Protein AF-A0A9C6WIA8-F1 (afdb_monomer)

Secondary structure (DSSP, 8-state):
-----------S---S-------------GGGHHHHHHHHHHHHHHHHHTT--TT-------GGG-TTPEEEEE-TT--S-HHHHTTS----S-EEEEEES---GGGEE-HHHH-SSS-EEEEEEES----EE-TTTT-SGGGTT--EEEEEEE---EEETTTTTT-TT--EEEEEE-SS--EEESTTGGGTTT--EEEEEE---TT----HHHHHTT---SS--EEE-TT----SEEETTTTTT-TT--EEE-TTS--SEEE--TTSGGGTT--EEEETTS--SEE-GGGTS--TT---EEEE----S------HHHHHHHHHTT--S--------------------------------PPP-S--EEEEEE-TTS-EEEEEEE--SSEEEEEEEETTEEEEEEES---S--EEEEESSSS-EEEEE---------SEEEEEE-SPPTT-EEEEEEEBTTB--GGGEEEEEPPP--S------HHHHHHHHHHHHHHHHHHHHHHHHHHHHHHHHHH-GGGTS--TTEEESSTT-S-EEE--GGGHHHHHHHHHHHHHHHTS--

Organism: Drosophila albomicans (NCBI:txid7291)

pLDDT: mean 71.75, std 22.64, range [22.67, 98.69]

Nearest PDB structures (foldseek):
  1tdq-assembly1_A  TM=6.817E-01  e=3.469E-02  Rattus norvegicus
  6hnf-assembly1_A  TM=6.573E-01  e=3.469E-02  Homo sapiens
  2ekj-assembly1_A  TM=6.062E-01  e=1.943E-02  Homo sapiens
  6o03-assembly2_D  TM=7.123E-01  e=9.566E-02  synthetic construct
  7uwj-assembly1_D  TM=4.661E-01  e=2.282E-01  Homo sapiens

Radius of gyration: 39.4 Å; Cα contacts (8 Å, |Δi|>4): 865; chains: 1; bounding box: 75×70×141 Å

Solvent-accessible surface area (backbone atoms only — not comparable to full-atom values): 33429 Å² total; per-residue (Å²): 139,83,83,80,84,79,82,84,77,79,96,71,89,83,84,91,87,76,81,87,71,81,73,82,74,78,89,76,60,74,65,51,57,77,51,50,52,59,52,54,51,54,50,54,52,47,50,59,74,66,63,66,74,80,79,71,79,68,77,83,69,75,67,90,67,50,93,79,59,54,78,45,80,47,50,76,91,51,98,57,60,65,63,63,64,65,66,79,52,97,57,87,62,64,33,37,42,38,37,38,55,38,81,43,71,96,16,39,49,49,43,82,74,70,70,60,95,44,42,33,31,36,41,39,40,31,56,19,65,33,37,38,60,39,66,46,41,38,56,40,85,30,34,33,59,20,32,34,41,37,38,33,54,22,40,43,44,54,44,37,42,45,32,49,24,46,33,62,52,24,27,38,40,38,38,32,28,68,30,50,61,61,48,55,48,17,28,46,38,56,33,22,72,42,26,30,35,40,35,46,32,44,36,55,41,100,81,49,66,49,55,64,50,32,44,38,43,89,49,58,21,65,44,24,29,37,39,39,38,35,52,22,41,50,41,48,58,46,61,66,62,75,53,54,42,26,58,42,24,27,37,40,34,44,24,44,17,52,27,31,35,48,54,58,68,62,86,39,71,28,44,67,52,42,35,37,39,34,39,25,72,25,60,60,74,44,73,51,67,66,72,78,66,60,71,91,89,61,80,59,51,75,44,68,37,88,69,76,93,84,72,93,86,75,63,72,77,56,56,61,55,54,49,68,78,73,59,95,75,91,81,90,85,90,88,90,89,86,88,85,90,87,88,85,89,86,89,80,90,88,81,91,85,92,72,83,83,69,68,72,68,72,78,74,82,82,69,54,48,68,46,68,44,57,48,99,86,67,49,77,75,46,76,47,73,44,69,64,70,42,52,80,38,71,43,81,77,48,44,31,28,38,37,37,37,41,29,64,70,88,63,94,65,49,34,42,38,39,29,68,54,100,80,51,73,45,75,51,65,69,72,95,65,95,68,87,77,75,74,62,48,79,46,79,46,66,88,43,65,43,61,33,58,32,44,38,33,48,28,45,90,93,40,63,58,83,74,32,49,48,79,47,68,40,44,64,67,81,68,84,70,75,70,72,46,74,58,64,84,39,37,70,58,54,53,49,52,50,52,52,49,52,54,52,53,52,51,51,51,50,52,52,53,50,53,50,43,69,79,38,54,72,75,74,54,66,75,82,44,67,42,55,86,44,99,86,47,89,54,72,46,75,59,66,82,80,58,59,65,62,54,56,53,51,54,53,51,54,58,56,59,61,70,74,78,114

InterPro domains:
  IPR003591 Leucine-rich repeat, typical subtype [SM00369] (143-166)
  IPR003591 Leucine-rich repeat, typical subtype [SM00369] (221-245)
  IPR003591 Leucine-rich repeat, typical subtype [SM00369] (246-269)
  IPR003591 Leucine-rich repeat, typical subtype [SM00369] (271-294)
  IPR032675 Leucine-rich repeat domain superfamily [G3DSA:3.80.10.10] (50-314)
  IPR051432 Voltage and calcium-activated potassium channel auxiliary protein [PTHR46473] (119-455)

Sequence (566 aa):
MNMFKSKSFDLNNEENTKRTEHLYQPRRIRWMKYIVIPLTIAFVLLLIVCNIDFSSEQSQTNTSLVESAKWCTADNSCDKNVSNLLMNTNWKDSLLLRLENYNFPEGIISSEVLTKEYSLQSLEVINCSVNYIMDDVFNQPNLRSLLELELVNTELKNLTKSTFQGLEELRNFTLINVRTSMHCESFMTPLANNLTAATIHQLYSGHSIYKPSDFFGIAIYTSLKSLDLKGNNFGEILETGWFNNMPALKSLSLADCRFNSIDFDINTNSFGRLKFLDLSGNQLLRLNAQIVTNPMDKILHLKLAKYSKTATTLPASTIAVAKRAIFEDSVTSAFDEDTPKFQSKSTSGSTVALDTTTVTAAPPSSDNMDIKCLNTAKDTVSNLSMSCNAAITIVDQAETTINIILTQVDFEDWALVYFSDENDINCVEKEDKSVQFTDNISITVNDLSCATSYVICLLQDNKTSPLNCLSHHTLHCTTVVSRSSWFEENSVLIISLGTVGILLFVALGGGATYAILWHRPSWLCGSNRLKRAARDSLTMLLLPQNYEQNIYSAIRRMTAMRLAIT

Structure (mmCIF, N/CA/C/O backbone):
data_AF-A0A9C6WIA8-F1
#
_entry.id   AF-A0A9C6WIA8-F1
#
loop_
_atom_site.group_PDB
_atom_site.id
_atom_site.type_symbol
_atom_site.label_atom_id
_atom_site.label_alt_id
_atom_site.label_comp_id
_atom_site.label_asym_id
_atom_site.label_entity_id
_atom_site.label_seq_id
_atom_site.pdbx_PDB_ins_code
_atom_site.Cartn_x
_atom_site.Cartn_y
_atom_site.Cartn_z
_atom_site.occupancy
_atom_site.B_iso_or_equiv
_atom_site.auth_seq_id
_atom_site.auth_comp_id
_atom_site.auth_asym_id
_atom_site.auth_atom_id
_atom_site.pdbx_PDB_model_num
ATOM 1 N N . MET A 1 1 ? 12.094 -10.769 99.148 1.00 40.12 1 MET A N 1
ATOM 2 C CA . MET A 1 1 ? 10.675 -11.073 98.857 1.00 40.12 1 MET A CA 1
ATOM 3 C C . MET A 1 1 ? 10.209 -10.027 97.858 1.00 40.12 1 MET A C 1
ATOM 5 O O . MET A 1 1 ? 9.844 -8.933 98.260 1.00 40.12 1 MET A O 1
ATOM 9 N N . ASN A 1 2 ? 10.382 -10.294 96.558 1.00 34.03 2 ASN A N 1
ATOM 10 C CA . ASN A 1 2 ? 10.327 -9.245 95.534 1.00 34.03 2 ASN A CA 1
ATOM 11 C C . ASN A 1 2 ? 8.967 -9.249 94.835 1.00 34.03 2 ASN A C 1
ATOM 13 O O . ASN A 1 2 ? 8.561 -10.245 94.243 1.00 34.03 2 ASN A O 1
ATOM 17 N N . MET A 1 3 ? 8.272 -8.120 94.936 1.00 34.53 3 MET A N 1
ATOM 18 C CA . MET A 1 3 ? 6.894 -7.952 94.491 1.00 34.53 3 MET A CA 1
ATOM 19 C C . MET A 1 3 ? 6.843 -7.776 92.965 1.00 34.53 3 MET A C 1
ATOM 21 O O . MET A 1 3 ? 7.246 -6.739 92.437 1.00 34.53 3 MET A O 1
ATOM 25 N N . PHE A 1 4 ? 6.366 -8.792 92.243 1.00 40.09 4 PHE A N 1
ATOM 26 C CA . PHE A 1 4 ? 6.202 -8.721 90.790 1.00 40.09 4 PHE A CA 1
ATOM 27 C C . PHE A 1 4 ? 5.041 -7.784 90.423 1.00 40.09 4 PHE A C 1
ATOM 29 O O . PHE A 1 4 ? 3.879 -8.113 90.641 1.00 40.09 4 PHE A O 1
ATOM 36 N N . LYS A 1 5 ? 5.347 -6.632 89.813 1.00 43.81 5 LYS A N 1
ATOM 37 C CA . LYS A 1 5 ? 4.343 -5.788 89.145 1.00 43.81 5 LYS A CA 1
ATOM 38 C C . LYS A 1 5 ? 3.972 -6.394 87.788 1.00 43.81 5 LYS A C 1
ATOM 40 O O . LYS A 1 5 ? 4.638 -6.123 86.789 1.00 43.81 5 LYS A O 1
ATOM 45 N N . SER A 1 6 ? 2.903 -7.183 87.738 1.00 42.69 6 SER A N 1
ATOM 46 C CA . SER A 1 6 ? 2.206 -7.492 86.486 1.00 42.69 6 SER A CA 1
ATOM 47 C C . SER A 1 6 ? 1.358 -6.288 86.058 1.00 42.69 6 SER A C 1
ATOM 49 O O . SER A 1 6 ? 0.582 -5.754 86.845 1.00 42.69 6 SER A O 1
ATOM 51 N N . LYS A 1 7 ? 1.496 -5.850 84.802 1.00 43.56 7 LYS A N 1
ATOM 52 C CA . LYS A 1 7 ? 0.514 -4.965 84.160 1.00 43.56 7 LYS A CA 1
ATOM 53 C C . LYS A 1 7 ? -0.472 -5.832 83.383 1.00 43.56 7 LYS A C 1
ATOM 55 O O . LYS A 1 7 ? -0.072 -6.462 82.407 1.00 43.56 7 LYS A O 1
ATOM 60 N N . SER A 1 8 ? -1.732 -5.857 83.802 1.00 45.25 8 SER A N 1
ATOM 61 C CA . SER A 1 8 ? -2.845 -6.230 82.926 1.00 45.25 8 SER A CA 1
ATOM 62 C C . SER A 1 8 ? -3.247 -5.017 82.089 1.00 45.25 8 SER A C 1
ATOM 64 O O . SER A 1 8 ? -3.207 -3.888 82.575 1.00 45.25 8 SER A O 1
ATOM 66 N N . PHE A 1 9 ? -3.623 -5.254 80.836 1.00 46.97 9 PHE A N 1
ATOM 67 C CA . PHE A 1 9 ? -4.317 -4.273 80.010 1.00 46.97 9 PHE A CA 1
ATOM 68 C C . PHE A 1 9 ? -5.781 -4.694 79.931 1.00 46.97 9 PHE A C 1
ATOM 70 O O . PHE A 1 9 ? -6.059 -5.824 79.526 1.00 46.97 9 PHE A O 1
ATOM 77 N N . ASP A 1 10 ? -6.681 -3.800 80.330 1.00 43.06 10 ASP A N 1
ATOM 78 C CA . ASP A 1 10 ? -8.106 -3.923 80.033 1.00 43.06 10 ASP A CA 1
ATOM 79 C C . ASP A 1 10 ? -8.376 -3.324 78.650 1.00 43.06 10 ASP A C 1
ATOM 81 O O . ASP A 1 10 ? -7.822 -2.284 78.295 1.00 43.06 10 ASP A O 1
ATOM 85 N N . LEU A 1 11 ? -9.190 -4.011 77.850 1.00 49.06 11 LEU A N 1
ATOM 86 C CA . LEU A 1 11 ? -9.447 -3.677 76.443 1.00 49.06 11 LEU A CA 1
ATOM 87 C C . LEU A 1 11 ? -10.780 -2.936 76.261 1.00 49.06 11 LEU A C 1
ATOM 89 O O . LEU A 1 11 ? -11.513 -3.191 75.309 1.00 49.06 11 LEU A O 1
ATOM 93 N N . ASN A 1 12 ? -11.111 -2.030 77.183 1.00 49.19 12 ASN A N 1
ATOM 94 C CA . ASN A 1 12 ? -12.321 -1.221 77.087 1.00 49.19 12 ASN A CA 1
ATOM 95 C C . ASN A 1 12 ? -12.080 0.203 77.615 1.00 49.19 12 ASN A C 1
ATOM 97 O O . ASN A 1 12 ? -11.534 0.363 78.702 1.00 49.19 12 ASN A O 1
ATOM 101 N N . ASN A 1 13 ? -12.511 1.205 76.840 1.00 48.59 13 ASN A N 1
ATOM 102 C CA . ASN A 1 13 ? -12.293 2.650 77.026 1.00 48.59 13 ASN A CA 1
ATOM 103 C C . ASN A 1 13 ? -10.832 3.139 77.126 1.00 48.59 13 ASN A C 1
ATOM 105 O O . ASN A 1 13 ? -10.254 3.184 78.204 1.00 48.59 13 ASN A O 1
ATOM 109 N N . GLU A 1 14 ? -10.309 3.673 76.016 1.00 44.41 14 GLU A N 1
ATOM 110 C CA . GLU A 1 14 ? -9.726 5.031 75.974 1.00 44.41 14 GLU A CA 1
ATOM 111 C C . GLU A 1 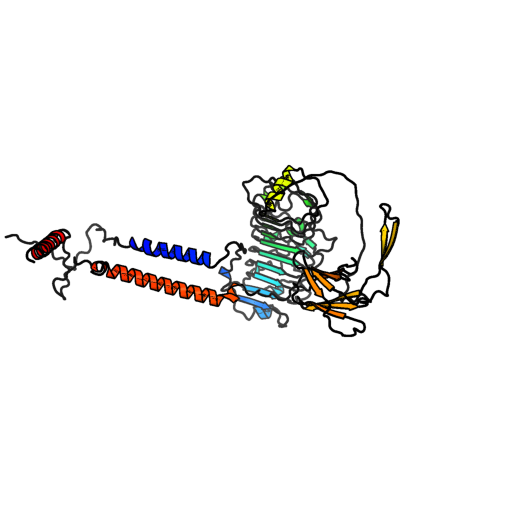14 ? -9.517 5.458 74.507 1.00 44.41 14 GLU A C 1
ATOM 113 O O . GLU A 1 14 ? -8.431 5.365 73.934 1.00 44.41 14 GLU A O 1
ATOM 118 N N . GLU A 1 15 ? -10.596 5.919 73.874 1.00 53.12 15 GLU A N 1
ATOM 119 C CA . GLU A 1 15 ? -10.500 6.707 72.645 1.00 53.12 15 GLU A CA 1
ATOM 120 C C . GLU A 1 15 ? -10.123 8.153 73.024 1.00 53.12 15 GLU A C 1
ATOM 122 O O . GLU A 1 15 ? -10.605 8.676 74.027 1.00 53.12 15 GLU A O 1
ATOM 127 N N . ASN A 1 16 ? -9.270 8.804 72.225 1.00 50.97 16 ASN A N 1
ATOM 128 C CA . ASN A 1 16 ? -8.773 10.178 72.424 1.00 50.97 16 ASN A CA 1
ATOM 129 C C . ASN A 1 16 ? -7.797 10.406 73.605 1.00 50.97 16 ASN A C 1
ATOM 131 O O . ASN A 1 16 ? -8.141 11.050 74.591 1.00 50.97 16 ASN A O 1
ATOM 135 N N . THR A 1 17 ? -6.527 9.994 73.457 1.00 52.47 17 THR A N 1
ATOM 136 C CA . THR A 1 17 ? -5.328 10.887 73.504 1.00 52.47 17 THR A CA 1
ATOM 137 C C . THR A 1 17 ? -4.013 10.107 73.690 1.00 52.47 17 THR A C 1
ATOM 139 O O . THR A 1 17 ? -3.547 9.884 74.807 1.00 52.47 17 THR A O 1
ATOM 142 N N . LYS A 1 18 ? -3.324 9.758 72.593 1.00 42.84 18 LYS A N 1
ATOM 143 C CA . LYS A 1 18 ? -1.874 9.461 72.602 1.00 42.84 18 LYS A CA 1
ATOM 144 C C . LYS A 1 18 ? -1.268 9.563 71.206 1.00 42.84 18 LYS A C 1
ATOM 146 O O . LYS A 1 18 ? -1.958 9.431 70.200 1.00 42.84 18 LYS A O 1
ATOM 151 N N . ARG A 1 19 ? 0.048 9.804 71.176 1.00 46.22 19 ARG A N 1
ATOM 152 C CA . ARG A 1 19 ? 0.880 9.748 69.965 1.00 46.22 19 ARG A CA 1
ATOM 153 C C . ARG A 1 19 ? 0.675 8.419 69.238 1.00 46.22 19 ARG A C 1
ATOM 155 O O . ARG A 1 19 ? 0.562 7.381 69.880 1.00 46.22 19 ARG A O 1
ATOM 162 N N . THR A 1 20 ? 0.747 8.466 67.912 1.00 43.56 20 THR A N 1
ATOM 163 C CA . THR A 1 20 ? 0.840 7.293 67.040 1.00 43.56 20 THR A CA 1
ATOM 164 C C . THR A 1 20 ? 2.087 6.473 67.375 1.00 43.56 20 THR A C 1
ATOM 166 O O . THR A 1 20 ? 3.177 6.737 66.863 1.00 43.56 20 THR A O 1
ATOM 169 N N . GLU A 1 21 ? 1.940 5.473 68.242 1.00 44.00 21 GLU A N 1
ATOM 170 C CA . GLU A 1 21 ? 2.929 4.409 68.364 1.00 44.00 21 GLU A CA 1
ATOM 171 C C . GLU A 1 21 ? 2.975 3.647 67.036 1.00 44.00 21 GLU A C 1
ATOM 173 O O . GLU A 1 21 ? 1.941 3.268 66.483 1.00 44.00 21 GLU A O 1
ATOM 178 N N . HIS A 1 22 ? 4.178 3.453 66.491 1.00 43.25 22 HIS A N 1
ATOM 179 C CA . HIS A 1 22 ? 4.350 2.723 65.240 1.00 43.25 22 HIS A CA 1
ATOM 180 C C . HIS A 1 22 ? 3.899 1.271 65.422 1.00 43.25 22 HIS A C 1
ATOM 182 O O . HIS A 1 22 ? 4.645 0.438 65.946 1.00 43.25 22 HIS A O 1
ATOM 188 N N . LEU A 1 23 ? 2.690 0.972 64.937 1.00 38.34 23 LEU A N 1
ATOM 189 C CA . LEU A 1 23 ? 2.204 -0.388 64.746 1.00 38.34 23 LEU A CA 1
ATOM 190 C C . LEU A 1 23 ? 3.286 -1.214 64.049 1.00 38.34 23 LEU A C 1
ATOM 192 O O . LEU A 1 23 ? 3.869 -0.802 63.043 1.00 38.34 23 LEU A O 1
ATOM 196 N N . TYR A 1 24 ? 3.569 -2.373 64.638 1.00 45.06 24 TYR A N 1
ATOM 197 C CA . TYR A 1 24 ? 4.671 -3.254 64.282 1.00 45.06 24 TYR A CA 1
ATOM 198 C C . TYR A 1 24 ? 4.610 -3.639 62.797 1.00 45.06 24 TYR A C 1
ATOM 200 O O . TYR A 1 24 ? 3.902 -4.574 62.423 1.00 45.06 24 TYR A O 1
ATOM 208 N N . GLN A 1 25 ? 5.370 -2.946 61.940 1.00 40.44 25 GLN A N 1
ATOM 209 C CA . GLN A 1 25 ? 5.525 -3.357 60.546 1.00 40.44 25 GLN A CA 1
ATOM 210 C C . GLN A 1 25 ? 6.153 -4.759 60.525 1.00 40.44 25 GLN A C 1
ATOM 212 O O . GLN A 1 25 ? 7.282 -4.933 61.006 1.00 40.44 25 GLN A O 1
ATOM 217 N N . PRO A 1 26 ? 5.469 -5.779 59.973 1.00 42.16 26 PRO A N 1
ATOM 218 C CA . PRO A 1 26 ? 6.005 -7.126 59.945 1.00 42.16 26 PRO A CA 1
ATOM 219 C C . PRO A 1 26 ? 7.242 -7.145 59.047 1.00 42.16 26 PRO A C 1
ATOM 221 O O . PRO A 1 26 ? 7.162 -7.045 57.825 1.00 42.16 26 PRO A O 1
ATOM 224 N N . ARG A 1 27 ? 8.417 -7.328 59.659 1.00 48.66 27 ARG A N 1
ATOM 225 C CA . ARG A 1 27 ? 9.747 -7.334 59.012 1.00 48.66 27 ARG A CA 1
ATOM 226 C C . ARG A 1 27 ? 9.984 -8.549 58.082 1.00 48.66 27 ARG A C 1
ATOM 228 O O . ARG A 1 27 ? 11.120 -8.984 57.898 1.00 48.66 27 ARG A O 1
ATOM 235 N N . ARG A 1 28 ? 8.913 -9.146 57.545 1.00 52.41 28 ARG A N 1
ATOM 236 C CA . ARG A 1 28 ? 8.796 -10.547 57.107 1.00 52.41 28 ARG A CA 1
ATOM 237 C C . ARG A 1 28 ? 8.408 -10.742 55.628 1.00 52.41 28 ARG A C 1
ATOM 239 O O . ARG A 1 28 ? 7.791 -11.742 55.300 1.00 52.41 28 ARG A O 1
ATOM 246 N N . ILE A 1 29 ? 8.851 -9.866 54.719 1.00 55.06 29 ILE A N 1
ATOM 247 C CA . ILE A 1 29 ? 8.764 -10.111 53.254 1.00 55.06 29 ILE A CA 1
ATOM 248 C C . ILE A 1 29 ? 10.159 -10.113 52.574 1.00 55.06 29 ILE A C 1
ATOM 250 O O . ILE A 1 29 ? 10.286 -10.198 51.359 1.00 55.06 29 ILE A O 1
ATOM 254 N N . ARG A 1 30 ? 11.267 -10.144 53.340 1.00 56.59 30 ARG A N 1
ATOM 255 C CA . ARG A 1 30 ? 12.616 -10.341 52.750 1.00 56.59 30 ARG A CA 1
ATOM 256 C C . ARG A 1 30 ? 12.768 -11.682 52.014 1.00 56.59 30 ARG A C 1
ATOM 258 O O . ARG A 1 30 ? 13.529 -11.750 51.057 1.00 56.59 30 ARG A O 1
ATOM 265 N N . TRP A 1 31 ? 12.024 -12.712 52.424 1.00 61.62 31 TRP A N 1
ATOM 266 C CA . TRP A 1 31 ? 12.061 -14.042 51.804 1.00 61.62 31 TRP A CA 1
ATOM 267 C C . TRP A 1 31 ? 11.419 -14.094 50.414 1.00 61.62 31 TRP A C 1
ATOM 269 O O . TRP A 1 31 ? 11.842 -14.888 49.583 1.00 61.62 31 TRP A O 1
ATOM 279 N N . MET A 1 32 ? 10.468 -13.201 50.120 1.00 57.28 32 MET A N 1
ATOM 280 C CA . MET A 1 32 ? 9.749 -13.184 48.842 1.00 57.28 32 MET A CA 1
ATOM 281 C C . MET A 1 32 ? 10.675 -12.889 47.654 1.00 57.28 32 MET A C 1
ATOM 283 O O . MET A 1 32 ? 10.451 -13.414 46.570 1.00 57.28 32 MET A O 1
ATOM 287 N N . LYS A 1 33 ? 11.775 -12.148 47.860 1.00 65.25 33 LYS A N 1
ATOM 288 C CA . LYS A 1 33 ? 12.802 -11.941 46.822 1.00 65.25 33 LYS A CA 1
ATOM 289 C C . LYS A 1 33 ? 13.461 -13.251 46.372 1.00 65.25 33 LYS A C 1
ATOM 291 O O . LYS A 1 33 ? 13.717 -13.408 45.188 1.00 65.25 33 LYS A O 1
ATOM 296 N N . TYR A 1 34 ? 13.667 -14.205 47.280 1.00 69.81 34 TYR A N 1
ATOM 297 C CA . TYR A 1 34 ? 14.251 -15.515 46.959 1.00 69.81 34 TYR A CA 1
ATOM 298 C C . TYR A 1 34 ? 13.259 -16.487 46.297 1.00 69.81 34 TYR A C 1
ATOM 300 O O . TYR A 1 34 ? 13.672 -17.563 45.884 1.00 69.81 34 TYR A O 1
ATOM 308 N N . ILE A 1 35 ? 11.976 -16.122 46.191 1.00 71.06 35 ILE A N 1
ATOM 309 C CA . ILE A 1 35 ? 10.946 -16.903 45.486 1.00 71.06 35 ILE A CA 1
ATOM 310 C C . ILE A 1 35 ? 10.610 -16.238 44.147 1.00 71.06 35 ILE A C 1
ATOM 312 O O . ILE A 1 35 ? 10.623 -16.898 43.115 1.00 71.06 35 ILE A O 1
ATOM 316 N N . VAL A 1 36 ? 10.373 -14.922 44.151 1.00 73.25 36 VAL A N 1
ATOM 317 C CA . VAL A 1 36 ? 9.994 -14.155 42.954 1.00 73.25 36 VAL A CA 1
ATOM 318 C C . VAL A 1 36 ? 11.130 -14.091 41.935 1.00 73.25 36 VAL A C 1
ATOM 320 O O . VAL A 1 36 ? 10.869 -14.303 40.758 1.00 73.25 36 VAL A O 1
ATOM 323 N N . ILE A 1 37 ? 12.382 -13.854 42.357 1.00 74.56 37 ILE A N 1
ATOM 324 C CA . ILE A 1 37 ? 13.503 -13.704 41.412 1.00 74.56 37 ILE A CA 1
ATOM 325 C C . ILE A 1 37 ? 13.738 -14.999 40.601 1.00 74.56 37 ILE A C 1
ATOM 327 O O . ILE A 1 37 ? 13.750 -14.909 39.372 1.00 74.56 37 ILE A O 1
ATOM 331 N N . PRO A 1 38 ? 13.832 -16.204 41.210 1.00 77.56 38 PRO A N 1
ATOM 332 C CA . PRO A 1 38 ? 13.916 -17.451 40.445 1.00 77.56 38 PRO A CA 1
ATOM 333 C C . PRO A 1 38 ? 12.717 -17.692 39.521 1.00 77.56 38 PRO A C 1
ATOM 335 O O . PRO A 1 38 ? 12.918 -18.117 38.389 1.00 77.56 38 PRO A O 1
ATOM 338 N N . LEU A 1 39 ? 11.492 -17.372 39.960 1.00 74.00 39 LEU A N 1
ATOM 339 C CA . LEU A 1 39 ? 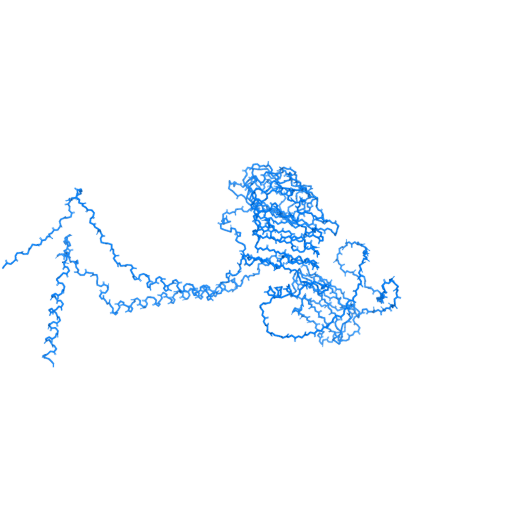10.281 -17.488 39.135 1.00 74.00 39 LEU A CA 1
ATOM 340 C C . LEU A 1 39 ? 10.336 -16.580 37.897 1.00 74.00 39 LEU A C 1
ATOM 342 O O . LEU A 1 39 ? 10.043 -17.035 36.796 1.00 74.00 39 LEU A O 1
ATOM 346 N N . THR A 1 40 ? 10.778 -15.327 38.051 1.00 73.38 40 THR A N 1
ATOM 347 C CA . THR A 1 40 ? 10.959 -14.410 36.913 1.00 73.38 40 THR A CA 1
ATOM 348 C C . THR A 1 40 ? 12.070 -14.857 35.962 1.00 73.38 40 THR A C 1
ATOM 350 O O . THR A 1 40 ? 11.907 -14.737 34.753 1.00 73.38 40 THR A O 1
ATOM 353 N N . ILE A 1 41 ? 13.170 -15.425 36.472 1.00 76.81 41 ILE A N 1
ATOM 354 C CA . ILE A 1 41 ? 14.260 -15.945 35.628 1.00 76.81 41 ILE A CA 1
ATOM 355 C C . ILE A 1 41 ? 13.804 -17.195 34.864 1.00 76.81 41 ILE A C 1
ATOM 357 O O . ILE A 1 41 ? 14.055 -17.295 33.667 1.00 76.81 41 ILE A O 1
ATOM 361 N N . ALA A 1 42 ? 13.092 -18.117 35.520 1.00 76.38 42 ALA A N 1
ATOM 362 C CA . ALA A 1 42 ? 12.529 -19.301 34.871 1.00 76.38 42 ALA A CA 1
ATOM 363 C C . ALA A 1 42 ? 11.517 -18.928 33.774 1.00 76.38 42 ALA A C 1
ATOM 365 O O . ALA A 1 42 ? 11.541 -19.524 32.703 1.00 76.38 42 ALA A O 1
ATOM 366 N N . PHE A 1 43 ? 10.682 -17.909 34.007 1.00 77.19 43 PHE A N 1
ATOM 367 C CA . PHE A 1 43 ? 9.752 -17.389 33.003 1.00 77.19 43 PHE A CA 1
ATOM 368 C C . PHE A 1 43 ? 10.478 -16.797 31.783 1.00 77.19 43 PHE A C 1
ATOM 370 O O . PHE A 1 43 ? 10.144 -17.140 30.655 1.00 77.19 43 PHE A O 1
ATOM 377 N N . VAL A 1 44 ? 11.516 -15.976 31.990 1.00 72.56 44 VAL A N 1
ATOM 378 C CA . VAL A 1 44 ? 12.321 -15.414 30.887 1.00 72.56 44 VAL A CA 1
ATOM 379 C C . VAL A 1 44 ? 13.053 -16.507 30.102 1.00 72.56 44 VAL A C 1
ATOM 381 O O . VAL A 1 44 ? 13.047 -16.480 28.876 1.00 72.56 44 VAL A O 1
ATOM 384 N N . LEU A 1 45 ? 13.635 -17.502 30.779 1.00 73.94 45 LEU A N 1
ATOM 385 C CA . LEU A 1 45 ? 14.266 -18.643 30.106 1.00 73.94 45 LEU A CA 1
ATOM 386 C C . LEU A 1 45 ? 13.255 -19.480 29.312 1.00 73.94 45 LEU A C 1
ATOM 388 O O . LEU A 1 45 ? 13.593 -19.959 28.236 1.00 73.94 45 LEU A O 1
ATOM 392 N N . LEU A 1 46 ? 12.020 -19.622 29.799 1.00 75.31 46 LEU A N 1
ATOM 393 C CA . LEU A 1 46 ? 10.955 -20.315 29.074 1.00 75.31 46 LEU A CA 1
ATOM 394 C C . LEU A 1 46 ? 10.541 -19.544 27.810 1.00 75.31 46 LEU A C 1
ATOM 396 O O . LEU A 1 46 ? 10.419 -20.163 26.762 1.00 75.31 46 LEU A O 1
ATOM 400 N N . LEU A 1 47 ? 10.429 -18.210 27.864 1.00 68.56 47 LEU A N 1
ATOM 401 C CA . LEU A 1 47 ? 10.187 -17.381 26.669 1.00 68.56 47 LEU A CA 1
ATOM 402 C C . LEU A 1 47 ? 11.304 -17.526 25.617 1.00 68.56 47 LEU A C 1
ATOM 404 O O . LEU A 1 47 ? 11.008 -17.608 24.428 1.00 68.56 47 LEU A O 1
ATOM 408 N N . ILE A 1 48 ? 12.568 -17.600 26.053 1.00 72.25 48 ILE A N 1
ATOM 409 C CA . ILE A 1 48 ? 13.729 -17.811 25.170 1.00 72.25 48 ILE A CA 1
ATOM 410 C C . ILE A 1 48 ? 13.701 -19.219 24.549 1.00 72.25 48 ILE A C 1
ATOM 412 O O . ILE A 1 48 ? 13.885 -19.365 23.345 1.00 72.25 48 ILE A O 1
ATOM 416 N N . VAL A 1 49 ? 13.443 -20.262 25.347 1.00 66.06 49 VAL A N 1
ATOM 417 C CA . VAL A 1 49 ? 13.402 -21.661 24.874 1.00 66.06 49 VAL A CA 1
ATOM 418 C C . VAL A 1 49 ? 12.198 -21.937 23.968 1.00 66.06 49 VAL A C 1
ATOM 420 O O . VAL A 1 49 ? 12.300 -22.757 23.061 1.00 66.06 49 VAL A O 1
ATOM 423 N N . CYS A 1 50 ? 11.080 -21.232 24.152 1.00 66.75 50 CYS A N 1
ATOM 424 C CA . CYS A 1 50 ? 9.928 -21.297 23.250 1.00 66.75 50 CYS A CA 1
ATOM 425 C C . CYS A 1 50 ? 10.174 -20.657 21.870 1.00 66.75 50 CYS A C 1
ATOM 427 O O . CYS A 1 50 ? 9.249 -20.650 21.064 1.00 66.75 50 CYS A O 1
ATOM 429 N N . ASN A 1 51 ? 11.378 -20.130 21.603 1.00 51.94 51 ASN A N 1
ATOM 430 C CA . ASN A 1 51 ? 11.766 -19.482 20.347 1.00 51.94 51 ASN A CA 1
ATOM 431 C C . ASN A 1 51 ? 10.723 -18.462 19.860 1.00 51.94 51 ASN A C 1
ATOM 433 O O . ASN A 1 51 ? 10.365 -18.421 18.683 1.00 51.94 51 ASN A O 1
ATOM 437 N N . ILE A 1 52 ? 10.199 -17.665 20.799 1.00 49.72 52 ILE A N 1
ATOM 438 C CA . ILE A 1 52 ? 9.303 -16.555 20.484 1.00 49.72 52 ILE A CA 1
ATOM 439 C C . ILE A 1 52 ? 10.163 -15.493 19.811 1.00 49.72 52 ILE A C 1
ATOM 441 O O . ILE A 1 52 ? 10.887 -14.745 20.470 1.00 49.72 52 ILE A O 1
ATOM 445 N N . ASP A 1 53 ? 10.121 -15.490 18.485 1.00 40.66 53 ASP A N 1
ATOM 446 C CA . ASP A 1 53 ? 10.854 -14.542 17.671 1.00 40.66 53 ASP A CA 1
ATOM 447 C C . ASP A 1 53 ? 10.248 -13.141 17.836 1.00 40.66 53 ASP A C 1
ATOM 449 O O . ASP A 1 53 ? 9.164 -12.837 17.342 1.00 40.66 53 ASP A O 1
ATOM 453 N N . PHE A 1 54 ? 10.956 -12.281 18.566 1.00 44.97 54 PHE A N 1
ATOM 454 C CA . PHE A 1 54 ? 10.596 -10.873 18.733 1.00 44.97 54 PHE A CA 1
ATOM 455 C C . PHE A 1 54 ? 11.095 -9.992 17.569 1.00 44.97 54 PHE A C 1
ATOM 457 O O . PHE A 1 54 ? 10.921 -8.776 17.627 1.00 44.97 54 PHE A O 1
ATOM 464 N N . SER A 1 55 ? 11.732 -10.561 16.533 1.00 38.31 55 SER A N 1
ATOM 465 C CA . SER A 1 55 ? 12.256 -9.811 15.380 1.00 38.31 55 SER A CA 1
ATOM 466 C C . SER A 1 55 ? 11.204 -9.484 14.318 1.00 38.31 55 SER A C 1
ATOM 468 O O . SER A 1 55 ? 11.436 -8.609 13.481 1.00 38.31 55 SER A O 1
ATOM 470 N N . SER A 1 56 ? 10.012 -10.091 14.382 1.00 36.38 56 SER A N 1
ATOM 471 C CA . SER A 1 56 ? 8.878 -9.629 13.588 1.00 36.38 56 SER A CA 1
ATOM 472 C C . SER A 1 56 ? 8.359 -8.291 14.132 1.00 36.38 56 SER A C 1
ATOM 474 O O . SER A 1 56 ? 7.406 -8.253 14.915 1.00 36.38 56 SER A O 1
ATOM 476 N N . GLU A 1 57 ? 8.918 -7.175 13.649 1.00 38.47 57 GLU A N 1
ATOM 477 C CA . GLU A 1 57 ? 8.205 -5.891 13.586 1.00 38.47 57 GLU A CA 1
ATOM 478 C C . GLU A 1 57 ? 7.031 -6.009 12.589 1.00 38.47 57 GLU A C 1
ATOM 480 O O . GLU A 1 57 ? 6.955 -5.320 11.570 1.00 38.47 57 GLU A O 1
ATOM 485 N N . GLN A 1 58 ? 6.057 -6.872 12.904 1.00 33.81 58 GLN A N 1
ATOM 486 C CA . GLN A 1 58 ? 4.698 -6.617 12.459 1.00 33.81 58 GLN A CA 1
ATOM 487 C C . GLN A 1 58 ? 4.293 -5.273 13.051 1.00 33.81 58 GLN A C 1
ATOM 489 O O . GLN A 1 58 ? 4.374 -5.037 14.260 1.00 33.81 58 GLN A O 1
ATOM 494 N N . SER A 1 59 ? 3.881 -4.377 12.161 1.00 34.09 59 SER A N 1
ATOM 495 C CA . SER A 1 59 ? 3.344 -3.080 12.538 1.00 34.09 59 SER A CA 1
ATOM 496 C C . SER A 1 59 ? 2.205 -3.299 13.528 1.00 34.09 59 SER A C 1
ATOM 498 O O . SER A 1 59 ? 1.232 -3.970 13.193 1.00 34.09 59 SER A O 1
ATOM 500 N N . GLN A 1 60 ? 2.306 -2.727 14.730 1.00 31.89 60 GLN A N 1
ATOM 501 C CA . GLN A 1 60 ? 1.186 -2.675 15.667 1.00 31.89 60 GLN A CA 1
ATOM 502 C C . GLN A 1 60 ? 0.089 -1.760 15.100 1.00 31.89 60 GLN A C 1
ATOM 504 O O . GLN A 1 60 ? -0.049 -0.601 15.491 1.00 31.89 60 GLN A O 1
ATOM 509 N N . THR A 1 61 ? -0.722 -2.293 14.188 1.00 35.12 61 THR A N 1
ATOM 510 C CA . THR A 1 61 ? -2.138 -1.936 14.120 1.00 35.12 61 THR A CA 1
ATOM 511 C C . THR A 1 61 ? -2.747 -2.271 15.478 1.00 35.12 61 THR A C 1
ATOM 513 O O . THR A 1 61 ? -2.517 -3.360 16.003 1.00 35.12 61 THR A O 1
ATOM 516 N N . ASN A 1 62 ? -3.487 -1.336 16.074 1.00 36.19 62 ASN A N 1
ATOM 517 C CA . ASN A 1 62 ? -4.034 -1.488 17.425 1.00 36.19 62 ASN A CA 1
ATOM 518 C C . ASN A 1 62 ? -5.205 -2.491 17.449 1.00 36.19 62 ASN A C 1
ATOM 520 O O . ASN A 1 62 ? -6.364 -2.105 17.588 1.00 36.19 62 ASN A O 1
ATOM 524 N N . THR A 1 63 ? -4.912 -3.789 17.369 1.00 35.22 63 THR A N 1
ATOM 525 C CA . THR A 1 63 ? -5.906 -4.873 17.468 1.00 35.22 63 THR A CA 1
ATOM 526 C C . THR A 1 63 ? -6.588 -4.956 18.840 1.00 35.22 63 THR A C 1
ATOM 528 O O . THR A 1 63 ? -7.617 -5.609 18.969 1.00 35.22 63 THR A O 1
ATOM 531 N N . SER A 1 64 ? -6.107 -4.219 19.848 1.00 31.64 64 SER A N 1
ATOM 532 C CA . SER A 1 64 ? -6.731 -4.095 21.175 1.00 31.64 64 SER A CA 1
ATOM 533 C C . SER A 1 64 ? -7.982 -3.199 21.239 1.00 31.64 64 SER A C 1
ATOM 535 O O . SER A 1 64 ? -8.521 -3.001 22.327 1.00 31.64 64 SER A O 1
ATOM 537 N N . LEU A 1 65 ? -8.465 -2.665 20.108 1.00 37.38 65 LEU A N 1
ATOM 538 C CA . LEU A 1 65 ? -9.755 -1.957 20.014 1.00 37.38 65 LEU A CA 1
ATOM 539 C C . LEU A 1 65 ? -10.837 -2.722 19.227 1.00 37.38 65 LEU A C 1
ATOM 541 O O . LEU A 1 65 ? -11.974 -2.264 19.173 1.00 37.38 65 LEU A O 1
ATOM 545 N N . VAL A 1 66 ? -10.516 -3.877 18.633 1.00 40.50 66 VAL A N 1
ATOM 546 C CA . VAL A 1 66 ? -11.406 -4.557 17.667 1.00 40.50 66 VAL A CA 1
ATOM 547 C C . VAL A 1 66 ? -12.309 -5.623 18.315 1.00 40.50 66 VAL A C 1
ATOM 549 O O . VAL A 1 66 ? -13.323 -5.991 17.731 1.00 40.50 66 VAL A O 1
ATOM 552 N N . GLU A 1 67 ? -12.040 -6.068 19.550 1.00 32.88 67 GLU A N 1
ATOM 553 C CA . GLU A 1 67 ? -12.814 -7.140 20.222 1.00 32.88 67 GLU A CA 1
ATOM 554 C C . GLU A 1 67 ? -14.293 -6.803 20.533 1.00 32.88 67 GLU A C 1
ATOM 556 O O . GLU A 1 67 ? -15.053 -7.686 20.930 1.00 32.88 67 GLU A O 1
ATOM 561 N N . SER A 1 68 ? -14.740 -5.560 20.324 1.00 37.19 68 SER A N 1
ATOM 562 C CA . SER A 1 68 ? -16.162 -5.176 20.359 1.00 37.19 68 SER A CA 1
ATOM 563 C C . SER A 1 68 ? -16.687 -4.581 19.046 1.00 37.19 68 SER A C 1
ATOM 565 O O . SER A 1 68 ? -17.857 -4.193 18.975 1.00 37.19 68 SER A O 1
ATOM 567 N N . ALA A 1 69 ? -15.859 -4.513 18.000 1.00 42.59 69 ALA A N 1
ATOM 568 C CA . ALA A 1 69 ? -16.231 -3.891 16.739 1.00 42.59 69 ALA A CA 1
ATOM 569 C C . ALA A 1 69 ? -17.139 -4.819 15.921 1.00 42.59 69 ALA A C 1
ATOM 571 O O . ALA A 1 69 ? -16.812 -5.970 15.623 1.00 42.59 69 ALA A O 1
ATOM 572 N N . LYS A 1 70 ? -18.322 -4.313 15.576 1.00 53.56 70 LYS A N 1
ATOM 573 C CA . LYS A 1 70 ? -19.373 -5.096 14.932 1.00 53.56 70 LYS A CA 1
ATOM 574 C C . LYS A 1 70 ? -19.351 -4.835 13.430 1.00 53.56 70 LYS A C 1
ATOM 576 O O . LYS A 1 70 ? -19.482 -3.693 12.995 1.00 53.56 70 LYS A O 1
ATOM 581 N N . TRP A 1 71 ? -19.180 -5.900 12.656 1.00 46.38 71 TRP A N 1
ATOM 582 C CA . TRP A 1 71 ? -19.020 -5.834 11.207 1.00 46.38 71 TRP A CA 1
ATOM 583 C C . TRP A 1 71 ? -20.367 -5.922 10.487 1.00 46.38 71 TRP A C 1
ATOM 585 O O . TRP A 1 71 ? -21.176 -6.808 10.772 1.00 46.38 71 TRP A O 1
ATOM 595 N N . CYS A 1 72 ? -20.581 -5.029 9.521 1.00 57.25 72 CYS A N 1
ATOM 596 C CA . CYS A 1 72 ? -21.599 -5.177 8.483 1.00 57.25 72 CYS A CA 1
ATOM 597 C C . CYS A 1 72 ? -20.912 -5.531 7.162 1.00 57.25 72 CYS A C 1
ATOM 599 O O . CYS A 1 72 ? -20.209 -4.689 6.604 1.00 57.25 72 CYS A O 1
ATOM 601 N N . THR A 1 73 ? -21.149 -6.741 6.656 1.00 58.72 73 THR A N 1
ATOM 602 C CA . THR A 1 73 ? -20.765 -7.154 5.301 1.00 58.72 73 THR A CA 1
ATOM 603 C C . THR A 1 73 ? -21.982 -7.135 4.379 1.00 58.72 73 THR A C 1
ATOM 605 O O . THR A 1 73 ? -23.046 -7.661 4.716 1.00 58.72 73 THR A O 1
ATOM 608 N N . ALA A 1 74 ? -21.827 -6.522 3.207 1.00 58.84 74 ALA A N 1
ATOM 609 C CA . ALA A 1 74 ? -22.762 -6.649 2.095 1.00 58.84 74 ALA A CA 1
ATOM 610 C C . ALA A 1 74 ? -22.050 -7.371 0.946 1.00 58.84 74 ALA A C 1
ATOM 612 O O . ALA A 1 74 ? -21.018 -6.897 0.478 1.00 58.84 74 ALA A O 1
ATOM 613 N N . ASP A 1 75 ? -22.615 -8.502 0.524 1.00 52.62 75 ASP A N 1
ATOM 614 C CA . ASP A 1 75 ? -22.149 -9.326 -0.595 1.00 52.62 75 ASP A CA 1
ATOM 615 C C . ASP A 1 75 ? -23.273 -9.454 -1.641 1.00 52.62 75 ASP A C 1
ATOM 617 O O . ASP A 1 75 ? -24.463 -9.351 -1.315 1.00 52.62 75 ASP A O 1
ATOM 621 N N . ASN A 1 76 ? -22.901 -9.700 -2.898 1.00 46.75 76 ASN A N 1
ATOM 622 C CA . ASN A 1 76 ? -23.777 -9.686 -4.075 1.00 46.75 76 ASN A CA 1
ATOM 623 C C . ASN A 1 76 ? -24.939 -10.692 -4.021 1.00 46.75 76 ASN A C 1
ATOM 625 O O . ASN A 1 76 ? -25.901 -10.558 -4.774 1.00 46.75 76 ASN A O 1
ATOM 629 N N . SER A 1 77 ? -24.912 -11.666 -3.105 1.00 36.00 77 SER A N 1
ATOM 630 C CA . SER A 1 77 ? -26.055 -12.550 -2.839 1.00 36.00 77 SER A CA 1
ATOM 631 C C . SER A 1 77 ? -27.260 -11.840 -2.187 1.00 36.00 77 SER A C 1
ATOM 633 O O . SER A 1 77 ? -28.308 -12.470 -2.013 1.00 36.00 77 SER A O 1
ATOM 635 N N . CYS A 1 78 ? -27.151 -10.567 -1.791 1.00 34.59 78 CYS A N 1
ATOM 636 C CA . CYS A 1 78 ? -28.259 -9.786 -1.242 1.00 34.59 78 CYS A CA 1
ATOM 637 C C . CYS A 1 78 ? -28.621 -8.587 -2.126 1.00 34.59 78 CYS A C 1
A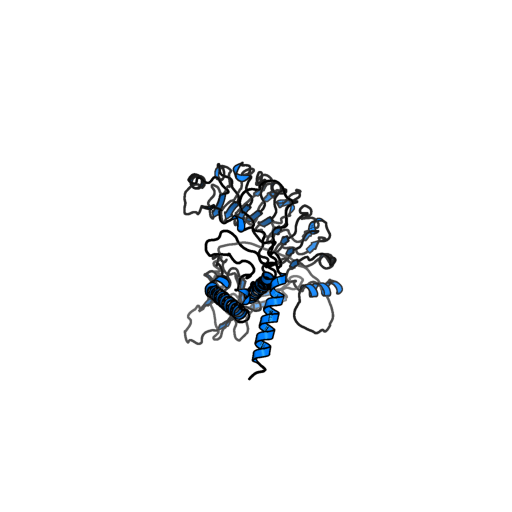TOM 639 O O . CYS A 1 78 ? -28.048 -7.511 -1.996 1.00 34.59 78 CYS A O 1
ATOM 641 N N . ASP A 1 79 ? -29.706 -8.743 -2.889 1.00 37.59 79 ASP A N 1
ATOM 642 C CA . ASP A 1 79 ? -30.396 -7.718 -3.699 1.00 37.59 79 ASP A CA 1
ATOM 643 C C . ASP A 1 79 ? -31.105 -6.634 -2.838 1.00 37.59 79 ASP A C 1
ATOM 645 O O . ASP A 1 79 ? -32.182 -6.114 -3.136 1.00 37.59 79 ASP A O 1
ATOM 649 N N . LYS A 1 80 ? -30.538 -6.343 -1.662 1.00 48.91 80 LYS A N 1
ATOM 650 C CA . LYS A 1 80 ? -31.023 -5.374 -0.686 1.00 48.91 80 LYS A CA 1
ATOM 651 C C . LYS A 1 80 ? -30.091 -4.179 -0.719 1.00 48.91 80 LYS A C 1
ATOM 653 O O . LYS A 1 80 ? -28.995 -4.241 -0.172 1.00 48.91 80 LYS A O 1
ATOM 658 N N . ASN A 1 81 ? -30.598 -3.086 -1.286 1.00 59.81 81 ASN A N 1
ATOM 659 C CA . ASN A 1 81 ? -30.067 -1.731 -1.142 1.00 59.81 81 ASN A CA 1
ATOM 660 C C . ASN A 1 81 ? -29.412 -1.561 0.247 1.00 59.81 81 ASN A C 1
ATOM 662 O O . ASN A 1 81 ? -30.078 -1.827 1.253 1.00 59.81 81 ASN A O 1
ATOM 666 N N . VAL A 1 82 ? -28.134 -1.159 0.311 1.00 63.16 82 VAL A N 1
ATOM 667 C CA . VAL A 1 82 ? -27.331 -1.054 1.557 1.00 63.16 82 VAL A CA 1
ATOM 668 C C . VAL A 1 82 ? -28.066 -0.269 2.651 1.00 63.16 82 VAL A C 1
ATOM 670 O O . VAL A 1 82 ? -27.998 -0.600 3.839 1.00 63.16 82 VAL A O 1
ATOM 673 N N . SER A 1 83 ? -28.901 0.686 2.244 1.00 60.81 83 SER A N 1
ATOM 674 C CA . SER A 1 83 ? -29.814 1.401 3.127 1.00 60.81 83 SER A CA 1
ATOM 675 C C . SER A 1 83 ? -30.762 0.502 3.934 1.00 60.81 83 SER A C 1
ATOM 677 O O . SER A 1 83 ? -30.993 0.780 5.108 1.00 60.81 83 SER A O 1
ATOM 679 N N . ASN A 1 84 ? -31.269 -0.596 3.382 1.00 58.75 84 ASN A N 1
ATOM 680 C CA . ASN A 1 84 ? -32.151 -1.529 4.088 1.00 58.75 84 ASN A CA 1
ATOM 681 C C . ASN A 1 84 ? -31.388 -2.438 5.065 1.00 58.75 84 ASN A C 1
ATOM 683 O O . ASN A 1 84 ? -31.901 -2.723 6.147 1.00 58.75 84 ASN A O 1
ATOM 687 N N . LEU A 1 85 ? -30.159 -2.847 4.725 1.00 62.59 85 LEU A N 1
ATOM 688 C CA . LEU A 1 85 ? -29.264 -3.576 5.637 1.00 62.59 85 LEU A CA 1
ATOM 689 C C . LEU A 1 85 ? -28.987 -2.747 6.899 1.00 62.59 85 LEU A C 1
ATOM 691 O O . LEU A 1 85 ? -29.185 -3.224 8.014 1.00 62.59 85 LEU A O 1
ATOM 695 N N . LEU A 1 86 ? -28.641 -1.473 6.711 1.00 59.66 86 LEU A N 1
ATOM 696 C CA . LEU A 1 86 ? -28.278 -0.546 7.785 1.00 59.66 86 LEU A CA 1
ATOM 697 C C . LEU A 1 86 ? -29.470 0.032 8.574 1.00 59.66 86 LEU A C 1
ATOM 699 O O . LEU A 1 86 ? -29.249 0.742 9.551 1.00 59.66 86 LEU A O 1
ATOM 703 N N . MET A 1 87 ? -30.727 -0.190 8.160 1.00 53.91 87 MET A N 1
ATOM 704 C CA . MET A 1 87 ? -31.906 0.249 8.937 1.00 53.91 87 MET A CA 1
ATOM 705 C C . MET A 1 87 ? -32.388 -0.781 9.961 1.00 53.91 87 MET A C 1
ATOM 707 O O . MET A 1 87 ? -33.067 -0.413 10.914 1.00 53.91 87 MET A O 1
ATOM 711 N N . ASN A 1 88 ? -32.042 -2.061 9.805 1.00 52.03 88 ASN A N 1
ATOM 712 C CA . ASN A 1 88 ? -32.576 -3.129 10.659 1.00 52.03 88 ASN A CA 1
ATOM 713 C C . ASN A 1 88 ? -31.732 -3.370 11.932 1.00 52.03 88 ASN A C 1
ATOM 715 O O . ASN A 1 88 ? -31.869 -4.383 12.618 1.00 52.03 88 ASN A O 1
ATOM 719 N N . THR A 1 89 ? -30.812 -2.449 12.224 1.00 54.06 89 THR A N 1
ATOM 720 C CA . THR A 1 89 ? -29.690 -2.614 13.151 1.00 54.06 89 THR A CA 1
ATOM 721 C C . THR A 1 89 ? -29.582 -1.410 14.082 1.00 54.06 89 THR A C 1
ATOM 723 O O . THR A 1 89 ? -29.067 -0.363 13.706 1.00 54.06 89 THR A O 1
ATOM 726 N N . ASN A 1 90 ? -30.050 -1.567 15.323 1.00 54.12 90 ASN A N 1
ATOM 727 C CA . ASN A 1 90 ? -30.044 -0.521 16.355 1.00 54.12 90 ASN A CA 1
ATOM 728 C C . ASN A 1 90 ? -28.637 -0.346 16.968 1.00 54.12 90 ASN A C 1
ATOM 730 O O . ASN A 1 90 ? -28.381 -0.786 18.089 1.00 54.12 90 ASN A O 1
ATOM 734 N N . TRP A 1 91 ? -27.686 0.158 16.176 1.00 59.66 91 TRP A N 1
ATOM 735 C CA . TRP A 1 91 ? -26.269 0.268 16.537 1.00 59.66 91 TRP A CA 1
ATOM 736 C C . TRP A 1 91 ? -25.936 1.749 16.754 1.00 59.66 91 TRP A C 1
ATOM 738 O O . TRP A 1 91 ? -25.899 2.526 15.803 1.00 59.66 91 TRP A O 1
ATOM 748 N N . LYS A 1 92 ? -25.744 2.145 18.018 1.00 56.84 92 LYS A N 1
ATOM 749 C CA . LYS A 1 92 ? -25.422 3.532 18.404 1.00 56.84 92 LYS A CA 1
ATOM 750 C C . LYS A 1 92 ? -23.925 3.833 18.461 1.00 56.84 92 LYS A C 1
ATOM 752 O O . LYS A 1 92 ? -23.557 5.002 18.507 1.00 56.84 92 LYS A O 1
ATOM 757 N N . ASP A 1 93 ? -23.096 2.797 18.435 1.00 63.72 93 ASP A N 1
ATOM 758 C CA . ASP A 1 93 ? -21.656 2.887 18.644 1.00 63.72 93 ASP A CA 1
ATOM 759 C C . ASP A 1 93 ? -20.902 2.431 17.385 1.00 63.72 93 ASP A C 1
ATOM 761 O O . ASP A 1 93 ? -21.344 1.506 16.700 1.00 63.72 93 ASP A O 1
ATOM 765 N N . SER A 1 94 ? -19.785 3.112 17.104 1.00 64.31 94 SER A N 1
ATOM 766 C CA . SER A 1 94 ? -18.693 2.760 16.173 1.00 64.31 94 SER A CA 1
ATOM 767 C C . SER A 1 94 ? -18.964 1.613 15.184 1.00 64.31 94 SER A C 1
ATOM 769 O O . SER A 1 94 ? -18.693 0.446 15.478 1.00 64.31 94 SER A O 1
ATOM 771 N N . LEU A 1 95 ? -19.444 1.954 13.986 1.00 80.31 95 LEU A N 1
ATOM 772 C CA . LEU A 1 95 ? -19.670 0.992 12.905 1.00 80.31 95 LEU A CA 1
ATOM 773 C C . LEU A 1 95 ? -18.390 0.764 12.072 1.00 80.31 95 LEU A C 1
ATOM 775 O O . LEU A 1 95 ? -17.701 1.723 11.713 1.00 80.31 95 LEU A O 1
ATOM 779 N N . LEU A 1 96 ? -18.128 -0.500 11.718 1.00 86.56 96 LEU A N 1
ATOM 780 C CA . LEU A 1 96 ? -17.248 -0.897 10.612 1.00 86.56 96 LEU A CA 1
ATOM 781 C C . LEU A 1 96 ? -18.131 -1.383 9.451 1.00 86.56 96 LEU A C 1
ATOM 783 O O . LEU A 1 96 ? -18.952 -2.290 9.637 1.00 86.56 96 LEU A O 1
ATOM 787 N N . LEU A 1 97 ? -17.991 -0.778 8.270 1.00 88.38 97 LEU A N 1
ATOM 788 C CA . LEU A 1 97 ? -18.760 -1.141 7.077 1.00 88.38 97 LEU A CA 1
ATOM 789 C C . LEU A 1 97 ? -17.825 -1.666 5.988 1.00 88.38 97 LEU A C 1
ATOM 791 O O . LEU A 1 97 ? -16.970 -0.925 5.511 1.00 88.38 97 LEU A O 1
ATOM 795 N N . ARG A 1 98 ? -18.042 -2.914 5.563 1.00 90.31 98 ARG A N 1
ATOM 796 C CA . ARG A 1 98 ? -17.321 -3.549 4.458 1.00 90.31 98 ARG A CA 1
ATOM 797 C C . ARG A 1 98 ? -18.283 -3.860 3.315 1.00 90.31 98 ARG A C 1
ATOM 799 O O . ARG A 1 98 ? -19.219 -4.649 3.462 1.00 90.31 98 ARG A O 1
ATOM 806 N N . LEU A 1 99 ? -18.046 -3.215 2.181 1.00 90.81 99 LEU A N 1
ATOM 807 C CA . LEU A 1 99 ? -18.750 -3.420 0.922 1.00 90.81 99 LEU A CA 1
ATOM 808 C C . LEU A 1 99 ? -17.809 -4.191 -0.001 1.00 90.81 99 LEU A C 1
ATOM 810 O O . LEU A 1 99 ? -16.798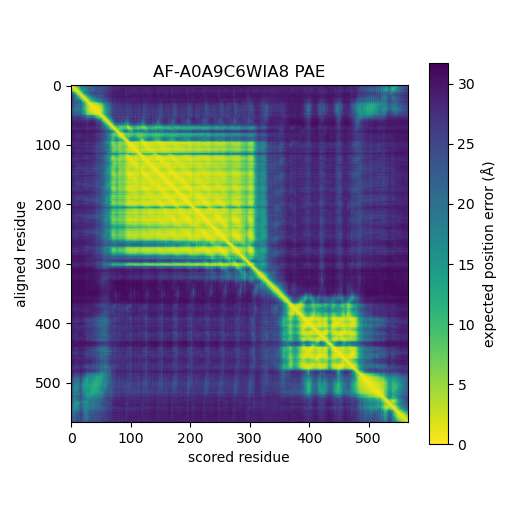 -3.649 -0.444 1.00 90.81 99 LEU A O 1
ATOM 814 N N . GLU A 1 100 ? -18.115 -5.462 -0.256 1.00 92.44 100 GLU A N 1
ATOM 815 C CA . GLU A 1 100 ? -17.249 -6.351 -1.031 1.00 92.44 100 GLU A CA 1
ATOM 816 C C . GLU A 1 100 ? -17.988 -6.858 -2.269 1.00 92.44 100 GLU A C 1
ATOM 818 O O . GLU A 1 100 ? -19.118 -7.334 -2.182 1.00 92.44 100 GLU A O 1
ATOM 823 N N . ASN A 1 101 ? -17.371 -6.684 -3.440 1.00 90.81 101 ASN A N 1
ATOM 824 C CA . ASN A 1 101 ? -17.963 -6.915 -4.764 1.00 90.81 101 ASN A CA 1
ATOM 825 C C . ASN A 1 101 ? -19.247 -6.099 -5.060 1.00 90.81 101 ASN A C 1
ATOM 827 O O . ASN A 1 101 ? -19.858 -6.293 -6.112 1.00 90.81 101 ASN A O 1
ATOM 831 N N . TYR A 1 102 ? -19.661 -5.189 -4.167 1.00 87.06 102 TYR A N 1
ATOM 832 C CA . TYR A 1 102 ? -20.943 -4.484 -4.223 1.00 87.06 102 TYR A CA 1
ATOM 833 C C . TYR A 1 102 ? -21.099 -3.632 -5.492 1.00 87.06 102 TYR A C 1
ATOM 835 O O . TYR A 1 102 ? -20.283 -2.760 -5.806 1.00 87.06 102 TYR A O 1
ATOM 843 N N . ASN A 1 103 ? -22.205 -3.854 -6.201 1.00 89.50 103 ASN A N 1
ATOM 844 C CA . ASN A 1 103 ? -22.537 -3.119 -7.414 1.00 89.50 103 ASN A CA 1
ATOM 845 C C . ASN A 1 103 ? -23.191 -1.763 -7.088 1.00 89.50 103 ASN A C 1
ATOM 847 O O . ASN A 1 103 ? -24.396 -1.675 -6.838 1.00 89.50 103 ASN A O 1
ATOM 851 N N . PHE A 1 104 ? -22.396 -0.692 -7.091 1.00 89.94 104 PHE A N 1
ATOM 852 C CA . PHE A 1 104 ? -22.909 0.669 -6.929 1.00 89.94 104 PHE A CA 1
ATOM 853 C C . PHE A 1 104 ? -23.761 1.085 -8.142 1.00 89.94 104 PHE A C 1
ATOM 855 O O . PHE A 1 104 ? -23.321 0.889 -9.277 1.00 89.94 104 PHE A O 1
ATOM 862 N N . PRO A 1 105 ? -24.933 1.723 -7.945 1.00 89.75 105 PRO A N 1
ATOM 863 C CA . PRO A 1 105 ? -25.711 2.293 -9.042 1.00 89.75 105 PRO A CA 1
ATOM 864 C C . PRO A 1 105 ? -24.847 3.211 -9.918 1.00 89.75 105 PRO A C 1
ATOM 866 O O . PRO A 1 105 ? -24.156 4.091 -9.409 1.00 89.75 105 PRO A O 1
ATOM 869 N N . GLU A 1 106 ? -24.847 2.956 -11.229 1.00 92.06 106 GLU A N 1
ATOM 870 C CA . GLU A 1 106 ? -24.029 3.665 -12.235 1.00 92.06 106 GLU A CA 1
ATOM 871 C C . GLU A 1 106 ? -22.500 3.631 -11.980 1.00 92.06 106 GLU A C 1
ATOM 873 O O . GLU A 1 106 ? -21.734 4.337 -12.639 1.00 92.06 106 GLU A O 1
ATOM 878 N N . GLY A 1 107 ? -22.031 2.802 -11.039 1.00 93.50 107 GLY A N 1
ATOM 879 C CA . GLY A 1 107 ? -20.651 2.805 -10.556 1.00 93.50 107 GLY A CA 1
ATOM 880 C C . GLY A 1 107 ? -20.290 4.061 -9.752 1.00 93.50 107 GLY A C 1
ATOM 881 O O . GLY A 1 107 ? -19.132 4.485 -9.790 1.00 93.50 107 GLY A O 1
ATOM 882 N N . ILE A 1 108 ? -21.254 4.694 -9.071 1.00 95.19 108 ILE A N 1
ATOM 883 C CA . ILE A 1 108 ? -21.055 5.967 -8.361 1.00 95.19 108 ILE A CA 1
ATOM 884 C C . ILE A 1 108 ? -21.265 5.807 -6.849 1.00 95.19 108 ILE A C 1
ATOM 886 O O . ILE A 1 108 ? -22.319 5.356 -6.398 1.00 95.19 108 ILE A O 1
ATOM 890 N N . ILE A 1 109 ? -20.295 6.259 -6.045 1.00 94.88 109 ILE A N 1
ATOM 891 C CA . ILE A 1 109 ? -20.521 6.521 -4.615 1.00 94.88 109 ILE A CA 1
ATOM 892 C C . ILE A 1 109 ? -21.169 7.905 -4.492 1.00 94.88 109 ILE A C 1
ATOM 894 O O . ILE A 1 109 ? -20.497 8.931 -4.627 1.00 94.88 109 ILE A O 1
ATOM 898 N N . SER A 1 110 ? -22.484 7.923 -4.267 1.00 93.94 110 SER A N 1
ATOM 899 C CA . SER A 1 110 ? -23.275 9.127 -3.992 1.00 93.94 110 SER A CA 1
ATOM 900 C C . SER A 1 110 ? -23.586 9.264 -2.499 1.00 93.94 110 SER A C 1
ATOM 902 O O . SER A 1 110 ? -23.435 8.319 -1.719 1.00 93.94 110 SER A O 1
ATOM 904 N N . SER A 1 111 ? -24.039 10.450 -2.085 1.00 88.75 111 SER A N 1
ATOM 905 C CA . SER A 1 111 ? -24.349 10.728 -0.676 1.00 88.75 111 SER A CA 1
ATOM 906 C C . SER A 1 111 ? -25.462 9.824 -0.153 1.00 88.75 111 SER A C 1
ATOM 908 O O . SER A 1 111 ? -25.342 9.304 0.955 1.00 88.75 111 SER A O 1
ATOM 910 N N . GLU A 1 112 ? -26.466 9.552 -0.987 1.00 86.00 112 GLU A N 1
ATOM 911 C CA . GLU A 1 112 ? -27.629 8.701 -0.704 1.00 86.00 112 GLU A CA 1
ATOM 912 C C . GLU A 1 112 ? -27.267 7.267 -0.278 1.00 86.00 112 GLU A C 1
ATOM 914 O O . GLU A 1 112 ? -28.003 6.646 0.492 1.00 86.00 112 GLU A O 1
ATOM 919 N N . VAL A 1 113 ? -26.126 6.737 -0.738 1.00 82.31 113 VAL A N 1
ATOM 920 C CA . VAL A 1 113 ? -25.645 5.396 -0.354 1.00 82.31 113 VAL A CA 1
ATOM 921 C C . VAL A 1 113 ? -25.114 5.379 1.088 1.00 82.31 113 VAL A C 1
ATOM 923 O O . VAL A 1 113 ? -25.166 4.344 1.753 1.00 82.31 113 VAL A O 1
ATOM 926 N N . LEU A 1 114 ? -24.633 6.523 1.591 1.00 81.94 114 LEU A N 1
ATOM 927 C CA . LEU A 1 114 ? -23.974 6.653 2.896 1.00 81.94 114 LEU A CA 1
ATOM 928 C C . LEU A 1 114 ? -24.790 7.442 3.947 1.00 81.94 114 LEU A C 1
ATOM 930 O O . LEU A 1 114 ? -24.435 7.396 5.125 1.00 81.94 114 LEU A O 1
ATOM 934 N N . THR A 1 115 ? -25.879 8.127 3.574 1.00 68.94 115 THR A N 1
ATOM 935 C CA . THR A 1 115 ? -26.700 8.984 4.463 1.00 68.94 115 THR A CA 1
ATOM 936 C C . THR A 1 115 ? -27.473 8.221 5.543 1.00 68.94 115 THR A C 1
ATOM 938 O O . THR A 1 115 ? -28.503 7.614 5.239 1.00 68.94 115 THR A O 1
ATOM 941 N N . LYS A 1 116 ? -27.048 8.300 6.818 1.00 67.94 116 LYS A N 1
ATOM 942 C CA . LYS A 1 116 ? -27.748 7.693 7.977 1.00 67.94 116 LYS A CA 1
ATOM 943 C C . LYS A 1 116 ? -27.322 8.237 9.350 1.00 67.94 116 LYS A C 1
ATOM 945 O O . LYS A 1 116 ? -26.330 8.941 9.464 1.00 67.94 116 LYS A O 1
ATOM 950 N N . GLU A 1 117 ? -28.061 7.846 10.395 1.00 69.44 117 GLU A N 1
ATOM 951 C CA . GLU A 1 117 ? -27.891 8.263 11.804 1.00 69.44 117 GLU A CA 1
ATOM 952 C C . GLU A 1 117 ? -26.814 7.497 12.619 1.00 69.44 117 GLU A C 1
ATOM 954 O O . GLU A 1 117 ? -26.779 7.619 13.843 1.00 69.44 117 GLU A O 1
ATOM 959 N N . TYR A 1 118 ? -25.948 6.687 11.999 1.00 77.19 118 TYR A N 1
ATOM 960 C CA . TYR A 1 118 ? -24.828 6.027 12.702 1.00 77.19 118 TYR A CA 1
ATOM 961 C C . TYR A 1 118 ? -23.563 6.902 12.727 1.00 77.19 118 TYR A C 1
ATOM 963 O O . TYR A 1 118 ? -23.502 7.921 12.054 1.00 77.19 118 TYR A O 1
ATOM 971 N N . SER A 1 119 ? -22.525 6.487 13.459 1.00 85.81 119 SER A N 1
ATOM 972 C CA . SER A 1 119 ? -21.174 7.064 13.361 1.00 85.81 119 SER A CA 1
ATOM 973 C C . SER A 1 119 ? -20.224 5.999 12.814 1.00 85.81 119 SER A C 1
ATOM 975 O O . SER A 1 119 ? -20.037 4.955 13.445 1.00 85.81 119 SER A O 1
ATOM 977 N N . LEU A 1 120 ? -19.660 6.229 11.628 1.00 88.75 120 LEU A N 1
ATOM 978 C CA . LEU A 1 120 ? -18.769 5.271 10.969 1.00 88.75 120 LEU A CA 1
ATOM 979 C C . LEU A 1 120 ? -17.320 5.493 11.429 1.00 88.75 120 LEU A C 1
ATOM 981 O O . LEU A 1 120 ? -16.894 6.640 11.568 1.00 88.75 120 LEU A O 1
ATOM 985 N N . GLN A 1 121 ? -16.575 4.413 11.685 1.00 92.31 121 GLN A N 1
ATOM 986 C CA . GLN A 1 121 ? -15.148 4.468 12.044 1.00 92.31 121 GLN A CA 1
ATOM 987 C C . GLN A 1 121 ? -14.232 3.860 10.980 1.00 92.31 121 GLN A C 1
ATOM 989 O O . GLN A 1 121 ? -13.157 4.413 10.756 1.00 92.31 121 GLN A O 1
ATOM 994 N N . SER A 1 122 ? -14.669 2.803 10.290 1.00 93.94 122 SER A N 1
ATOM 995 C CA . SER A 1 122 ? -13.982 2.272 9.106 1.00 93.94 122 SER A CA 1
ATOM 996 C C . SER A 1 122 ? -14.962 2.034 7.962 1.00 93.94 122 SER A C 1
ATOM 998 O O . SER A 1 122 ? -16.101 1.604 8.191 1.00 93.94 122 SER A O 1
ATOM 1000 N N . LEU A 1 123 ? -14.507 2.323 6.744 1.00 95.12 123 LEU A N 1
ATOM 1001 C CA . LEU A 1 123 ? -15.199 2.044 5.493 1.00 95.12 123 LEU A CA 1
ATOM 1002 C C . LEU A 1 123 ? -14.253 1.309 4.541 1.00 95.12 123 LEU A C 1
ATOM 1004 O O . LEU A 1 123 ? -13.302 1.898 4.034 1.00 95.12 123 LEU A O 1
ATOM 1008 N N . GLU A 1 124 ? -14.563 0.051 4.258 1.00 96.31 124 GLU A N 1
ATOM 1009 C CA . GLU A 1 124 ? -13.880 -0.770 3.260 1.00 96.31 124 GLU A CA 1
ATOM 1010 C C . GLU A 1 124 ? -14.773 -0.909 2.019 1.00 96.31 124 GLU A C 1
ATOM 1012 O O . GLU A 1 124 ? -15.920 -1.351 2.114 1.00 96.31 124 GLU A O 1
ATOM 1017 N N . VAL A 1 125 ? -14.251 -0.546 0.847 1.00 96.31 125 VAL A N 1
ATOM 1018 C CA . VAL A 1 125 ? -14.886 -0.743 -0.463 1.00 96.31 125 VAL A CA 1
ATOM 1019 C C . VAL A 1 125 ? -13.928 -1.559 -1.324 1.00 96.31 125 VAL A C 1
ATOM 1021 O O . VAL A 1 125 ? -12.923 -1.038 -1.806 1.00 96.31 125 VAL A O 1
ATOM 1024 N N . ILE A 1 126 ? -14.219 -2.850 -1.480 1.00 96.06 126 ILE A N 1
ATOM 1025 C CA . ILE A 1 126 ? -13.295 -3.856 -2.020 1.00 96.06 126 ILE A CA 1
ATOM 1026 C C . ILE A 1 126 ? -13.920 -4.515 -3.255 1.00 96.06 126 ILE A C 1
ATOM 1028 O O . ILE A 1 126 ? -15.076 -4.935 -3.214 1.00 96.06 126 ILE A O 1
ATOM 1032 N N . ASN A 1 127 ? -13.169 -4.619 -4.357 1.00 95.19 127 ASN A N 1
ATOM 1033 C CA . ASN A 1 127 ? -13.590 -5.260 -5.618 1.00 95.19 127 ASN A CA 1
ATOM 1034 C C . ASN A 1 127 ? -14.903 -4.697 -6.212 1.00 95.19 127 ASN A C 1
ATOM 1036 O O . ASN A 1 127 ? -15.620 -5.380 -6.942 1.00 95.19 127 ASN A O 1
ATOM 1040 N N . CYS A 1 128 ? -15.258 -3.457 -5.879 1.00 91.19 128 CYS A N 1
ATOM 1041 C CA . CYS A 1 128 ? -16.474 -2.810 -6.368 1.00 91.19 128 CYS A CA 1
ATOM 1042 C C . CYS A 1 128 ? -16.166 -2.030 -7.659 1.00 91.19 128 CYS A C 1
ATOM 1044 O O . CYS A 1 128 ? -15.196 -1.270 -7.685 1.00 91.19 128 CYS A O 1
ATOM 1046 N N . SER A 1 129 ? -17.017 -2.128 -8.694 1.00 92.19 129 SER A N 1
ATOM 1047 C CA . SER A 1 129 ? -16.892 -1.369 -9.964 1.00 92.19 129 SER A CA 1
ATOM 1048 C C . SER A 1 129 ? -17.269 0.118 -9.786 1.00 92.19 129 SER A C 1
ATOM 1050 O O . SER A 1 129 ? -18.189 0.673 -10.392 1.00 92.19 129 SER A O 1
ATOM 1052 N N . VAL A 1 130 ? -16.553 0.788 -8.883 1.00 96.00 130 VAL A N 1
ATOM 1053 C CA . VAL A 1 130 ? -16.687 2.217 -8.612 1.00 96.00 130 VAL A CA 1
ATOM 1054 C C . VAL A 1 130 ? -15.856 2.982 -9.626 1.00 96.00 130 VAL A C 1
ATOM 1056 O O . VAL A 1 130 ? -14.629 2.933 -9.629 1.00 96.00 130 VAL A O 1
ATOM 1059 N N . ASN A 1 131 ? -16.557 3.725 -10.467 1.00 96.25 131 ASN A N 1
ATOM 1060 C CA . ASN A 1 131 ? -16.018 4.585 -11.504 1.00 96.25 131 ASN A CA 1
ATOM 1061 C C . ASN A 1 131 ? -15.841 6.029 -11.003 1.00 96.25 131 ASN A C 1
ATOM 1063 O O . ASN A 1 131 ? -14.886 6.707 -11.393 1.00 96.25 131 ASN A O 1
ATOM 1067 N N . TYR A 1 132 ? -16.743 6.502 -10.138 1.00 97.00 132 TYR A N 1
ATOM 1068 C CA . TYR A 1 132 ? -16.729 7.864 -9.607 1.00 97.00 132 TYR A CA 1
ATOM 1069 C C . TYR A 1 132 ? -17.129 7.905 -8.131 1.00 97.00 132 TYR A C 1
ATOM 1071 O O . TYR A 1 132 ? -17.970 7.138 -7.666 1.00 97.00 132 TYR A O 1
ATOM 1079 N N . ILE A 1 133 ? -16.568 8.872 -7.417 1.00 97.25 133 ILE A N 1
ATOM 1080 C CA . ILE A 1 133 ? -17.013 9.292 -6.091 1.00 97.25 133 ILE A CA 1
ATOM 1081 C C . ILE A 1 133 ? -17.506 10.727 -6.265 1.00 97.25 133 ILE A C 1
ATOM 1083 O O . ILE A 1 133 ? -16.804 11.535 -6.874 1.00 97.25 133 ILE A O 1
ATOM 1087 N N . MET A 1 134 ? -18.722 11.038 -5.812 1.00 95.56 134 MET A N 1
ATOM 1088 C CA . MET A 1 134 ? -19.222 12.413 -5.878 1.00 95.56 134 MET A CA 1
ATOM 1089 C C . MET A 1 134 ? -18.401 13.325 -4.955 1.00 95.56 134 MET A C 1
ATOM 1091 O O . MET A 1 134 ? -18.024 12.932 -3.852 1.00 95.56 134 MET A O 1
ATOM 1095 N N . ASP A 1 135 ? -18.140 14.556 -5.392 1.00 95.06 135 ASP A N 1
ATOM 1096 C CA . ASP A 1 135 ? -17.514 15.556 -4.526 1.00 95.06 135 ASP A CA 1
ATOM 1097 C C . ASP A 1 135 ? -18.414 15.875 -3.319 1.00 95.06 135 ASP A C 1
ATOM 1099 O O . ASP A 1 135 ? -19.640 15.779 -3.400 1.00 95.06 135 ASP A O 1
ATOM 1103 N N . ASP A 1 136 ? -17.794 16.193 -2.178 1.00 93.62 136 ASP A N 1
ATOM 1104 C CA . ASP A 1 136 ? -18.452 16.380 -0.877 1.00 93.62 136 ASP A CA 1
ATOM 1105 C C . ASP A 1 136 ? -19.267 15.165 -0.365 1.00 93.62 136 ASP A C 1
ATOM 1107 O O . ASP A 1 136 ? -19.972 15.280 0.639 1.00 93.62 136 ASP A O 1
ATOM 1111 N N . VAL A 1 137 ? -19.151 13.968 -0.966 1.00 94.56 137 VAL A N 1
ATOM 1112 C CA . VAL A 1 137 ? -19.939 12.791 -0.540 1.00 94.56 137 VAL A CA 1
ATOM 1113 C C . VAL A 1 137 ? -19.703 12.397 0.919 1.00 94.56 137 VAL A C 1
ATOM 1115 O O . VAL A 1 137 ? -20.631 11.942 1.590 1.00 94.56 137 VAL A O 1
ATOM 1118 N N . PHE A 1 138 ? -18.484 12.609 1.422 1.00 95.12 138 PHE A N 1
ATOM 1119 C CA . PHE A 1 138 ? -18.104 12.337 2.808 1.00 95.12 138 PHE A CA 1
ATOM 1120 C C . PHE A 1 138 ? -18.342 13.523 3.758 1.00 95.12 138 PHE A C 1
ATOM 1122 O O . PHE A 1 138 ? -18.121 13.394 4.962 1.00 95.12 138 PHE A O 1
ATOM 1129 N N . ASN A 1 139 ? -18.852 14.657 3.265 1.00 93.62 139 ASN A N 1
ATOM 1130 C CA . ASN A 1 139 ? -19.155 15.853 4.054 1.00 93.62 139 ASN A CA 1
ATOM 1131 C C . ASN A 1 139 ? -20.491 15.714 4.808 1.00 93.62 139 ASN A C 1
ATOM 1133 O O . ASN A 1 139 ? -21.370 16.575 4.766 1.00 93.62 139 ASN A O 1
ATOM 1137 N N . GLN A 1 140 ? -20.652 14.584 5.497 1.00 91.00 140 GLN A N 1
ATOM 1138 C CA . GLN A 1 140 ? -21.852 14.206 6.235 1.00 91.00 140 GLN A CA 1
ATOM 1139 C C . GLN A 1 140 ? -21.519 14.009 7.724 1.00 91.00 140 GLN A C 1
ATOM 1141 O O . GLN A 1 140 ? -20.444 13.494 8.044 1.00 91.00 140 GLN A O 1
ATOM 1146 N N . PRO A 1 141 ? -22.409 14.377 8.669 1.00 88.94 141 PRO A N 1
ATOM 1147 C CA . PRO A 1 141 ? -22.118 14.299 10.105 1.00 88.94 141 PRO A CA 1
ATOM 1148 C C . PRO A 1 141 ? -21.697 12.905 10.600 1.00 88.94 141 PRO A C 1
ATOM 1150 O O . PRO A 1 141 ? -20.827 12.802 11.459 1.00 88.94 141 PRO A O 1
ATOM 1153 N N . ASN A 1 142 ? -22.272 11.848 10.024 1.00 86.56 142 ASN A N 1
ATOM 1154 C CA . ASN A 1 142 ? -22.015 10.436 10.325 1.00 86.56 142 ASN A CA 1
ATOM 1155 C C . ASN A 1 142 ? -20.636 9.915 9.883 1.00 86.56 142 ASN A C 1
ATOM 1157 O O . ASN A 1 142 ? -20.219 8.845 10.327 1.00 86.56 142 ASN A O 1
ATOM 1161 N N . LEU A 1 143 ? -19.942 10.650 9.009 1.00 91.44 143 LEU A N 1
ATOM 1162 C CA . LEU A 1 143 ? -18.655 10.259 8.418 1.00 91.44 143 LEU A CA 1
ATOM 1163 C C . LEU A 1 143 ? -17.479 11.080 8.974 1.00 91.44 143 LEU A C 1
ATOM 1165 O O . LEU A 1 143 ? -16.325 10.736 8.744 1.00 91.44 143 LEU A O 1
ATOM 1169 N N . ARG A 1 144 ? -17.745 12.112 9.786 1.00 90.88 144 ARG A N 1
ATOM 1170 C CA . ARG A 1 144 ? -16.702 12.926 10.443 1.00 90.88 144 ARG A CA 1
ATOM 1171 C C . ARG A 1 144 ? -15.839 12.135 11.427 1.00 90.88 144 ARG A C 1
ATOM 1173 O O . ARG A 1 144 ? -14.704 12.519 11.676 1.00 90.88 144 ARG A O 1
ATOM 1180 N N . SER A 1 145 ? -16.379 11.050 11.987 1.00 91.81 145 SER A N 1
ATOM 1181 C CA . SER A 1 145 ? -15.675 10.132 12.892 1.00 91.81 145 SER A CA 1
ATOM 1182 C C . SER A 1 145 ? -14.866 9.045 12.179 1.00 91.81 145 SER A C 1
ATOM 1184 O O . SER A 1 145 ? -14.329 8.170 12.859 1.00 91.81 145 SER A O 1
ATOM 1186 N N . LEU A 1 146 ? -14.829 9.043 10.842 1.00 94.94 146 LEU A N 1
ATOM 1187 C CA . LEU A 1 146 ? -14.148 8.008 10.075 1.00 94.94 146 LEU A CA 1
ATOM 1188 C C . LEU A 1 146 ? -12.638 8.105 10.314 1.00 94.94 146 LEU A C 1
ATOM 1190 O O . LEU A 1 146 ? -12.029 9.145 10.074 1.00 94.94 146 LEU A O 1
ATOM 1194 N N . LEU A 1 147 ? -12.047 7.017 10.801 1.00 96.75 147 LEU A N 1
ATOM 1195 C CA . LEU A 1 147 ? -10.618 6.897 11.089 1.00 96.75 147 LEU A CA 1
ATOM 1196 C C . LEU A 1 147 ? -9.881 6.189 9.950 1.00 96.75 147 LEU A C 1
ATOM 1198 O O . LEU A 1 147 ? -8.711 6.492 9.704 1.00 96.75 147 LEU A O 1
ATOM 1202 N N . GLU A 1 148 ? -10.565 5.275 9.261 1.00 97.62 148 GLU A N 1
ATOM 1203 C CA . GLU A 1 148 ? -9.996 4.396 8.240 1.00 97.62 148 GLU A CA 1
ATOM 1204 C C . GLU A 1 148 ? -10.893 4.360 6.992 1.00 97.62 148 GLU A C 1
ATOM 1206 O O . GLU A 1 148 ? -12.119 4.268 7.090 1.00 97.62 148 GLU A O 1
ATOM 1211 N N . LEU A 1 149 ? -10.279 4.468 5.813 1.00 98.19 149 LEU A N 1
ATOM 1212 C CA . LEU A 1 149 ? -10.957 4.398 4.520 1.00 98.19 149 LEU A CA 1
ATOM 1213 C C . LEU A 1 149 ? -10.112 3.580 3.546 1.00 98.19 149 LEU A C 1
ATOM 1215 O O . LEU A 1 149 ? -8.987 3.970 3.228 1.00 98.19 149 LEU A O 1
ATOM 1219 N N . GLU A 1 150 ? -10.676 2.486 3.043 1.00 98.44 150 GLU A N 1
ATOM 1220 C CA . GLU A 1 150 ? -10.039 1.618 2.057 1.00 98.44 150 GLU A CA 1
ATOM 1221 C C . GLU A 1 150 ? -10.868 1.534 0.773 1.00 98.44 150 GLU A C 1
ATOM 1223 O O . GLU A 1 150 ? -12.059 1.229 0.794 1.00 98.44 150 GLU A O 1
ATOM 1228 N N . LEU A 1 151 ? -10.218 1.799 -0.358 1.00 98.19 151 LEU A N 1
ATOM 1229 C CA . LEU A 1 151 ? -10.775 1.764 -1.706 1.00 98.19 151 LEU A CA 1
ATOM 1230 C C . LEU A 1 151 ? -9.917 0.807 -2.544 1.00 98.19 151 LEU A C 1
ATOM 1232 O O . LEU A 1 151 ? -8.960 1.227 -3.195 1.00 98.19 151 LEU A O 1
ATOM 1236 N N . VAL A 1 152 ? -10.214 -0.491 -2.485 1.00 98.00 152 VAL A N 1
ATOM 1237 C CA . VAL A 1 152 ? -9.360 -1.563 -3.020 1.00 98.00 152 VAL A CA 1
ATOM 1238 C C . VAL A 1 152 ? -9.979 -2.194 -4.263 1.00 98.00 152 VAL A C 1
ATOM 1240 O O . VAL A 1 152 ? -11.156 -2.546 -4.275 1.00 98.00 152 VAL A O 1
ATOM 1243 N N . ASN A 1 153 ? -9.167 -2.363 -5.308 1.00 96.44 153 ASN A N 1
ATOM 1244 C CA . ASN A 1 153 ? -9.569 -2.888 -6.615 1.00 96.44 153 ASN A CA 1
ATOM 1245 C C . ASN A 1 153 ? -10.785 -2.149 -7.200 1.00 96.44 153 ASN A C 1
ATOM 1247 O O . ASN A 1 153 ? -11.742 -2.754 -7.678 1.00 96.44 153 ASN A O 1
ATOM 1251 N N . THR A 1 154 ? -10.734 -0.818 -7.129 1.00 96.44 154 THR A N 1
ATOM 1252 C CA . THR A 1 154 ? -11.734 0.085 -7.723 1.00 96.44 154 THR A CA 1
ATOM 1253 C C . THR A 1 154 ? -11.347 0.484 -9.153 1.00 96.44 154 THR A C 1
ATOM 1255 O O . THR A 1 154 ? -10.231 0.208 -9.591 1.00 96.44 154 THR A O 1
ATOM 1258 N N . GLU A 1 155 ? -12.247 1.141 -9.894 1.00 96.06 155 GLU A N 1
ATOM 1259 C CA . GLU A 1 155 ? -12.048 1.554 -11.298 1.00 96.06 155 GLU A CA 1
ATOM 1260 C C . GLU A 1 155 ? -12.097 3.086 -11.474 1.00 96.06 155 GLU A C 1
ATOM 1262 O O . GLU A 1 155 ? -12.541 3.618 -12.503 1.00 96.06 155 GLU A O 1
ATOM 1267 N N . LEU A 1 156 ? -11.654 3.809 -10.442 1.00 97.44 156 LEU A N 1
ATOM 1268 C CA . LEU A 1 156 ? -11.846 5.248 -10.277 1.00 97.44 156 LEU A CA 1
ATOM 1269 C C . LEU A 1 156 ? -11.217 6.058 -11.414 1.00 97.44 156 LEU A C 1
ATOM 1271 O O . LEU A 1 156 ? -10.035 5.911 -11.737 1.00 97.44 156 LEU A O 1
ATOM 1275 N N . LYS A 1 157 ? -12.018 6.940 -12.026 1.00 96.19 157 LYS A N 1
ATOM 1276 C CA . LYS A 1 157 ? -11.595 7.757 -13.179 1.00 96.19 157 LYS A CA 1
ATOM 1277 C C . LYS A 1 157 ? -11.013 9.109 -12.790 1.00 96.19 157 LYS A C 1
ATOM 1279 O O . LYS A 1 157 ? -10.126 9.601 -13.484 1.00 96.19 157 LYS A O 1
ATOM 1284 N N . ASN A 1 158 ? -11.536 9.719 -11.730 1.00 96.00 158 ASN A N 1
ATOM 1285 C CA . ASN A 1 158 ? -11.151 11.046 -11.262 1.00 96.00 158 ASN A CA 1
ATOM 1286 C C . ASN A 1 158 ? -11.295 11.133 -9.737 1.00 96.00 158 ASN A C 1
ATOM 1288 O O . ASN A 1 158 ? -12.289 10.644 -9.203 1.00 96.00 158 ASN A O 1
ATOM 1292 N N . LEU A 1 159 ? -10.346 11.797 -9.079 1.00 97.69 159 LEU A N 1
ATOM 1293 C CA . LEU A 1 159 ? -10.421 12.217 -7.680 1.00 97.69 159 LEU A CA 1
ATOM 1294 C C . LEU A 1 159 ? -9.984 13.684 -7.573 1.00 97.69 159 LEU A C 1
ATOM 1296 O O . LEU A 1 159 ? -8.907 14.057 -8.046 1.00 97.69 159 LEU A O 1
ATOM 1300 N N . THR A 1 160 ? -10.806 14.512 -6.930 1.00 96.81 160 THR A N 1
ATOM 1301 C CA . THR A 1 160 ? -10.563 15.948 -6.738 1.00 96.81 160 THR A CA 1
ATOM 1302 C C . THR A 1 160 ? -10.293 16.275 -5.269 1.00 96.81 160 THR A C 1
ATOM 1304 O O . THR A 1 160 ? -10.607 15.501 -4.364 1.00 96.81 160 THR A O 1
ATOM 1307 N N . LYS A 1 161 ? -9.768 17.475 -5.005 1.00 95.94 161 LYS A N 1
ATOM 1308 C CA . LYS A 1 161 ? -9.651 18.056 -3.655 1.00 95.94 161 LYS A CA 1
ATOM 1309 C C . LYS A 1 161 ? -10.967 18.122 -2.863 1.00 95.94 161 LYS A C 1
ATOM 1311 O O . LYS A 1 161 ? -10.901 18.251 -1.648 1.00 95.94 161 LYS A O 1
ATOM 1316 N N . SER A 1 162 ? -12.131 18.057 -3.512 1.00 96.62 162 SER A N 1
ATOM 1317 C CA . SER A 1 162 ? -13.441 18.055 -2.845 1.00 96.62 162 SER A CA 1
ATOM 1318 C C . SER A 1 162 ? -13.984 16.645 -2.600 1.00 96.62 162 SER A C 1
ATOM 1320 O O . SER A 1 162 ? -14.901 16.481 -1.799 1.00 96.62 162 SER A O 1
ATOM 1322 N N . THR A 1 163 ? -13.398 15.613 -3.215 1.00 96.81 163 THR A N 1
ATOM 1323 C CA . THR A 1 163 ? -13.893 14.235 -3.112 1.00 96.81 163 THR A CA 1
ATOM 1324 C C . THR A 1 163 ? -13.855 13.709 -1.678 1.00 96.81 163 THR A C 1
ATOM 1326 O O . THR A 1 163 ? -14.850 13.164 -1.219 1.00 96.81 163 THR A O 1
ATOM 1329 N N . PHE A 1 164 ? -12.764 13.934 -0.935 1.00 97.25 164 PHE A N 1
ATOM 1330 C CA . PHE A 1 164 ? -12.601 13.490 0.463 1.00 97.25 164 PHE A CA 1
ATOM 1331 C C . PHE A 1 164 ? -12.867 14.590 1.506 1.00 97.25 164 PHE A C 1
ATOM 1333 O O . PHE A 1 164 ? -12.419 14.509 2.651 1.00 97.25 164 PHE A O 1
ATOM 1340 N N . GLN A 1 165 ? -13.589 15.645 1.121 1.00 96.06 165 GLN A N 1
ATOM 1341 C CA . GLN A 1 165 ? -13.932 16.740 2.024 1.00 96.06 165 GLN A CA 1
ATOM 1342 C C . GLN A 1 165 ? -14.885 16.264 3.139 1.00 96.06 165 GLN A C 1
ATOM 1344 O O . GLN A 1 165 ? -15.833 15.524 2.888 1.00 96.06 165 GLN A O 1
ATOM 1349 N N . GLY A 1 166 ? -14.620 16.686 4.381 1.00 94.06 166 GLY A N 1
ATOM 1350 C CA . GLY A 1 166 ? -15.397 16.317 5.576 1.00 94.06 166 GLY A CA 1
ATOM 1351 C C . GLY A 1 166 ? -14.869 15.119 6.379 1.00 94.06 166 GLY A C 1
ATOM 1352 O O . GLY A 1 166 ? -15.312 14.913 7.509 1.00 94.06 166 GLY A O 1
ATOM 1353 N N . LEU A 1 167 ? -13.879 14.382 5.860 1.00 96.12 167 LEU A N 1
ATOM 1354 C CA . LEU A 1 167 ? -13.176 13.303 6.572 1.00 96.12 167 LEU A CA 1
ATOM 1355 C C . LEU A 1 167 ? -12.131 13.853 7.561 1.00 96.12 167 LEU A C 1
ATOM 1357 O O . LEU A 1 167 ? -10.935 13.592 7.451 1.00 96.12 167 LEU A O 1
ATOM 1361 N N . GLU A 1 168 ? -12.592 14.668 8.512 1.00 91.25 168 GLU A N 1
ATOM 1362 C CA . GLU A 1 168 ? -11.733 15.462 9.400 1.00 91.25 168 GLU A CA 1
ATOM 1363 C C . GLU A 1 168 ? -10.824 14.596 10.297 1.00 91.25 168 GLU A C 1
ATOM 1365 O O . GLU A 1 168 ? -9.653 14.931 10.452 1.00 91.25 168 GLU A O 1
ATOM 1370 N N . GLU A 1 169 ? -11.304 13.475 10.850 1.00 95.31 169 GLU A N 1
ATOM 1371 C CA . GLU A 1 169 ? -10.532 12.608 11.767 1.00 95.31 169 GLU A CA 1
ATOM 1372 C C . GLU A 1 169 ? -9.731 11.478 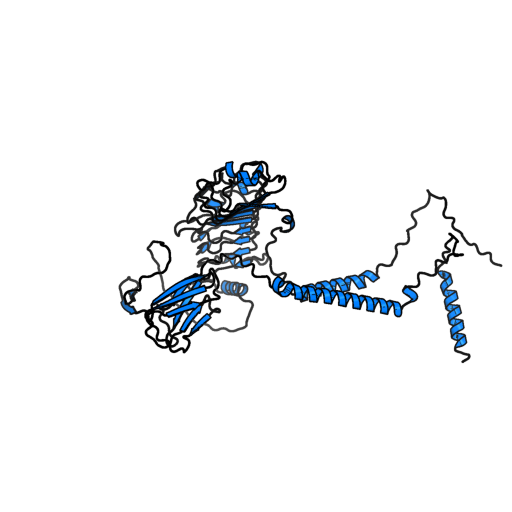11.087 1.00 95.31 169 GLU A C 1
ATOM 1374 O O . GLU A 1 169 ? -9.096 10.685 11.790 1.00 95.31 169 GLU A O 1
ATOM 1379 N N . LEU A 1 170 ? -9.720 11.394 9.750 1.00 97.62 170 LEU A N 1
ATOM 1380 C CA . LEU A 1 170 ? -9.147 10.253 9.027 1.00 97.62 170 LEU A CA 1
ATOM 1381 C C . LEU A 1 170 ? -7.637 10.102 9.271 1.00 97.62 170 LEU A C 1
ATOM 1383 O O . LEU A 1 170 ? -6.861 11.048 9.124 1.00 97.62 170 LEU A O 1
ATOM 1387 N N . ARG A 1 171 ? -7.212 8.881 9.615 1.00 98.06 171 ARG A N 1
ATOM 1388 C CA . ARG A 1 171 ? -5.835 8.547 10.020 1.00 98.06 171 ARG A CA 1
ATOM 1389 C C . ARG A 1 171 ? -5.153 7.581 9.073 1.00 98.06 171 ARG A C 1
ATOM 1391 O O . ARG A 1 171 ? -3.940 7.706 8.893 1.00 98.06 171 ARG A O 1
ATOM 1398 N N . ASN A 1 172 ? -5.917 6.657 8.500 1.00 98.44 172 ASN A N 1
ATOM 1399 C CA . ASN A 1 172 ? -5.444 5.613 7.601 1.00 98.44 172 ASN A CA 1
ATOM 1400 C C . ASN A 1 172 ? -6.242 5.691 6.294 1.00 98.44 172 ASN A C 1
ATOM 1402 O O . ASN A 1 172 ? -7.473 5.715 6.316 1.00 98.44 172 ASN A O 1
ATOM 1406 N N . PHE A 1 173 ? -5.540 5.757 5.165 1.00 98.62 173 PHE A N 1
ATOM 1407 C CA . PHE A 1 173 ? -6.144 5.804 3.834 1.00 98.62 173 PHE A CA 1
ATOM 1408 C C . PHE A 1 173 ? -5.459 4.801 2.908 1.00 98.62 173 PHE A C 1
ATOM 1410 O O . PHE A 1 173 ? -4.243 4.876 2.724 1.00 98.62 173 PHE A O 1
ATOM 1417 N N . THR A 1 174 ? -6.242 3.922 2.289 1.00 98.69 174 THR A N 1
ATOM 1418 C CA . THR A 1 174 ? -5.774 2.946 1.300 1.00 98.69 174 THR A CA 1
ATOM 1419 C C . THR A 1 174 ? -6.529 3.157 -0.010 1.00 98.69 174 THR A C 1
ATOM 1421 O O . THR A 1 174 ? -7.756 3.125 -0.035 1.00 98.69 174 THR A O 1
ATOM 1424 N N . LEU A 1 175 ? -5.805 3.331 -1.115 1.00 98.31 175 LEU A N 1
ATOM 1425 C CA . LEU A 1 175 ? -6.354 3.392 -2.467 1.00 98.31 175 LEU A CA 1
ATOM 1426 C C . LEU A 1 175 ? -5.561 2.463 -3.386 1.00 98.31 175 LEU A C 1
ATOM 1428 O O . LEU A 1 175 ? -4.393 2.717 -3.664 1.00 98.31 175 LEU A O 1
ATOM 1432 N N . ILE A 1 176 ? -6.212 1.415 -3.884 1.00 97.69 176 ILE A N 1
ATOM 1433 C CA . ILE A 1 176 ? -5.683 0.504 -4.900 1.00 97.69 176 ILE A CA 1
ATOM 1434 C C . ILE A 1 176 ? -6.662 0.537 -6.077 1.00 97.69 176 ILE A C 1
ATOM 1436 O O . ILE A 1 176 ? -7.784 0.036 -5.988 1.00 97.69 176 ILE A O 1
ATOM 1440 N N . ASN A 1 177 ? -6.256 1.181 -7.170 1.00 96.62 177 ASN A N 1
ATOM 1441 C CA . ASN A 1 177 ? -7.095 1.405 -8.348 1.00 96.62 177 ASN A CA 1
ATOM 1442 C C . ASN A 1 177 ? -6.577 0.572 -9.526 1.00 96.62 177 ASN A C 1
ATOM 1444 O O . ASN A 1 177 ? -5.441 0.763 -9.967 1.00 96.62 177 ASN A O 1
ATOM 1448 N N . VAL A 1 178 ? -7.416 -0.326 -10.052 1.00 95.38 178 VAL A N 1
ATOM 1449 C CA . VAL A 1 178 ? -7.069 -1.224 -11.171 1.00 95.38 178 VAL A CA 1
ATOM 1450 C C . VAL A 1 178 ? -7.303 -0.588 -12.543 1.00 95.38 178 VAL A C 1
ATOM 1452 O O . VAL A 1 178 ? -6.943 -1.159 -13.570 1.00 95.38 178 VAL A O 1
ATOM 1455 N N . ARG A 1 179 ? -7.858 0.627 -12.601 1.00 93.44 179 ARG A N 1
ATOM 1456 C CA . ARG A 1 179 ? -7.933 1.397 -13.847 1.00 93.44 179 ARG A CA 1
ATOM 1457 C C . ARG A 1 179 ? -6.527 1.788 -14.311 1.00 93.44 179 ARG A C 1
ATOM 1459 O O . ARG A 1 179 ? -5.781 2.358 -13.537 1.00 93.44 179 ARG A O 1
ATOM 1466 N N . THR A 1 180 ? -6.188 1.630 -15.592 1.00 90.62 180 THR A N 1
ATOM 1467 C CA . THR A 1 180 ? -4.849 1.972 -16.140 1.00 90.62 180 THR A CA 1
ATOM 1468 C C . THR A 1 180 ? -4.503 3.472 -16.181 1.00 90.62 180 THR A C 1
ATOM 1470 O O . THR A 1 180 ? -3.428 3.843 -16.656 1.00 90.62 180 THR A O 1
ATOM 1473 N N . SER A 1 181 ? -5.425 4.351 -15.785 1.00 91.25 181 SER A N 1
ATOM 1474 C CA . SER A 1 181 ? -5.199 5.794 -15.658 1.00 91.25 181 SER A CA 1
ATOM 1475 C C . SER A 1 181 ? -6.350 6.457 -14.899 1.00 91.25 181 SER A C 1
ATOM 1477 O O . SER A 1 181 ? -7.506 6.368 -15.331 1.00 91.25 181 SER A O 1
ATOM 1479 N N . MET A 1 182 ? -6.018 7.198 -13.850 1.00 94.19 182 MET A N 1
ATOM 1480 C CA . MET A 1 182 ? -6.909 8.085 -13.098 1.00 94.19 182 MET A CA 1
ATOM 1481 C C . MET A 1 182 ? -6.444 9.539 -13.227 1.00 94.19 182 MET A C 1
ATOM 1483 O O . MET A 1 182 ? -5.240 9.794 -13.298 1.00 94.19 182 MET A O 1
ATOM 1487 N N . HIS A 1 183 ? -7.380 10.486 -13.257 1.00 94.75 183 HIS A N 1
ATOM 1488 C CA . HIS A 1 183 ? -7.096 11.911 -13.091 1.00 94.75 183 HIS A CA 1
ATOM 1489 C C . HIS A 1 183 ? -7.082 12.271 -11.597 1.00 94.75 183 HIS A C 1
ATOM 1491 O O . HIS A 1 183 ? -7.981 11.870 -10.860 1.00 94.75 183 HIS A O 1
ATOM 1497 N N . CYS A 1 184 ? -6.079 13.028 -11.153 1.00 95.12 184 CYS A N 1
ATOM 1498 C CA . CYS A 1 184 ? -5.878 13.358 -9.742 1.00 95.12 184 CYS A CA 1
ATOM 1499 C C . CYS A 1 184 ? -5.660 14.867 -9.582 1.00 95.12 184 CYS A C 1
ATOM 1501 O O . CYS A 1 184 ? -4.688 15.403 -10.108 1.00 95.12 184 CYS A O 1
ATOM 1503 N N . GLU A 1 185 ? -6.540 15.550 -8.846 1.00 96.00 185 GLU A N 1
ATOM 1504 C CA . GLU A 1 185 ? -6.408 16.981 -8.530 1.00 96.00 185 GLU A CA 1
ATOM 1505 C C . GLU A 1 185 ? -6.227 17.192 -7.020 1.00 96.00 185 GLU A C 1
ATOM 1507 O O . GLU A 1 185 ? -7.125 17.660 -6.319 1.00 96.00 185 GLU A O 1
ATOM 1512 N N . SER A 1 186 ? -5.049 16.821 -6.512 1.00 96.69 186 SER A N 1
ATOM 1513 C CA . SER A 1 186 ? -4.609 17.050 -5.127 1.00 96.69 186 SER A CA 1
ATOM 1514 C C . SER A 1 186 ? -5.591 16.522 -4.069 1.00 96.69 186 SER A C 1
ATOM 1516 O O . SER A 1 186 ? -5.786 17.143 -3.019 1.00 96.69 186 SER A O 1
ATOM 1518 N N . PHE A 1 187 ? -6.219 15.377 -4.350 1.00 97.38 187 PHE A N 1
ATOM 1519 C CA . PHE A 1 187 ? -7.370 14.845 -3.614 1.00 97.38 187 PHE A CA 1
ATOM 1520 C C . PHE A 1 187 ? -7.124 14.544 -2.129 1.00 97.38 187 PHE A C 1
ATOM 1522 O O . PHE A 1 187 ? -8.071 14.546 -1.348 1.00 97.38 187 PHE A O 1
ATOM 1529 N N . MET A 1 188 ? -5.871 14.350 -1.709 1.00 97.44 188 MET A N 1
ATOM 1530 C CA . MET A 1 188 ? -5.511 14.125 -0.302 1.00 97.44 188 MET A CA 1
ATOM 1531 C C . MET A 1 188 ? -5.494 15.413 0.537 1.00 97.44 188 MET A C 1
ATOM 1533 O O . MET A 1 188 ? -5.418 15.340 1.762 1.00 97.44 188 MET A O 1
ATOM 1537 N N . THR A 1 189 ? -5.586 16.592 -0.094 1.00 96.69 189 THR A N 1
ATOM 1538 C CA . THR A 1 189 ? -5.504 17.910 0.568 1.00 96.69 189 THR A CA 1
ATOM 1539 C C . THR A 1 189 ? -6.415 18.060 1.801 1.00 96.69 189 THR A C 1
ATOM 1541 O O . THR A 1 189 ? -5.917 18.561 2.812 1.00 96.69 189 THR A O 1
ATOM 1544 N N . PRO A 1 190 ? -7.693 17.616 1.800 1.00 96.94 190 PRO A N 1
ATOM 1545 C CA . PRO A 1 190 ? -8.562 17.708 2.981 1.00 96.94 190 PRO A CA 1
ATOM 1546 C C . PRO A 1 190 ? -8.053 16.925 4.198 1.00 96.94 190 PRO A C 1
ATOM 1548 O O . PRO A 1 190 ? -8.374 17.270 5.331 1.00 96.94 190 PRO A O 1
ATOM 1551 N N . LEU A 1 191 ? -7.249 15.884 3.969 1.00 96.81 191 LEU A N 1
ATOM 1552 C CA . LEU A 1 191 ? -6.818 14.912 4.977 1.00 96.81 191 LEU A CA 1
ATOM 1553 C C . LEU A 1 191 ? -5.523 15.338 5.697 1.00 96.81 191 LEU A C 1
ATOM 1555 O O . LEU A 1 191 ? -5.107 14.705 6.668 1.00 96.81 191 LEU A O 1
ATOM 1559 N N . ALA A 1 192 ? -4.869 16.413 5.239 1.00 96.25 192 ALA A N 1
ATOM 1560 C CA . ALA A 1 192 ? -3.489 16.745 5.601 1.00 96.25 192 ALA A CA 1
ATOM 1561 C C . ALA A 1 192 ? -3.225 16.944 7.107 1.00 96.25 192 ALA A C 1
ATOM 1563 O O . ALA A 1 192 ? -2.116 16.691 7.580 1.00 96.25 192 ALA A O 1
ATOM 1564 N N . ASN A 1 193 ? -4.229 17.362 7.878 1.00 94.44 193 ASN A N 1
ATOM 1565 C CA . ASN A 1 193 ? -4.060 17.636 9.306 1.00 94.44 193 ASN A CA 1
ATOM 1566 C C . ASN A 1 193 ? -3.870 16.355 10.142 1.00 94.44 193 ASN A C 1
ATOM 1568 O O . ASN A 1 193 ? -3.006 16.313 11.024 1.00 94.44 193 ASN A O 1
ATOM 1572 N N . ASN A 1 194 ? -4.654 15.311 9.855 1.00 95.88 194 ASN A N 1
ATOM 1573 C CA . ASN A 1 194 ? -4.821 14.154 10.742 1.00 95.88 194 ASN A CA 1
ATOM 1574 C C . ASN A 1 194 ? -4.330 12.824 10.154 1.00 95.88 194 ASN A C 1
ATOM 1576 O O . ASN A 1 194 ? -4.058 11.898 10.920 1.00 95.88 194 ASN A O 1
ATOM 1580 N N . LEU A 1 195 ? -4.112 12.745 8.838 1.00 97.75 195 LEU A N 1
ATOM 1581 C CA . LEU A 1 195 ? -3.620 11.540 8.174 1.00 97.75 195 LEU A CA 1
ATOM 1582 C C . LEU A 1 195 ? -2.262 11.091 8.743 1.00 97.75 195 LEU A C 1
ATOM 1584 O O . LEU A 1 195 ? -1.307 11.867 8.812 1.00 97.75 195 LEU A O 1
ATOM 1588 N N . THR A 1 196 ? -2.169 9.821 9.144 1.00 98.19 196 THR A N 1
ATOM 1589 C CA . THR A 1 196 ? -0.986 9.224 9.789 1.00 98.19 196 THR A CA 1
ATOM 1590 C C . THR A 1 196 ? -0.311 8.144 8.950 1.00 98.19 196 THR A C 1
ATOM 1592 O O . THR A 1 196 ? 0.918 8.016 9.013 1.00 98.19 196 THR A O 1
ATOM 1595 N N . ALA A 1 197 ? -1.086 7.423 8.139 1.00 98.44 197 ALA A N 1
ATOM 1596 C CA . ALA A 1 197 ? -0.624 6.442 7.172 1.00 98.44 197 ALA A CA 1
ATOM 1597 C C . ALA A 1 197 ? -1.421 6.572 5.866 1.00 98.44 197 ALA A C 1
ATOM 1599 O O . ALA A 1 197 ? -2.631 6.801 5.894 1.00 98.44 197 ALA A O 1
ATOM 1600 N N . ALA A 1 198 ? -0.739 6.423 4.732 1.00 98.44 198 ALA A N 1
ATOM 1601 C CA . ALA A 1 198 ? -1.364 6.426 3.416 1.00 98.44 198 ALA A CA 1
ATOM 1602 C C . ALA A 1 198 ? -0.730 5.374 2.501 1.00 98.44 198 ALA A C 1
ATOM 1604 O O . ALA A 1 198 ? 0.495 5.286 2.421 1.00 98.44 198 ALA A O 1
ATOM 1605 N N . THR A 1 199 ? -1.572 4.644 1.781 1.00 98.50 199 THR A N 1
ATOM 1606 C CA . THR A 1 199 ? -1.201 3.685 0.740 1.00 98.50 199 THR A CA 1
ATOM 1607 C C . THR A 1 199 ? -1.926 4.080 -0.540 1.00 98.50 199 THR A C 1
ATOM 1609 O O . THR A 1 199 ? -3.153 4.149 -0.547 1.00 98.50 199 THR A O 1
ATOM 1612 N N . ILE A 1 200 ? -1.195 4.364 -1.617 1.00 98.00 200 ILE A N 1
ATOM 1613 C CA . ILE A 1 200 ? -1.783 4.690 -2.925 1.00 98.00 200 ILE A CA 1
ATOM 1614 C C . ILE A 1 200 ? -1.064 3.863 -3.987 1.00 98.00 200 ILE A C 1
ATOM 1616 O O . ILE A 1 200 ? 0.111 4.112 -4.246 1.00 98.00 200 ILE A O 1
ATOM 1620 N N . HIS A 1 201 ? -1.759 2.920 -4.622 1.00 96.00 201 HIS A N 1
ATOM 1621 C CA . HIS A 1 201 ? -1.284 2.162 -5.784 1.00 96.00 201 HIS A CA 1
ATOM 1622 C C . HIS A 1 201 ? -2.233 2.416 -6.960 1.00 96.00 201 HIS A C 1
ATOM 1624 O O . HIS A 1 201 ? -3.373 1.948 -6.984 1.00 96.00 201 HIS A O 1
ATOM 1630 N N . GLN A 1 202 ? -1.767 3.180 -7.941 1.00 94.12 202 GLN A N 1
ATOM 1631 C CA . GLN A 1 202 ? -2.488 3.473 -9.171 1.00 94.12 202 GLN A CA 1
ATOM 1632 C C . GLN A 1 202 ? -1.919 2.615 -10.300 1.00 94.12 202 GLN A C 1
ATOM 1634 O O . GLN A 1 202 ? -0.803 2.871 -10.760 1.00 94.12 202 GLN A O 1
ATOM 1639 N N . LEU A 1 203 ? -2.694 1.643 -10.801 1.00 89.69 203 LEU A N 1
ATOM 1640 C CA . LEU A 1 203 ? -2.303 0.934 -12.018 1.00 89.69 203 LEU A CA 1
ATOM 1641 C C . LEU A 1 203 ? -2.157 1.946 -13.161 1.00 89.69 203 LEU A C 1
ATOM 1643 O O . LEU A 1 203 ? -2.963 2.868 -13.316 1.00 89.69 203 LEU A O 1
ATOM 1647 N N . TYR A 1 204 ? -1.111 1.793 -13.964 1.00 86.19 204 TYR A N 1
ATOM 1648 C CA . TYR A 1 204 ? -0.747 2.780 -14.969 1.00 86.19 204 TYR A CA 1
ATOM 1649 C C . TYR A 1 204 ? -0.495 2.141 -16.338 1.00 86.19 204 TYR A C 1
ATOM 1651 O O . TYR A 1 204 ? 0.077 1.059 -16.467 1.00 86.19 204 TYR A O 1
ATOM 1659 N N . SER A 1 205 ? -0.873 2.857 -17.394 1.00 79.56 205 SER A N 1
ATOM 1660 C CA . SER A 1 205 ? -0.336 2.628 -18.735 1.00 79.56 205 SER A CA 1
ATOM 1661 C C . SER A 1 205 ? 1.070 3.228 -18.845 1.00 79.56 205 SER A C 1
ATOM 1663 O O . SER A 1 205 ? 1.411 4.166 -18.123 1.00 79.56 205 SER A O 1
ATOM 1665 N N . GLY A 1 206 ? 1.884 2.759 -19.796 1.00 73.56 206 GLY A N 1
ATOM 1666 C CA . GLY A 1 206 ? 3.261 3.246 -19.973 1.00 73.56 206 GLY A CA 1
ATOM 1667 C C . GLY A 1 206 ? 3.418 4.754 -20.238 1.00 73.56 206 GLY A C 1
ATOM 1668 O O . GLY A 1 206 ? 4.536 5.251 -20.141 1.00 73.56 206 GLY A O 1
ATOM 1669 N N . HIS A 1 207 ? 2.327 5.468 -20.540 1.00 79.50 207 HIS A N 1
ATOM 1670 C CA . HIS A 1 207 ? 2.298 6.909 -20.820 1.00 79.50 207 HIS A CA 1
ATOM 1671 C C . HIS A 1 207 ? 1.772 7.758 -19.649 1.00 79.50 207 HIS A C 1
ATOM 1673 O O . HIS A 1 207 ? 1.933 8.976 -19.657 1.00 79.50 207 HIS A O 1
ATOM 1679 N N . SER A 1 208 ? 1.121 7.144 -18.657 1.00 87.50 208 SER A N 1
ATOM 1680 C CA . SER A 1 208 ? 0.518 7.849 -17.522 1.00 87.50 208 SER A CA 1
ATOM 1681 C C . SER A 1 208 ? 1.578 8.074 -16.449 1.00 87.50 208 SER A C 1
ATOM 1683 O O . SER A 1 208 ? 1.914 7.137 -15.730 1.00 87.50 208 SER A O 1
ATOM 1685 N N . ILE A 1 209 ? 2.133 9.286 -16.380 1.00 91.94 209 ILE A N 1
ATOM 1686 C CA . ILE A 1 209 ? 3.119 9.697 -15.371 1.00 91.94 209 ILE A CA 1
ATOM 1687 C C . ILE A 1 209 ? 2.425 10.590 -14.344 1.00 91.94 209 ILE A C 1
ATOM 1689 O O . ILE A 1 209 ? 1.778 11.567 -14.715 1.00 91.94 209 ILE A O 1
ATOM 1693 N N . TYR A 1 210 ? 2.602 10.259 -13.071 1.00 92.44 210 TYR A N 1
ATOM 1694 C CA . TYR A 1 210 ? 2.090 10.999 -11.923 1.00 92.44 210 TYR A CA 1
ATOM 1695 C C . TYR A 1 210 ? 3.198 11.798 -11.242 1.00 92.44 210 TYR A C 1
ATOM 1697 O O . TYR A 1 210 ? 4.377 11.457 -11.325 1.00 92.44 210 TYR A O 1
ATOM 1705 N N . LYS A 1 211 ? 2.815 12.826 -10.492 1.00 91.88 211 LYS A N 1
ATOM 1706 C CA . LYS A 1 211 ? 3.663 13.494 -9.504 1.00 91.88 211 LYS A CA 1
ATOM 1707 C C . LYS A 1 211 ? 3.016 13.399 -8.123 1.00 91.88 211 LYS A C 1
ATOM 1709 O O . LYS A 1 211 ? 1.791 13.454 -8.026 1.00 91.88 211 LYS A O 1
ATOM 1714 N N . PRO A 1 212 ? 3.788 13.354 -7.022 1.00 91.56 212 PRO A N 1
ATOM 1715 C CA . PRO A 1 212 ? 3.211 13.401 -5.675 1.00 91.56 212 PRO A CA 1
ATOM 1716 C C . PRO A 1 212 ? 2.321 14.633 -5.422 1.00 91.56 212 PRO A C 1
ATOM 1718 O O . PRO A 1 212 ? 1.357 14.543 -4.665 1.00 91.56 212 PRO A O 1
ATOM 1721 N N . SER A 1 213 ? 2.562 15.760 -6.105 1.00 92.56 213 SER A N 1
ATOM 1722 C CA . SER A 1 213 ? 1.679 16.941 -6.096 1.00 92.56 213 SER A CA 1
ATOM 1723 C C . SER A 1 213 ? 0.249 16.656 -6.568 1.00 92.56 213 SER A C 1
ATOM 1725 O O . SER A 1 213 ? -0.697 17.288 -6.096 1.00 92.56 213 SER A O 1
ATOM 1727 N N . ASP A 1 214 ? 0.073 15.690 -7.465 1.00 94.81 214 ASP A N 1
ATOM 1728 C CA . ASP A 1 214 ? -1.220 15.365 -8.070 1.00 94.81 214 ASP A CA 1
ATOM 1729 C C . ASP A 1 214 ? -2.111 14.628 -7.059 1.00 94.81 214 ASP A C 1
ATOM 1731 O O . ASP A 1 214 ? -3.335 14.702 -7.129 1.00 94.81 214 ASP A O 1
ATOM 1735 N N . PHE A 1 215 ? -1.504 13.972 -6.064 1.00 96.50 215 PHE A N 1
ATOM 1736 C CA . PHE A 1 215 ? -2.204 13.334 -4.948 1.00 96.50 215 PHE A CA 1
ATOM 1737 C C . PHE A 1 215 ? -2.283 14.280 -3.740 1.00 96.50 215 PHE A C 1
ATOM 1739 O O . PHE A 1 215 ? -3.365 14.527 -3.212 1.00 96.50 215 PHE A O 1
ATOM 1746 N N . PHE A 1 216 ? -1.147 14.849 -3.322 1.00 96.00 216 PHE A N 1
ATOM 1747 C CA . PHE A 1 216 ? -0.993 15.541 -2.036 1.00 96.00 216 PHE A CA 1
ATOM 1748 C C . PHE A 1 216 ? -1.136 17.068 -2.092 1.00 96.00 216 PHE A C 1
ATOM 1750 O O . PHE A 1 216 ? -1.316 17.700 -1.047 1.00 96.00 216 PHE A O 1
ATOM 1757 N N . GLY A 1 217 ? -1.068 17.667 -3.283 1.00 94.12 217 GLY A N 1
ATOM 1758 C CA . GLY A 1 217 ? -1.098 19.116 -3.468 1.00 94.12 217 GLY A CA 1
ATOM 1759 C C . GLY A 1 217 ? 0.052 19.837 -2.766 1.00 94.12 217 GLY A C 1
ATOM 1760 O O . GLY A 1 217 ? 1.170 19.335 -2.675 1.00 94.12 217 GLY A O 1
ATOM 1761 N N . ILE A 1 218 ? -0.246 21.036 -2.262 1.00 93.44 218 ILE A N 1
ATOM 1762 C CA . ILE A 1 218 ? 0.695 21.900 -1.524 1.00 93.44 218 ILE A CA 1
ATOM 1763 C C . ILE A 1 218 ? 0.465 21.893 -0.000 1.00 93.44 218 ILE A C 1
ATOM 1765 O O . ILE A 1 218 ? 1.120 22.640 0.725 1.00 93.44 218 ILE A O 1
ATOM 1769 N N . ALA A 1 219 ? -0.482 21.089 0.494 1.00 95.31 219 ALA A N 1
ATOM 1770 C CA . ALA A 1 219 ? -0.823 21.018 1.915 1.00 95.31 219 ALA A CA 1
ATOM 1771 C C . ALA A 1 219 ? 0.270 20.311 2.730 1.00 95.31 219 ALA A C 1
ATOM 1773 O O . ALA A 1 219 ? 0.962 19.444 2.203 1.00 95.31 219 ALA A O 1
ATOM 1774 N N . ILE A 1 220 ? 0.416 20.671 4.012 1.00 95.25 220 ILE A N 1
ATOM 1775 C CA . ILE A 1 220 ? 1.464 20.148 4.904 1.00 95.25 220 ILE A CA 1
ATOM 1776 C C . ILE A 1 220 ? 0.897 19.037 5.794 1.00 95.25 220 ILE A C 1
ATOM 1778 O O . ILE A 1 220 ? 0.078 19.288 6.675 1.00 95.25 220 ILE A O 1
ATOM 1782 N N . TYR A 1 221 ? 1.403 17.822 5.605 1.00 95.81 221 TYR A N 1
ATOM 1783 C CA . TYR A 1 221 ? 1.006 16.599 6.295 1.00 95.81 221 TYR A CA 1
ATOM 1784 C C . TYR A 1 221 ? 1.834 16.425 7.574 1.00 95.81 221 TYR A C 1
ATOM 1786 O O . TYR A 1 221 ? 2.804 15.664 7.628 1.00 95.81 221 TYR A O 1
ATOM 1794 N N . THR A 1 222 ? 1.486 17.181 8.618 1.00 93.56 222 THR A N 1
ATOM 1795 C CA . THR A 1 222 ? 2.258 17.224 9.878 1.00 93.56 222 THR A CA 1
ATOM 1796 C C . THR A 1 222 ? 2.168 15.937 10.706 1.00 93.56 222 THR A C 1
ATOM 1798 O O . THR A 1 222 ? 3.047 15.688 11.534 1.00 93.56 222 THR A O 1
ATOM 1801 N N . SER A 1 223 ? 1.150 15.109 10.460 1.00 95.81 223 SER A N 1
ATOM 1802 C CA . SER A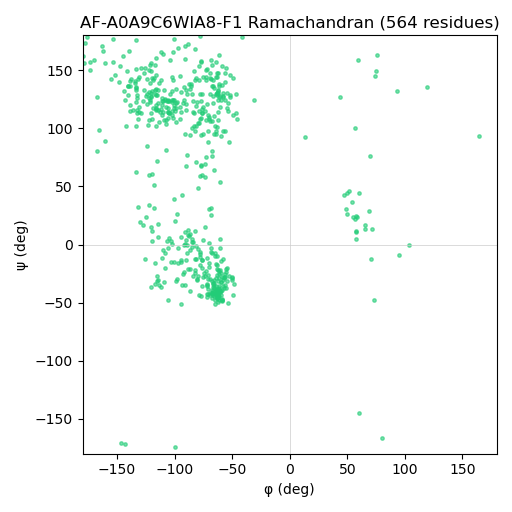 1 223 ? 0.872 13.862 11.187 1.00 95.81 223 SER A CA 1
ATOM 1803 C C . SER A 1 223 ? 1.328 12.588 10.457 1.00 95.81 223 SER A C 1
ATOM 1805 O O . SER A 1 223 ? 1.444 11.536 11.100 1.00 95.81 223 SER A O 1
ATOM 1807 N N . LEU A 1 224 ? 1.632 12.678 9.154 1.00 97.25 224 LEU A N 1
ATOM 1808 C CA . LEU A 1 224 ? 1.911 11.537 8.275 1.00 97.25 224 LEU A CA 1
ATOM 1809 C C . LEU A 1 224 ? 3.277 10.915 8.590 1.00 97.25 224 LEU A C 1
ATOM 1811 O O . LEU A 1 224 ? 4.313 11.577 8.532 1.00 97.25 224 LEU A O 1
ATOM 1815 N N . LYS A 1 225 ? 3.270 9.629 8.954 1.00 96.44 225 LYS A N 1
ATOM 1816 C CA . LYS A 1 225 ? 4.446 8.862 9.407 1.00 96.44 225 LYS A CA 1
ATOM 1817 C C . LYS A 1 225 ? 4.810 7.733 8.452 1.00 96.44 225 LYS A C 1
ATOM 1819 O O . LYS A 1 225 ? 5.992 7.405 8.368 1.00 96.44 225 LYS A O 1
ATOM 1824 N N . SER A 1 226 ? 3.827 7.143 7.778 1.00 97.69 226 SER A N 1
ATOM 1825 C CA . SER A 1 226 ? 4.025 6.057 6.818 1.00 97.69 226 SER A CA 1
ATOM 1826 C C . SER A 1 226 ? 3.377 6.413 5.489 1.00 97.69 226 SER A C 1
ATOM 1828 O O . SER A 1 226 ? 2.235 6.870 5.472 1.00 97.69 226 SER A O 1
ATOM 1830 N N . LEU A 1 227 ? 4.103 6.210 4.397 1.00 97.81 227 LEU A N 1
ATOM 1831 C CA . LEU A 1 227 ? 3.616 6.447 3.048 1.00 97.81 227 LEU A CA 1
ATOM 1832 C C . LEU A 1 227 ? 4.080 5.313 2.133 1.00 97.81 227 LEU A C 1
ATOM 1834 O O . LEU A 1 227 ? 5.279 5.157 1.906 1.00 97.81 227 LEU A O 1
ATOM 1838 N N . ASP A 1 228 ? 3.136 4.536 1.608 1.00 98.00 228 ASP A N 1
ATOM 1839 C CA . ASP A 1 228 ? 3.391 3.558 0.555 1.00 98.00 228 ASP A CA 1
ATOM 1840 C C . ASP A 1 228 ? 2.848 4.062 -0.782 1.00 98.00 228 ASP A C 1
ATOM 1842 O O . ASP A 1 228 ? 1.651 4.290 -0.954 1.00 98.00 228 ASP A O 1
ATOM 1846 N N . LEU A 1 229 ? 3.765 4.246 -1.725 1.00 96.94 229 LEU A N 1
ATOM 1847 C CA . LEU A 1 229 ? 3.502 4.658 -3.095 1.00 96.94 229 LEU A CA 1
ATOM 1848 C C . LEU A 1 229 ? 4.106 3.664 -4.097 1.00 96.94 229 LEU A C 1
ATOM 1850 O O . LEU A 1 229 ? 4.400 4.060 -5.227 1.00 96.94 229 LEU A O 1
ATOM 1854 N N . LYS A 1 230 ? 4.330 2.399 -3.713 1.00 94.25 230 LYS A N 1
ATOM 1855 C CA . LYS A 1 230 ? 4.863 1.390 -4.639 1.00 94.25 230 LYS A CA 1
ATOM 1856 C C . LYS A 1 230 ? 3.966 1.189 -5.866 1.00 94.25 230 LYS A C 1
ATOM 1858 O O . LYS A 1 230 ? 2.756 1.403 -5.812 1.00 94.25 230 LYS A O 1
ATOM 1863 N N . GLY A 1 231 ? 4.562 0.750 -6.970 1.00 92.00 231 GLY A N 1
ATOM 1864 C CA . GLY A 1 231 ? 3.834 0.379 -8.184 1.00 92.00 231 GLY A CA 1
ATOM 1865 C C . GLY A 1 231 ? 3.109 1.537 -8.883 1.00 92.00 231 GLY A C 1
ATOM 1866 O O . GLY A 1 231 ? 2.256 1.282 -9.726 1.00 92.00 231 GLY A O 1
ATOM 1867 N N . ASN A 1 232 ? 3.441 2.795 -8.575 1.00 94.69 232 ASN A N 1
ATOM 1868 C CA . ASN A 1 232 ? 2.983 3.973 -9.319 1.00 94.69 232 ASN A CA 1
ATOM 1869 C C . ASN A 1 232 ? 4.029 4.397 -10.355 1.00 94.69 232 ASN A C 1
ATOM 1871 O O . ASN A 1 232 ? 5.222 4.379 -10.077 1.00 94.69 232 ASN A O 1
ATOM 1875 N N . ASN A 1 233 ? 3.614 4.899 -11.516 1.00 93.38 233 ASN A N 1
ATOM 1876 C CA . ASN A 1 233 ? 4.554 5.497 -12.464 1.00 93.38 233 ASN A CA 1
ATOM 1877 C C . ASN A 1 233 ? 4.777 6.979 -12.142 1.00 93.38 233 ASN A C 1
ATOM 1879 O O . ASN A 1 233 ? 4.028 7.833 -12.614 1.00 93.38 233 ASN A O 1
ATOM 1883 N N . PHE A 1 234 ? 5.825 7.287 -11.378 1.00 92.25 234 PHE A N 1
ATOM 1884 C CA . PHE A 1 234 ? 6.272 8.670 -11.157 1.00 92.25 234 PHE A CA 1
ATOM 1885 C C . PHE A 1 234 ? 7.283 9.159 -12.211 1.00 92.25 234 PHE A C 1
ATOM 1887 O O . PHE A 1 234 ? 7.845 10.247 -12.093 1.00 92.25 234 PHE A O 1
ATOM 1894 N N . GLY A 1 235 ? 7.509 8.369 -13.264 1.00 89.94 235 GLY A N 1
ATOM 1895 C CA . GLY A 1 235 ? 8.505 8.647 -14.289 1.00 89.94 235 GLY A CA 1
ATOM 1896 C C . GLY A 1 235 ? 9.924 8.256 -13.871 1.00 89.94 235 GLY A C 1
ATOM 1897 O O . GLY A 1 235 ? 10.153 7.518 -12.917 1.00 89.94 235 GLY A O 1
ATOM 1898 N N . GLU A 1 236 ? 10.900 8.730 -14.640 1.00 89.19 236 GLU A N 1
ATOM 1899 C CA . GLU A 1 236 ? 12.283 8.249 -14.561 1.00 89.19 236 GLU A CA 1
ATOM 1900 C C . GLU A 1 236 ? 13.122 8.888 -13.441 1.00 89.19 236 GLU A C 1
ATOM 1902 O O . GLU A 1 236 ? 14.097 8.287 -12.986 1.00 89.19 236 GLU A O 1
ATOM 1907 N N . ILE A 1 237 ? 12.771 10.094 -12.986 1.00 86.75 237 ILE A N 1
ATOM 1908 C CA . ILE A 1 237 ? 13.601 10.890 -12.072 1.00 86.75 237 ILE A CA 1
ATOM 1909 C C . ILE A 1 237 ? 12.827 11.182 -10.790 1.00 86.75 237 ILE A C 1
ATOM 1911 O O . ILE A 1 237 ? 11.770 11.805 -10.825 1.00 86.75 237 ILE A O 1
ATOM 1915 N N . LEU A 1 238 ? 13.397 10.780 -9.655 1.00 86.38 238 LEU A N 1
ATOM 1916 C CA . LEU A 1 238 ? 12.935 11.197 -8.334 1.00 86.38 238 LEU A CA 1
ATOM 1917 C C . LEU A 1 238 ? 13.551 12.565 -8.000 1.00 86.38 238 LEU A C 1
ATOM 1919 O O . LEU A 1 238 ? 14.735 12.634 -7.662 1.00 86.38 238 LEU A O 1
ATOM 1923 N N . GLU A 1 239 ? 12.767 13.640 -8.142 1.00 82.75 239 GLU A N 1
ATOM 1924 C CA . GLU A 1 239 ? 13.240 15.026 -7.980 1.00 82.75 239 GLU A CA 1
ATOM 1925 C C . GLU A 1 239 ? 13.366 15.446 -6.500 1.00 82.75 239 GLU A C 1
ATOM 1927 O O . GLU A 1 239 ? 12.637 14.989 -5.610 1.00 82.75 239 GLU A O 1
ATOM 1932 N N . THR A 1 240 ? 14.251 16.411 -6.233 1.00 76.31 240 THR A N 1
ATOM 1933 C CA . THR A 1 240 ? 14.383 17.031 -4.910 1.00 76.31 240 THR A CA 1
ATOM 1934 C C . THR A 1 240 ? 13.092 17.745 -4.511 1.00 76.31 240 THR A C 1
ATOM 1936 O O . THR A 1 240 ? 12.640 18.682 -5.164 1.00 76.31 240 THR A O 1
ATOM 1939 N N . GLY A 1 241 ? 12.555 17.370 -3.351 1.00 79.25 241 GLY A N 1
ATOM 1940 C CA . GLY A 1 241 ? 11.539 18.146 -2.645 1.00 79.25 241 GLY A CA 1
ATOM 1941 C C . GLY A 1 241 ? 10.101 17.637 -2.736 1.00 79.25 241 GLY A C 1
ATOM 1942 O O . GLY A 1 241 ? 9.229 18.210 -2.087 1.00 79.25 241 GLY A O 1
ATOM 1943 N N . TRP A 1 242 ? 9.855 16.533 -3.448 1.00 86.62 242 TRP A N 1
ATOM 1944 C CA . TRP A 1 242 ? 8.530 15.905 -3.585 1.00 86.62 242 TRP A CA 1
ATOM 1945 C C . TRP A 1 242 ? 7.805 15.600 -2.265 1.00 86.62 242 TRP A C 1
ATOM 1947 O O . TRP A 1 242 ? 6.580 15.589 -2.237 1.00 86.62 242 TRP A O 1
ATOM 1957 N N . PHE A 1 243 ? 8.551 15.389 -1.177 1.00 89.56 243 PHE A N 1
ATOM 1958 C CA . PHE A 1 243 ? 8.017 15.066 0.152 1.00 89.56 243 PHE A CA 1
ATOM 1959 C C . PHE A 1 243 ? 8.285 16.179 1.184 1.00 89.56 243 PHE A C 1
ATOM 1961 O O . PHE A 1 243 ? 8.201 15.957 2.392 1.00 89.56 243 PHE A O 1
ATOM 1968 N N . ASN A 1 244 ? 8.606 17.403 0.733 1.00 87.44 244 ASN A N 1
ATOM 1969 C CA . ASN A 1 244 ? 8.886 18.554 1.609 1.00 87.44 244 ASN A CA 1
ATOM 1970 C C . ASN A 1 244 ? 7.721 18.939 2.521 1.00 87.44 244 ASN A C 1
ATOM 1972 O O . ASN A 1 244 ? 7.919 19.531 3.580 1.00 87.44 244 ASN A O 1
ATOM 1976 N N . ASN A 1 245 ? 6.510 18.588 2.117 1.00 91.06 245 ASN A N 1
ATOM 1977 C CA . ASN A 1 245 ? 5.295 18.822 2.865 1.00 91.06 245 ASN A CA 1
ATOM 1978 C C . ASN A 1 245 ? 4.988 17.731 3.910 1.00 91.06 245 ASN A C 1
ATOM 1980 O O . ASN A 1 245 ? 3.946 17.812 4.550 1.00 91.06 245 ASN A O 1
ATOM 1984 N N . MET A 1 246 ? 5.867 16.745 4.129 1.00 93.69 246 MET A N 1
ATOM 1985 C CA . MET A 1 246 ? 5.643 15.607 5.039 1.00 93.69 246 MET A CA 1
ATOM 1986 C C . MET A 1 246 ? 6.690 15.540 6.177 1.00 93.69 246 MET A C 1
ATOM 1988 O O . MET A 1 246 ? 7.413 14.552 6.310 1.00 93.69 246 MET A O 1
ATOM 1992 N N . PRO A 1 247 ? 6.802 16.569 7.043 1.00 91.19 247 PRO A N 1
ATOM 1993 C CA . PRO A 1 247 ? 7.909 16.711 8.005 1.00 91.19 247 PRO A CA 1
ATOM 1994 C C . PRO A 1 247 ? 7.945 15.657 9.130 1.00 91.19 247 PRO A C 1
ATOM 1996 O O . PRO A 1 247 ? 8.888 15.631 9.926 1.00 91.19 247 PRO A O 1
ATOM 1999 N N . ALA A 1 248 ? 6.920 14.809 9.251 1.00 92.69 248 ALA A N 1
ATOM 2000 C CA . ALA A 1 248 ? 6.845 13.733 10.238 1.00 92.69 248 ALA A CA 1
ATOM 2001 C C . ALA A 1 248 ? 7.144 12.333 9.672 1.00 92.69 248 ALA A C 1
ATOM 2003 O O . ALA A 1 248 ? 7.132 11.371 10.449 1.00 92.69 248 ALA A O 1
ATOM 2004 N N . LEU A 1 249 ? 7.442 12.224 8.371 1.00 92.69 249 LEU A N 1
ATOM 2005 C CA . LEU A 1 249 ? 7.571 10.954 7.664 1.00 92.69 249 LEU A CA 1
ATOM 2006 C C . LEU A 1 249 ? 8.717 10.096 8.227 1.00 92.69 249 LEU A C 1
ATOM 2008 O O . LEU A 1 249 ? 9.832 10.572 8.453 1.00 92.69 249 LEU A O 1
ATOM 2012 N N . LYS A 1 250 ? 8.423 8.815 8.475 1.00 92.62 250 LYS A N 1
ATOM 2013 C CA . LYS A 1 250 ? 9.341 7.815 9.046 1.00 92.62 250 LYS A CA 1
ATOM 2014 C C . LYS A 1 250 ? 9.555 6.625 8.118 1.00 92.62 250 LYS A C 1
ATOM 2016 O O . LYS A 1 250 ? 10.664 6.105 8.082 1.00 92.62 250 LYS A O 1
ATOM 2021 N N . SER A 1 251 ? 8.519 6.206 7.401 1.00 94.12 251 SER A N 1
ATOM 2022 C CA . SER A 1 251 ? 8.568 5.116 6.430 1.00 94.12 251 SER A CA 1
ATOM 2023 C C . SER A 1 251 ? 8.087 5.625 5.078 1.00 94.12 251 SER A C 1
ATOM 2025 O O . SER A 1 251 ? 7.033 6.260 5.010 1.00 94.12 251 SER A O 1
ATOM 2027 N N . LEU A 1 252 ? 8.869 5.368 4.030 1.00 94.12 252 LEU A N 1
ATOM 2028 C CA . LEU A 1 252 ? 8.527 5.683 2.649 1.00 94.12 252 LEU A CA 1
ATOM 2029 C C . LEU A 1 252 ? 8.819 4.471 1.763 1.00 94.12 252 LEU A C 1
ATOM 2031 O O . LEU A 1 252 ? 9.956 4.004 1.699 1.00 94.12 252 LEU A O 1
ATOM 2035 N N . SER A 1 253 ? 7.800 3.990 1.060 1.00 95.31 253 SER A N 1
ATOM 2036 C CA . SER A 1 253 ? 7.933 2.962 0.032 1.00 95.31 253 SER A CA 1
ATOM 2037 C C . SER A 1 253 ? 7.690 3.575 -1.346 1.00 95.31 253 SER A C 1
ATOM 2039 O O . SER A 1 253 ? 6.663 4.203 -1.601 1.00 95.31 253 SER A O 1
ATOM 2041 N N . LEU A 1 254 ? 8.686 3.411 -2.212 1.00 93.56 254 LEU A N 1
ATOM 2042 C CA . LEU A 1 254 ? 8.749 3.860 -3.600 1.00 93.56 254 LEU A CA 1
ATOM 2043 C C . LEU A 1 254 ? 9.212 2.702 -4.503 1.00 93.56 254 LEU A C 1
ATOM 2045 O O . LEU A 1 254 ? 9.932 2.910 -5.484 1.00 93.56 254 LEU A O 1
ATOM 2049 N N . ALA A 1 255 ? 8.852 1.469 -4.139 1.00 92.69 255 ALA A N 1
ATOM 2050 C CA . ALA A 1 255 ? 9.217 0.281 -4.898 1.00 92.69 255 ALA A CA 1
ATOM 2051 C C . ALA A 1 255 ? 8.483 0.221 -6.252 1.00 92.69 255 ALA A C 1
ATOM 2053 O O . ALA A 1 255 ? 7.354 0.686 -6.370 1.00 92.69 255 ALA A O 1
ATOM 2054 N N . ASP A 1 256 ? 9.118 -0.338 -7.284 1.00 91.75 256 ASP A N 1
ATOM 2055 C CA . ASP A 1 256 ? 8.518 -0.544 -8.619 1.00 91.75 256 ASP A CA 1
ATOM 2056 C C . ASP A 1 256 ? 8.007 0.744 -9.314 1.00 91.75 256 ASP A C 1
ATOM 2058 O O . ASP A 1 256 ? 7.159 0.708 -10.210 1.00 91.75 256 ASP A O 1
ATOM 2062 N N . CYS A 1 257 ? 8.562 1.901 -8.937 1.00 92.25 257 CYS A N 1
ATOM 2063 C CA . CYS A 1 257 ? 8.114 3.226 -9.380 1.00 92.25 257 CYS A CA 1
ATOM 2064 C C . CYS A 1 257 ? 8.730 3.742 -10.696 1.00 92.25 257 CYS A C 1
ATOM 2066 O O . CYS A 1 257 ? 8.502 4.891 -11.075 1.00 92.25 257 CYS A O 1
ATOM 2068 N N . ARG A 1 258 ? 9.494 2.894 -11.403 1.00 90.19 258 ARG A N 1
ATOM 2069 C CA . ARG A 1 258 ? 10.215 3.178 -12.667 1.00 90.19 258 ARG A CA 1
ATOM 2070 C C . ARG A 1 258 ? 11.361 4.198 -12.601 1.00 90.19 258 ARG A C 1
ATOM 2072 O O . ARG A 1 258 ? 11.879 4.582 -13.650 1.00 90.19 258 ARG A O 1
ATOM 2079 N N . PHE A 1 259 ? 11.840 4.570 -11.416 1.00 89.06 259 PHE A N 1
ATOM 2080 C CA . PHE A 1 259 ? 12.983 5.480 -11.316 1.00 89.06 259 PHE A CA 1
ATOM 2081 C C . PHE A 1 259 ? 14.248 4.872 -11.941 1.00 89.06 259 PHE A C 1
ATOM 2083 O O . PHE A 1 259 ? 14.610 3.732 -11.645 1.00 89.06 259 PHE A O 1
ATOM 2090 N N . ASN A 1 260 ? 14.956 5.652 -12.761 1.00 88.31 260 ASN A N 1
ATOM 2091 C CA . ASN A 1 260 ? 16.294 5.342 -13.271 1.00 88.31 260 ASN A CA 1
ATOM 2092 C C . ASN A 1 260 ? 17.390 6.221 -12.645 1.00 88.31 260 ASN A C 1
ATOM 2094 O O . ASN A 1 260 ? 18.562 5.832 -12.626 1.00 88.31 260 ASN A O 1
ATOM 2098 N N . SER A 1 261 ? 17.012 7.371 -12.084 1.00 83.00 261 SER A N 1
ATOM 2099 C CA . SER A 1 261 ? 17.915 8.320 -11.444 1.00 83.00 261 SER A CA 1
ATOM 2100 C C . SER A 1 261 ? 17.276 8.900 -10.190 1.00 83.00 261 SER A C 1
ATOM 2102 O O . SER A 1 261 ? 16.107 9.288 -10.184 1.00 83.00 261 SER A O 1
ATOM 2104 N N . ILE A 1 262 ? 18.071 8.992 -9.128 1.00 79.69 262 ILE A N 1
ATOM 2105 C CA . ILE A 1 262 ? 17.662 9.597 -7.862 1.00 79.69 262 ILE A CA 1
ATOM 2106 C C . ILE A 1 262 ? 18.411 10.914 -7.682 1.00 79.69 262 ILE A C 1
ATOM 2108 O O . ILE A 1 262 ? 19.632 10.908 -7.510 1.00 79.69 262 ILE A O 1
ATOM 2112 N N . ASP A 1 263 ? 17.668 12.021 -7.696 1.00 74.19 263 ASP A N 1
ATOM 2113 C CA . ASP A 1 263 ? 18.183 13.381 -7.535 1.00 74.19 263 ASP A CA 1
ATOM 2114 C C . ASP A 1 263 ? 17.514 14.082 -6.342 1.00 74.19 263 ASP A C 1
ATOM 2116 O O . ASP A 1 263 ? 16.850 15.112 -6.472 1.00 74.19 263 ASP A O 1
ATOM 2120 N N . PHE A 1 264 ? 17.672 13.490 -5.153 1.00 71.06 264 PHE A N 1
ATOM 2121 C CA . PHE A 1 264 ? 17.305 14.124 -3.889 1.00 71.06 264 PHE A CA 1
ATOM 2122 C C . PHE A 1 264 ? 18.399 13.995 -2.827 1.00 71.06 264 PHE A C 1
ATOM 2124 O O . PHE A 1 264 ? 19.167 13.031 -2.798 1.00 71.06 264 PHE A O 1
ATOM 2131 N N . ASP A 1 265 ? 18.443 14.984 -1.936 1.00 67.94 265 ASP A N 1
ATOM 2132 C CA . ASP A 1 265 ? 19.327 15.015 -0.775 1.00 67.94 265 ASP A CA 1
ATOM 2133 C C . ASP A 1 265 ? 18.573 14.558 0.491 1.00 67.94 265 ASP A C 1
ATOM 2135 O O . ASP A 1 265 ? 17.611 15.194 0.937 1.00 67.94 265 ASP A O 1
ATOM 2139 N N . ILE A 1 266 ? 19.030 13.452 1.091 1.00 63.28 266 ILE A N 1
ATOM 2140 C CA . ILE A 1 266 ? 18.503 12.891 2.352 1.00 63.28 266 ILE A CA 1
ATOM 2141 C C . ILE A 1 266 ? 18.705 13.848 3.541 1.00 63.28 266 ILE A C 1
ATOM 2143 O O . ILE A 1 266 ? 17.985 13.749 4.536 1.00 63.28 266 ILE A O 1
ATOM 2147 N N . ASN A 1 267 ? 19.642 14.795 3.444 1.00 59.22 267 ASN A N 1
ATOM 2148 C CA . ASN A 1 267 ? 19.916 15.778 4.492 1.00 59.22 267 ASN A CA 1
ATOM 2149 C C . ASN A 1 267 ? 18.915 16.949 4.498 1.00 59.22 267 ASN A C 1
ATOM 2151 O O . ASN A 1 267 ? 18.965 17.798 5.389 1.00 59.22 267 ASN A O 1
ATOM 2155 N N . THR A 1 268 ? 17.977 16.996 3.546 1.00 63.94 268 THR A N 1
ATOM 2156 C CA . THR A 1 268 ? 16.862 17.952 3.586 1.00 63.94 268 THR A CA 1
ATOM 2157 C C . THR A 1 268 ? 15.947 17.694 4.791 1.00 63.94 268 THR A C 1
ATOM 2159 O O . THR A 1 268 ? 15.686 16.551 5.174 1.00 63.94 268 THR A O 1
ATOM 2162 N N . ASN A 1 269 ? 15.416 18.773 5.382 1.00 55.94 269 ASN A N 1
ATOM 2163 C CA . ASN A 1 269 ? 14.568 18.740 6.590 1.00 55.94 269 ASN A CA 1
ATOM 2164 C C . ASN A 1 269 ? 13.425 17.707 6.517 1.00 55.94 269 ASN A C 1
ATOM 2166 O O . ASN A 1 269 ? 13.062 17.095 7.520 1.00 55.94 269 ASN A O 1
ATOM 2170 N N . SER A 1 270 ? 12.898 17.512 5.314 1.00 59.84 270 SER A N 1
ATOM 2171 C CA . SER A 1 270 ? 11.805 16.628 4.905 1.00 59.84 270 SER A CA 1
ATOM 2172 C C . SER A 1 270 ? 12.081 15.158 5.206 1.00 59.84 270 SER A C 1
ATOM 2174 O O . SER A 1 270 ? 11.240 14.460 5.763 1.00 59.84 270 SER A O 1
ATOM 2176 N N . PHE A 1 271 ? 13.301 14.702 4.917 1.00 69.62 271 PHE A N 1
ATOM 2177 C CA . PHE A 1 271 ? 13.747 13.348 5.229 1.00 69.62 271 PHE A CA 1
ATOM 2178 C C . PHE A 1 271 ? 14.411 13.247 6.601 1.00 69.62 271 PHE A C 1
ATOM 2180 O O . PHE A 1 271 ? 14.769 12.147 7.026 1.00 69.62 271 PHE A O 1
ATOM 2187 N N . GLY A 1 272 ? 14.512 14.352 7.350 1.00 68.94 272 GLY A N 1
ATOM 2188 C CA . GLY A 1 272 ? 15.147 14.438 8.666 1.00 68.94 272 GLY A CA 1
ATOM 2189 C C . GLY A 1 272 ? 14.679 13.377 9.670 1.00 68.94 272 GLY A C 1
ATOM 2190 O O . GLY A 1 272 ? 15.487 12.915 10.473 1.00 68.94 272 GLY A O 1
ATOM 2191 N N . ARG A 1 273 ? 13.432 12.892 9.563 1.00 82.38 273 ARG A N 1
ATOM 2192 C CA . ARG A 1 273 ? 12.854 11.839 10.425 1.00 82.38 273 ARG A CA 1
ATOM 2193 C C . ARG A 1 273 ? 12.711 10.453 9.783 1.00 82.38 273 ARG A C 1
ATOM 2195 O O . ARG A 1 273 ? 12.336 9.518 10.493 1.00 82.38 273 ARG A O 1
ATOM 2202 N N . LEU A 1 274 ? 13.049 10.305 8.500 1.00 86.06 274 LEU A N 1
ATOM 2203 C CA . LEU A 1 274 ? 12.928 9.037 7.781 1.00 86.06 274 LEU A CA 1
ATOM 2204 C C . LEU A 1 274 ? 13.846 7.964 8.393 1.00 86.06 274 LEU A C 1
ATOM 2206 O O . LEU A 1 274 ? 15.029 8.216 8.617 1.00 86.06 274 LEU A O 1
ATOM 2210 N N . LYS A 1 275 ? 13.281 6.785 8.657 1.00 87.19 275 LYS A N 1
ATOM 2211 C CA . LYS A 1 275 ? 13.932 5.586 9.205 1.00 87.19 275 LYS A CA 1
ATOM 2212 C C . LYS A 1 275 ? 13.950 4.415 8.228 1.00 87.19 275 LYS A C 1
ATOM 2214 O O . LYS A 1 275 ? 14.829 3.569 8.339 1.00 87.19 275 LYS A O 1
ATOM 2219 N N . PHE A 1 276 ? 12.987 4.353 7.313 1.00 88.06 276 PHE A N 1
ATOM 2220 C CA . PHE A 1 276 ? 12.861 3.298 6.313 1.00 88.06 276 PHE A CA 1
ATOM 2221 C C . PHE A 1 276 ? 12.595 3.909 4.936 1.00 88.06 276 PHE A C 1
ATOM 2223 O O . PHE A 1 276 ? 11.738 4.788 4.805 1.00 88.06 276 PHE A O 1
ATOM 2230 N N . LEU A 1 277 ? 13.337 3.440 3.934 1.00 89.31 277 LEU A N 1
ATOM 2231 C CA . LEU A 1 277 ? 13.191 3.806 2.531 1.00 89.31 277 LEU A CA 1
ATOM 2232 C C . LEU A 1 277 ? 13.284 2.552 1.655 1.00 89.31 277 LEU A C 1
ATOM 2234 O O . LEU A 1 277 ? 14.345 1.926 1.589 1.00 89.31 277 LEU A O 1
ATOM 2238 N N . ASP A 1 278 ? 12.199 2.217 0.958 1.00 90.06 278 ASP A N 1
ATOM 2239 C CA . ASP A 1 278 ? 12.197 1.171 -0.068 1.00 90.06 278 ASP A CA 1
ATOM 2240 C C . ASP A 1 278 ? 12.235 1.781 -1.473 1.00 90.06 278 ASP A C 1
ATOM 2242 O O . ASP A 1 278 ? 11.372 2.572 -1.849 1.00 90.06 278 ASP A O 1
ATOM 2246 N N . LEU A 1 279 ? 13.255 1.401 -2.236 1.00 89.50 279 LEU A N 1
ATOM 2247 C CA . LEU A 1 27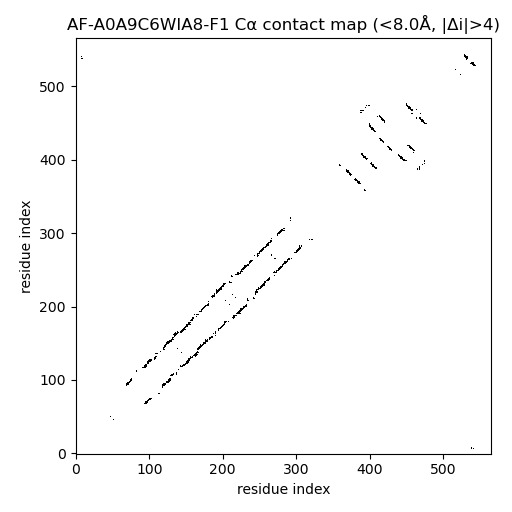9 ? 13.502 1.759 -3.630 1.00 89.50 279 LEU A CA 1
ATOM 2248 C C . LEU A 1 279 ? 13.739 0.503 -4.495 1.00 89.50 279 LEU A C 1
ATOM 2250 O O . LEU A 1 279 ? 14.281 0.607 -5.599 1.00 89.50 279 LEU A O 1
ATOM 2254 N N . SER A 1 280 ? 13.365 -0.689 -4.015 1.00 89.12 280 SER A N 1
ATOM 2255 C CA . SER A 1 280 ? 13.439 -1.936 -4.792 1.00 89.12 280 SER A CA 1
ATOM 2256 C C . SER A 1 280 ? 12.562 -1.902 -6.055 1.00 89.12 280 SER A C 1
ATOM 2258 O O . SER A 1 280 ? 11.760 -0.993 -6.240 1.00 89.12 280 SER A O 1
ATOM 2260 N N . GLY A 1 281 ? 12.794 -2.806 -7.011 1.00 87.62 281 GLY A N 1
ATOM 2261 C CA . GLY A 1 281 ? 12.037 -2.842 -8.277 1.00 87.62 281 GLY A CA 1
ATOM 2262 C C . GLY A 1 281 ? 12.305 -1.699 -9.276 1.00 87.62 281 GLY A C 1
ATOM 2263 O O . GLY A 1 281 ? 11.945 -1.788 -10.447 1.00 87.62 281 GLY A O 1
ATOM 2264 N N . ASN A 1 282 ? 12.985 -0.627 -8.861 1.00 89.38 282 ASN A N 1
ATOM 2265 C CA . ASN A 1 282 ? 13.367 0.481 -9.738 1.00 89.38 282 ASN A CA 1
ATOM 2266 C C . ASN A 1 282 ? 14.577 0.150 -10.633 1.00 89.38 282 ASN A C 1
ATOM 2268 O O . ASN A 1 282 ? 15.425 -0.678 -10.302 1.00 89.38 282 ASN A O 1
ATOM 2272 N N . GLN A 1 283 ? 14.707 0.867 -11.749 1.00 84.81 283 GLN A N 1
ATOM 2273 C CA . GLN A 1 283 ? 15.743 0.672 -12.772 1.00 84.81 283 GLN A CA 1
ATOM 2274 C C . GLN A 1 283 ? 16.971 1.570 -12.531 1.00 84.81 283 GLN A C 1
ATOM 2276 O O . GLN A 1 283 ? 17.497 2.192 -13.452 1.00 84.81 283 GLN A O 1
ATOM 2281 N N . LEU A 1 284 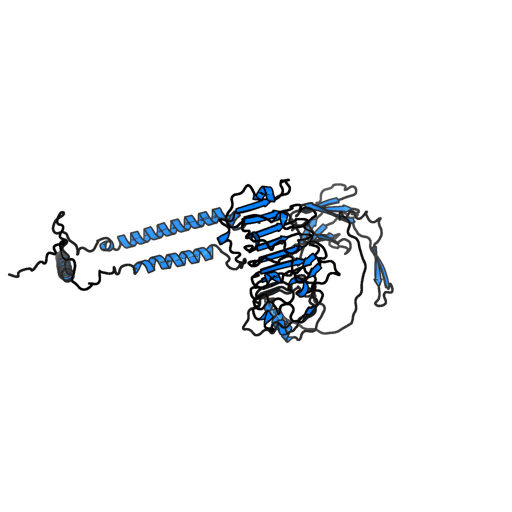? 17.412 1.679 -11.274 1.00 82.81 284 LEU A N 1
ATOM 2282 C CA . LEU A 1 284 ? 18.393 2.674 -10.829 1.00 82.81 284 LEU A CA 1
ATOM 2283 C C . LEU A 1 284 ? 19.764 2.515 -11.508 1.00 82.81 284 LEU A C 1
ATOM 2285 O O . LEU A 1 284 ? 20.551 1.633 -11.167 1.00 82.81 284 LEU A O 1
ATOM 2289 N N . LEU A 1 285 ? 20.073 3.433 -12.427 1.00 78.38 285 LEU A N 1
ATOM 2290 C CA . LEU A 1 285 ? 21.371 3.563 -13.098 1.00 78.38 285 LEU A CA 1
ATOM 2291 C C . LEU A 1 285 ? 22.314 4.520 -12.357 1.00 78.38 285 LEU A C 1
ATOM 2293 O O . LEU A 1 285 ? 23.531 4.460 -12.539 1.00 78.38 285 LEU A O 1
ATOM 2297 N N . ARG A 1 286 ? 21.762 5.447 -11.563 1.00 67.62 286 ARG A N 1
ATOM 2298 C CA . ARG A 1 286 ? 22.511 6.471 -10.822 1.00 67.62 286 ARG A CA 1
ATOM 2299 C C . ARG A 1 286 ? 21.917 6.687 -9.434 1.00 67.62 286 ARG A C 1
ATOM 2301 O O . ARG A 1 286 ? 20.730 6.981 -9.307 1.00 67.62 286 ARG A O 1
ATOM 2308 N N . LEU A 1 287 ? 22.773 6.631 -8.413 1.00 67.25 287 LEU A N 1
ATOM 2309 C CA . LEU A 1 287 ? 22.484 7.174 -7.087 1.00 67.25 287 LEU A CA 1
ATOM 2310 C C . LEU A 1 287 ? 23.407 8.349 -6.787 1.00 67.25 287 LEU A C 1
ATOM 2312 O O . LEU A 1 287 ? 24.611 8.288 -7.048 1.00 67.25 287 LEU A O 1
ATOM 2316 N N . ASN A 1 288 ? 22.845 9.391 -6.176 1.00 66.69 288 ASN A N 1
ATOM 2317 C CA . ASN A 1 288 ? 23.625 10.450 -5.553 1.00 66.69 288 ASN A CA 1
ATOM 2318 C C . ASN A 1 288 ? 24.456 9.862 -4.393 1.00 66.69 288 ASN A C 1
ATOM 2320 O O . ASN A 1 288 ? 23.925 9.192 -3.505 1.00 66.69 288 ASN A O 1
ATOM 2324 N N . ALA A 1 289 ? 25.765 10.134 -4.381 1.00 54.19 289 ALA A N 1
ATOM 2325 C CA . ALA A 1 289 ? 26.694 9.640 -3.364 1.00 54.19 289 ALA A CA 1
ATOM 2326 C C . ALA A 1 289 ? 26.294 10.034 -1.927 1.00 54.19 289 ALA A C 1
ATOM 2328 O O . ALA A 1 289 ? 26.574 9.281 -0.995 1.00 54.19 289 ALA A O 1
ATOM 2329 N N . GLN A 1 290 ? 25.584 11.157 -1.751 1.00 60.25 290 GLN A N 1
ATOM 2330 C CA . GLN A 1 290 ? 25.103 11.630 -0.447 1.00 60.25 290 GLN A CA 1
ATOM 2331 C C . GLN A 1 290 ? 24.134 10.659 0.246 1.00 60.25 290 GLN A C 1
ATOM 2333 O O . GLN A 1 290 ? 24.039 10.672 1.471 1.00 60.25 290 GLN A O 1
ATOM 2338 N N . ILE A 1 291 ? 23.463 9.781 -0.510 1.00 60.19 291 ILE A N 1
ATOM 2339 C CA . ILE A 1 291 ? 22.584 8.735 0.039 1.00 60.19 291 ILE A CA 1
ATOM 2340 C C . ILE A 1 291 ? 23.390 7.691 0.826 1.00 60.19 291 ILE A C 1
ATOM 2342 O O . ILE A 1 291 ? 22.914 7.154 1.823 1.00 60.19 291 ILE A O 1
ATOM 2346 N N . VAL A 1 292 ? 24.627 7.427 0.392 1.00 55.34 292 VAL A N 1
ATOM 2347 C CA . VAL A 1 292 ? 25.513 6.392 0.948 1.00 55.34 292 VAL A CA 1
ATOM 2348 C C . VAL A 1 292 ? 26.437 6.954 2.037 1.00 55.34 292 VAL A C 1
ATOM 2350 O O . VAL A 1 292 ? 26.869 6.217 2.918 1.00 55.34 292 VAL A O 1
ATOM 2353 N N . THR A 1 293 ? 26.740 8.256 2.012 1.00 53.34 293 THR A N 1
ATOM 2354 C CA . THR A 1 293 ? 27.673 8.914 2.951 1.00 53.34 293 THR A CA 1
ATOM 2355 C C . THR A 1 293 ? 26.981 9.614 4.128 1.00 53.34 293 THR A C 1
ATOM 2357 O O . THR A 1 293 ? 27.500 10.603 4.644 1.00 53.34 293 THR A O 1
ATOM 2360 N N . ASN A 1 294 ? 25.791 9.157 4.521 1.00 52.50 294 ASN A N 1
ATOM 2361 C CA . ASN A 1 294 ? 24.997 9.776 5.584 1.00 52.50 294 ASN A CA 1
ATOM 2362 C C . ASN A 1 294 ? 25.754 9.721 6.937 1.00 52.50 294 ASN A C 1
ATOM 2364 O O . ASN A 1 294 ? 26.259 8.649 7.287 1.00 52.50 294 ASN A O 1
ATOM 2368 N N . PRO A 1 295 ? 25.896 10.830 7.693 1.00 47.28 295 PRO A N 1
ATOM 2369 C CA . PRO A 1 295 ? 26.568 10.819 8.994 1.00 47.28 295 PRO A CA 1
ATOM 2370 C C . PRO A 1 295 ? 25.954 9.813 9.987 1.00 47.28 295 PRO A C 1
ATOM 2372 O O . PRO A 1 295 ? 24.738 9.674 10.103 1.00 47.28 295 PRO A O 1
ATOM 2375 N N . MET A 1 296 ? 26.837 9.142 10.734 1.00 43.34 296 MET A N 1
ATOM 2376 C CA . MET A 1 296 ? 26.607 7.905 11.509 1.00 43.34 296 MET A CA 1
ATOM 2377 C C . MET A 1 296 ? 25.546 7.951 12.632 1.00 43.34 296 MET A C 1
ATOM 2379 O O . MET A 1 296 ? 25.287 6.921 13.248 1.00 43.34 296 MET A O 1
ATOM 2383 N N . ASP A 1 297 ? 24.918 9.094 12.911 1.00 51.66 297 ASP A N 1
ATOM 2384 C CA . ASP A 1 297 ? 23.983 9.257 14.038 1.00 51.66 297 ASP A CA 1
ATOM 2385 C C . ASP A 1 297 ? 22.537 8.827 13.720 1.00 51.66 297 ASP A C 1
ATOM 2387 O O . ASP A 1 297 ? 21.660 8.879 14.588 1.00 51.66 297 ASP A O 1
ATOM 2391 N N . LYS A 1 298 ? 22.252 8.407 12.480 1.00 60.84 298 LYS A N 1
ATOM 2392 C CA . LYS A 1 298 ? 20.892 8.091 12.029 1.00 60.84 298 LYS A CA 1
ATOM 2393 C C . LYS A 1 298 ? 20.810 6.748 11.306 1.00 60.84 298 LYS A C 1
ATOM 2395 O O . LYS A 1 298 ? 21.209 6.617 10.153 1.00 60.84 298 LYS A O 1
ATOM 2400 N N . ILE A 1 299 ? 20.201 5.769 11.974 1.00 61.75 299 ILE A N 1
ATOM 2401 C CA . ILE A 1 299 ? 19.870 4.468 11.382 1.00 61.75 299 ILE A CA 1
ATOM 2402 C C . ILE A 1 299 ? 18.742 4.668 10.358 1.00 61.75 299 ILE A C 1
ATOM 2404 O O . ILE A 1 299 ? 17.594 4.931 10.724 1.00 61.75 299 ILE A O 1
ATOM 2408 N N . LEU A 1 300 ? 19.096 4.561 9.076 1.00 74.00 300 LEU A N 1
ATOM 2409 C CA . LEU A 1 300 ? 18.179 4.512 7.941 1.00 74.00 300 LEU A CA 1
ATOM 2410 C C . LEU A 1 300 ? 18.270 3.121 7.308 1.00 74.00 300 LEU A C 1
ATOM 2412 O O . LEU A 1 300 ? 19.297 2.761 6.738 1.00 74.00 300 LEU A O 1
ATOM 2416 N N . HIS A 1 301 ? 17.185 2.359 7.385 1.00 78.25 301 HIS A N 1
ATOM 2417 C CA . HIS A 1 301 ? 17.031 1.113 6.649 1.00 78.25 301 HIS A CA 1
ATOM 2418 C C . HIS A 1 301 ? 16.714 1.449 5.191 1.00 78.25 301 HIS A C 1
ATOM 2420 O O . HIS A 1 301 ? 15.696 2.076 4.898 1.00 78.25 301 HIS A O 1
ATOM 2426 N N . LEU A 1 302 ? 17.613 1.062 4.290 1.00 79.12 302 LEU A N 1
ATOM 2427 C CA . LEU A 1 302 ? 17.546 1.376 2.869 1.00 79.12 302 LEU A CA 1
ATOM 2428 C C . LEU A 1 302 ? 17.498 0.075 2.064 1.00 79.12 302 LEU A C 1
ATOM 2430 O O . LEU A 1 302 ? 18.477 -0.668 2.025 1.00 79.12 302 LEU A O 1
ATOM 2434 N N . LYS A 1 303 ? 16.366 -0.185 1.408 1.00 82.12 303 LYS A N 1
ATOM 2435 C CA . LYS A 1 303 ? 16.178 -1.327 0.509 1.00 82.12 303 LYS A CA 1
ATOM 2436 C C . LYS A 1 303 ? 16.284 -0.843 -0.937 1.00 82.12 303 LYS A C 1
ATOM 2438 O O . LYS A 1 303 ? 15.594 0.088 -1.340 1.00 82.12 303 LYS A O 1
ATOM 2443 N N . LEU A 1 304 ? 17.187 -1.445 -1.708 1.00 78.19 304 LEU A N 1
ATOM 2444 C CA . LEU A 1 304 ? 17.539 -1.030 -3.071 1.00 78.19 304 LEU A CA 1
ATOM 2445 C C . LEU A 1 304 ? 17.278 -2.165 -4.065 1.00 78.19 304 LEU A C 1
ATOM 2447 O O . LEU A 1 304 ? 17.254 -3.337 -3.693 1.00 78.19 304 LEU A O 1
ATOM 2451 N N . ALA A 1 305 ? 17.085 -1.817 -5.336 1.00 65.12 305 ALA A N 1
ATOM 2452 C CA . ALA A 1 305 ? 16.921 -2.796 -6.407 1.00 65.12 305 ALA A CA 1
ATOM 2453 C C . ALA A 1 305 ? 18.214 -3.600 -6.671 1.00 65.12 305 ALA A C 1
ATOM 2455 O O . ALA A 1 305 ? 19.325 -3.114 -6.441 1.00 65.12 305 ALA A O 1
ATOM 2456 N N . LYS A 1 306 ? 18.072 -4.824 -7.204 1.00 55.97 306 LYS A N 1
ATOM 2457 C CA . LYS A 1 306 ? 19.192 -5.657 -7.680 1.00 55.97 306 LYS A CA 1
ATOM 2458 C C . LYS A 1 306 ? 19.846 -4.941 -8.870 1.00 55.97 306 LYS A C 1
ATOM 2460 O O . LYS A 1 306 ? 19.298 -4.939 -9.968 1.00 55.97 306 LYS A O 1
ATOM 2465 N N . TYR A 1 307 ? 20.991 -4.294 -8.644 1.00 46.12 307 TYR A N 1
ATOM 2466 C CA . TYR A 1 307 ? 21.689 -3.519 -9.674 1.00 46.12 307 TYR A CA 1
ATOM 2467 C C . TYR A 1 307 ? 22.008 -4.366 -10.910 1.00 46.12 307 TYR A C 1
ATOM 2469 O O . TYR A 1 307 ? 22.726 -5.365 -10.814 1.00 46.12 307 TYR A O 1
ATOM 2477 N N . SER A 1 308 ? 21.566 -3.916 -12.088 1.00 38.53 308 SER A N 1
ATOM 2478 C CA . SER A 1 308 ? 22.121 -4.428 -13.342 1.00 38.53 308 SER A CA 1
ATOM 2479 C C . SER A 1 308 ? 23.585 -3.999 -13.452 1.00 38.53 308 SER A C 1
ATOM 2481 O O . SER A 1 308 ? 23.920 -2.823 -13.303 1.00 38.53 308 SER A O 1
ATOM 2483 N N . LYS A 1 309 ? 24.478 -4.959 -13.705 1.00 38.53 309 LYS A N 1
ATOM 2484 C CA . LYS A 1 309 ? 25.941 -4.816 -13.569 1.00 38.53 309 LYS A CA 1
ATOM 2485 C C . LYS A 1 309 ? 26.605 -3.976 -14.681 1.00 38.53 309 LYS A C 1
ATOM 2487 O O . LYS A 1 309 ? 27.820 -4.029 -14.848 1.00 38.53 309 LYS A O 1
ATOM 2492 N N . THR A 1 310 ? 25.828 -3.216 -15.455 1.00 35.34 310 THR A N 1
ATOM 2493 C CA . THR A 1 310 ? 26.225 -2.588 -16.728 1.00 35.34 310 THR A CA 1
ATOM 2494 C C . THR A 1 310 ? 26.158 -1.054 -16.717 1.00 35.34 310 THR A C 1
ATOM 2496 O O . THR A 1 310 ? 25.582 -0.459 -17.625 1.00 35.34 310 THR A O 1
ATOM 2499 N N . ALA A 1 311 ? 26.768 -0.401 -15.719 1.00 30.84 311 ALA A N 1
ATOM 2500 C CA . ALA A 1 311 ? 27.203 1.004 -15.801 1.00 30.84 311 ALA A CA 1
ATOM 2501 C C . ALA A 1 311 ? 28.178 1.372 -14.660 1.00 30.84 311 ALA A C 1
ATOM 2503 O O . ALA A 1 311 ? 27.762 1.694 -13.549 1.00 30.84 311 ALA A O 1
ATOM 2504 N N . THR A 1 312 ? 29.487 1.371 -14.918 1.00 34.59 312 THR A N 1
ATOM 2505 C CA . THR A 1 312 ? 30.496 1.848 -13.956 1.00 34.59 312 THR A CA 1
ATOM 2506 C C . THR A 1 312 ? 30.785 3.339 -14.117 1.00 34.59 312 THR A C 1
ATOM 2508 O O . THR A 1 312 ? 31.403 3.735 -15.097 1.00 34.59 312 THR A O 1
ATOM 2511 N N . THR A 1 313 ? 30.459 4.133 -13.091 1.00 30.83 313 THR A N 1
ATOM 2512 C CA . THR A 1 313 ? 31.374 5.126 -12.484 1.00 30.83 313 THR A CA 1
ATOM 2513 C C . THR A 1 313 ? 30.872 5.501 -11.085 1.00 30.83 313 THR A C 1
ATOM 2515 O O . THR A 1 313 ? 30.147 6.480 -10.921 1.00 30.83 313 THR A O 1
ATOM 2518 N N . LEU A 1 314 ? 31.295 4.754 -10.063 1.00 37.28 314 LEU A N 1
ATOM 2519 C CA . LEU A 1 314 ? 31.388 5.265 -8.692 1.00 37.28 314 LEU A CA 1
ATOM 2520 C C . LEU A 1 314 ? 32.852 5.177 -8.242 1.00 37.28 314 LEU A C 1
ATOM 2522 O O . LEU A 1 314 ? 33.527 4.206 -8.596 1.00 37.28 314 LEU A O 1
ATOM 2526 N N . PRO A 1 315 ? 33.369 6.165 -7.488 1.00 37.12 315 PRO A N 1
ATOM 2527 C CA . PRO A 1 315 ? 34.719 6.093 -6.948 1.00 37.12 315 PRO A CA 1
ATOM 2528 C C . PRO A 1 315 ? 34.842 4.913 -5.972 1.00 37.12 315 PRO A C 1
ATOM 2530 O O . PRO A 1 315 ? 33.894 4.567 -5.265 1.00 37.12 315 PRO A O 1
ATOM 2533 N N . ALA A 1 316 ? 36.030 4.304 -5.911 1.00 36.03 316 ALA A N 1
ATOM 2534 C CA . ALA A 1 316 ? 36.271 3.071 -5.152 1.00 36.03 316 ALA A CA 1
ATOM 2535 C C . ALA A 1 316 ? 35.911 3.172 -3.651 1.00 36.03 316 ALA A C 1
ATOM 2537 O O . ALA A 1 316 ? 35.555 2.172 -3.029 1.00 36.03 316 ALA A O 1
ATOM 2538 N N . SER A 1 317 ? 35.927 4.384 -3.085 1.00 39.25 317 SER A N 1
ATOM 2539 C CA . SER A 1 317 ? 35.489 4.670 -1.715 1.00 39.25 317 SER A CA 1
ATOM 2540 C C . SER A 1 317 ? 34.004 4.376 -1.462 1.00 39.25 317 SER A C 1
ATOM 2542 O O . SER A 1 317 ? 33.657 3.972 -0.355 1.00 39.25 317 SER A O 1
ATOM 2544 N N . THR A 1 318 ? 33.119 4.518 -2.456 1.00 37.84 318 THR A N 1
ATOM 2545 C CA . THR A 1 318 ? 31.678 4.249 -2.285 1.00 37.84 318 THR A CA 1
ATOM 2546 C C . THR A 1 318 ? 31.352 2.754 -2.375 1.00 37.84 318 THR A C 1
ATOM 2548 O O . THR A 1 318 ? 30.452 2.273 -1.686 1.00 37.84 318 THR A O 1
ATOM 2551 N N . ILE A 1 319 ? 32.126 1.990 -3.155 1.00 39.25 319 ILE A N 1
ATOM 2552 C CA . ILE A 1 319 ? 31.958 0.533 -3.312 1.00 39.25 319 ILE A CA 1
ATOM 2553 C C . ILE A 1 319 ? 32.245 -0.198 -1.987 1.00 39.25 319 ILE A C 1
ATOM 2555 O O . ILE A 1 319 ? 31.558 -1.163 -1.650 1.00 39.25 319 ILE A O 1
ATOM 2559 N N . ALA A 1 320 ? 33.211 0.289 -1.200 1.00 34.06 320 ALA A N 1
ATOM 2560 C CA . ALA A 1 320 ? 33.534 -0.262 0.116 1.00 34.06 320 ALA A CA 1
ATOM 2561 C C . ALA A 1 320 ? 32.401 -0.083 1.149 1.00 34.06 320 ALA A C 1
ATOM 2563 O O . ALA A 1 320 ? 32.208 -0.953 1.996 1.00 34.06 320 ALA A O 1
ATOM 2564 N N . VAL A 1 321 ? 31.633 1.011 1.068 1.00 38.53 321 VAL A N 1
ATOM 2565 C CA . VAL A 1 321 ? 30.494 1.268 1.968 1.00 38.53 321 VAL A CA 1
ATOM 2566 C C . VAL A 1 321 ? 29.269 0.460 1.537 1.00 38.53 321 VAL A C 1
ATOM 2568 O O . VAL A 1 321 ? 28.652 -0.191 2.374 1.00 38.53 321 VAL A O 1
ATOM 2571 N N . ALA A 1 322 ? 28.973 0.404 0.232 1.00 35.41 322 ALA A N 1
ATOM 2572 C CA . ALA A 1 322 ? 27.866 -0.396 -0.297 1.00 35.41 322 ALA A CA 1
ATOM 2573 C C . ALA A 1 322 ? 28.026 -1.899 0.002 1.00 35.41 322 ALA A C 1
ATOM 2575 O O . ALA A 1 322 ? 27.067 -2.542 0.420 1.00 35.41 322 ALA A O 1
ATOM 2576 N N . LYS A 1 323 ? 29.242 -2.460 -0.114 1.00 34.16 323 LYS A N 1
ATOM 2577 C CA . LYS A 1 323 ? 29.506 -3.858 0.285 1.00 34.16 323 LYS A CA 1
ATOM 2578 C C . LYS A 1 323 ? 29.223 -4.123 1.768 1.00 34.16 323 LYS A C 1
ATOM 2580 O O . LYS A 1 323 ? 28.777 -5.212 2.109 1.00 34.16 323 LYS A O 1
ATOM 2585 N N . ARG A 1 324 ? 29.432 -3.132 2.642 1.00 36.44 324 ARG A N 1
ATOM 2586 C CA . ARG A 1 324 ? 29.225 -3.262 4.095 1.00 36.44 324 ARG A CA 1
ATOM 2587 C C . ARG A 1 324 ? 27.756 -3.223 4.525 1.00 36.44 324 ARG A C 1
ATOM 2589 O O . ARG A 1 324 ? 27.466 -3.577 5.658 1.00 36.44 324 ARG A O 1
ATOM 2596 N N . ALA A 1 325 ? 26.854 -2.807 3.637 1.00 36.91 325 ALA A N 1
ATOM 2597 C CA . ALA A 1 325 ? 25.407 -2.839 3.850 1.00 36.91 325 ALA A CA 1
ATOM 2598 C C . ALA A 1 325 ? 24.727 -4.080 3.233 1.00 36.91 325 ALA A C 1
ATOM 2600 O O . ALA A 1 325 ? 23.513 -4.214 3.338 1.00 36.91 325 ALA A O 1
ATOM 2601 N N . ILE A 1 326 ? 25.483 -4.946 2.539 1.00 39.28 326 ILE A N 1
ATOM 2602 C CA . ILE A 1 326 ? 24.933 -6.019 1.687 1.00 39.28 326 ILE A CA 1
ATOM 2603 C C . ILE A 1 326 ? 25.490 -7.415 2.048 1.00 39.28 326 ILE A C 1
ATOM 2605 O O . ILE A 1 326 ? 24.928 -8.410 1.607 1.00 39.28 326 ILE A O 1
ATOM 2609 N N . PHE A 1 327 ? 26.551 -7.525 2.862 1.00 31.62 327 PHE A N 1
ATOM 2610 C CA . PHE A 1 327 ? 27.147 -8.818 3.235 1.00 31.62 327 PHE A CA 1
ATOM 2611 C C . PHE A 1 327 ? 27.618 -8.874 4.703 1.00 31.62 327 PHE A C 1
ATOM 2613 O O . PHE A 1 327 ? 28.714 -8.416 5.031 1.00 31.62 327 PHE A O 1
ATOM 2620 N N . GLU A 1 328 ? 26.827 -9.529 5.556 1.00 28.62 328 GLU A N 1
ATOM 2621 C CA . GLU A 1 328 ? 27.335 -10.359 6.660 1.00 28.62 328 GLU A CA 1
ATOM 2622 C C . GLU A 1 328 ? 27.087 -11.829 6.293 1.00 28.62 328 GLU A C 1
ATOM 2624 O O . GLU A 1 328 ? 26.085 -12.405 6.690 1.00 28.62 328 GLU A O 1
ATOM 2629 N N . ASP A 1 329 ? 27.975 -12.404 5.471 1.00 28.33 329 ASP A N 1
ATOM 2630 C CA . ASP A 1 329 ? 28.568 -13.721 5.750 1.00 28.33 329 ASP A CA 1
ATOM 2631 C C . ASP A 1 329 ? 29.673 -14.103 4.744 1.00 28.33 329 ASP A C 1
ATOM 2633 O O . ASP A 1 329 ? 29.625 -13.765 3.562 1.00 28.33 329 ASP A O 1
ATOM 2637 N N . SER A 1 330 ? 30.640 -14.896 5.213 1.00 27.94 330 SER A N 1
ATOM 2638 C CA . SER A 1 330 ? 31.724 -15.557 4.452 1.00 27.94 330 SER A CA 1
ATOM 2639 C C . SER A 1 330 ? 32.931 -14.732 3.928 1.00 27.94 330 SER A C 1
ATOM 2641 O O . SER A 1 330 ? 32.902 -13.537 3.648 1.00 27.94 330 SER A O 1
ATOM 2643 N N . VAL A 1 331 ? 34.067 -15.434 3.872 1.00 27.64 331 VAL A N 1
ATOM 2644 C CA . VAL A 1 331 ? 35.454 -14.982 4.085 1.00 27.64 331 VAL A CA 1
ATOM 2645 C C . VAL A 1 331 ? 36.327 -15.127 2.819 1.00 27.64 331 VAL A C 1
ATOM 2647 O O . VAL A 1 331 ? 36.459 -16.239 2.322 1.00 27.64 331 VAL A O 1
ATOM 2650 N N . THR A 1 332 ? 37.052 -14.062 2.412 1.00 26.59 332 THR A N 1
ATOM 2651 C CA . THR A 1 332 ? 38.215 -14.026 1.453 1.00 26.59 332 THR A CA 1
ATOM 2652 C C . THR A 1 332 ? 37.986 -14.529 0.002 1.00 26.59 332 THR A C 1
ATOM 2654 O O . THR A 1 332 ? 37.052 -15.271 -0.246 1.00 26.59 332 THR A O 1
ATOM 2657 N N . SER A 1 333 ? 38.757 -14.187 -1.047 1.00 25.41 333 SER A N 1
ATOM 2658 C CA . SER A 1 333 ? 40.004 -13.405 -1.257 1.00 25.41 333 SER A CA 1
ATOM 2659 C C . SER A 1 333 ? 39.937 -12.603 -2.595 1.00 25.41 333 SER A C 1
ATOM 2661 O O . SER A 1 333 ? 38.868 -12.497 -3.191 1.00 25.41 333 SER A O 1
ATOM 2663 N N . ALA A 1 334 ? 41.032 -11.969 -3.049 1.00 26.95 334 ALA A N 1
ATOM 2664 C CA . ALA A 1 334 ? 41.063 -10.987 -4.159 1.00 26.95 334 ALA A CA 1
ATOM 2665 C C . ALA A 1 334 ? 41.761 -11.486 -5.448 1.00 26.95 334 ALA A C 1
ATOM 2667 O O . ALA A 1 334 ? 42.542 -12.424 -5.350 1.00 26.95 334 ALA A O 1
ATOM 2668 N N . PHE A 1 335 ? 41.548 -10.806 -6.596 1.00 26.70 335 PHE A N 1
ATOM 2669 C CA . PHE A 1 335 ? 42.571 -10.430 -7.610 1.00 26.70 335 PHE A CA 1
ATOM 2670 C C . PHE A 1 335 ? 42.015 -9.444 -8.685 1.00 26.70 335 PHE A C 1
ATOM 2672 O O . PHE A 1 335 ? 40.797 -9.336 -8.840 1.00 26.70 335 PHE A O 1
ATOM 2679 N N . ASP A 1 336 ? 42.907 -8.704 -9.365 1.00 25.25 336 ASP A N 1
ATOM 2680 C CA . ASP A 1 336 ? 42.658 -7.628 -10.362 1.00 25.25 336 ASP A CA 1
ATOM 2681 C C . ASP A 1 336 ? 42.584 -8.111 -11.834 1.00 25.25 336 ASP A C 1
ATOM 2683 O O . ASP A 1 336 ? 43.162 -9.150 -12.136 1.00 25.25 336 ASP A O 1
ATOM 2687 N N . GLU A 1 337 ? 41.967 -7.323 -12.747 1.00 25.45 337 GLU A N 1
ATOM 2688 C CA . GLU A 1 337 ? 42.552 -6.881 -14.052 1.00 25.45 337 GLU A CA 1
ATOM 2689 C C . GLU A 1 337 ? 41.651 -5.888 -14.862 1.00 25.45 337 GLU A C 1
ATOM 2691 O O . GLU A 1 337 ? 40.583 -5.481 -14.400 1.00 25.45 337 GLU A O 1
ATOM 2696 N N . ASP A 1 338 ? 42.136 -5.425 -16.030 1.00 23.38 338 ASP A N 1
ATOM 2697 C CA . ASP A 1 338 ? 41.925 -4.086 -16.634 1.00 23.38 338 ASP A CA 1
ATOM 2698 C C . ASP A 1 338 ? 40.817 -3.864 -17.724 1.00 23.38 338 ASP A C 1
ATOM 2700 O O . ASP A 1 338 ? 40.228 -4.777 -18.292 1.00 23.38 338 ASP A O 1
ATOM 2704 N N . THR A 1 339 ? 40.585 -2.566 -18.017 1.00 24.53 339 THR A N 1
ATOM 2705 C CA . THR A 1 339 ? 39.820 -1.831 -19.089 1.00 24.53 339 THR A CA 1
ATOM 2706 C C . THR A 1 339 ? 39.892 -2.321 -20.579 1.00 24.53 339 THR A C 1
ATOM 2708 O O . THR A 1 339 ? 40.723 -3.183 -20.838 1.00 24.53 339 THR A O 1
ATOM 2711 N N . PRO A 1 340 ? 39.201 -1.725 -21.627 1.00 32.75 340 PRO A N 1
ATOM 2712 C CA . PRO A 1 340 ? 38.195 -0.612 -21.706 1.00 32.75 340 PRO A CA 1
ATOM 2713 C C . PRO A 1 340 ? 37.009 -0.655 -22.759 1.00 32.75 340 PRO A C 1
ATOM 2715 O O . PRO A 1 340 ? 37.108 -1.237 -23.829 1.00 32.75 340 PRO A O 1
ATOM 2718 N N . LYS A 1 341 ? 35.965 0.179 -22.516 1.00 24.95 341 LYS A N 1
ATOM 2719 C CA . LYS A 1 341 ? 35.104 1.020 -23.435 1.00 24.95 341 LYS A CA 1
ATOM 2720 C C . LYS A 1 341 ? 34.523 0.512 -24.794 1.00 24.95 341 LYS A C 1
ATOM 2722 O O . LYS A 1 341 ? 35.278 0.389 -25.750 1.00 24.95 341 LYS A O 1
ATOM 2727 N N . PHE A 1 342 ? 33.187 0.646 -24.987 1.00 23.88 342 PHE A N 1
ATOM 2728 C CA . PHE A 1 342 ? 32.582 1.530 -26.035 1.00 23.88 342 PHE A CA 1
ATOM 2729 C C . PHE A 1 342 ? 31.074 1.884 -25.840 1.00 23.88 342 PHE A C 1
ATOM 2731 O O . PHE A 1 342 ? 30.379 1.305 -25.012 1.00 23.88 342 PHE A O 1
ATOM 2738 N N . GLN A 1 343 ? 30.609 2.891 -26.596 1.00 22.67 343 GLN A N 1
ATOM 2739 C CA . GLN A 1 343 ? 29.252 3.484 -26.733 1.00 22.67 343 GLN A CA 1
ATOM 2740 C C . GLN A 1 343 ? 28.345 2.675 -27.707 1.00 22.67 343 GLN A C 1
ATOM 2742 O O . GLN A 1 343 ? 28.891 1.923 -28.501 1.00 22.67 343 GLN A O 1
ATOM 2747 N N . SER A 1 344 ? 27.013 2.828 -27.866 1.00 26.20 344 SER A N 1
ATOM 2748 C CA . SER A 1 344 ? 25.890 3.448 -27.116 1.00 26.20 344 SER A CA 1
ATOM 2749 C C . SER A 1 344 ? 24.554 3.195 -27.873 1.00 26.20 344 SER A C 1
ATOM 2751 O O . SER A 1 344 ? 24.598 2.858 -29.053 1.00 26.20 344 SER A O 1
ATOM 2753 N N . LYS A 1 345 ? 23.415 3.573 -27.258 1.00 26.19 345 LYS A N 1
ATOM 2754 C CA . LYS A 1 345 ? 22.160 4.064 -27.897 1.00 26.19 345 LYS A CA 1
ATOM 2755 C C . LYS A 1 345 ? 21.039 3.049 -28.224 1.00 26.19 345 LYS A C 1
ATOM 2757 O O . LYS A 1 345 ? 21.250 1.996 -28.808 1.00 26.19 345 LYS A O 1
ATOM 2762 N N . SER A 1 346 ? 19.824 3.438 -27.831 1.00 26.34 346 SER A N 1
ATOM 2763 C CA . SER A 1 346 ? 18.547 2.706 -27.860 1.00 26.34 346 SER A CA 1
ATOM 2764 C C . SER A 1 346 ? 17.650 3.079 -29.061 1.00 26.34 346 SER A C 1
ATOM 2766 O O . SER A 1 346 ? 18.035 3.932 -29.864 1.00 26.34 346 SER A O 1
ATOM 2768 N N . THR A 1 347 ? 16.411 2.539 -29.079 1.00 26.73 347 THR A N 1
ATOM 2769 C CA . THR A 1 347 ? 15.135 3.087 -29.646 1.00 26.73 347 THR A CA 1
ATOM 2770 C C . THR A 1 347 ? 14.507 2.215 -30.755 1.00 26.73 347 THR A C 1
ATOM 2772 O O . THR A 1 347 ? 15.211 1.880 -31.707 1.00 26.73 347 THR A O 1
ATOM 2775 N N . SER A 1 348 ? 13.190 1.928 -30.818 1.00 28.62 348 SER A N 1
ATOM 2776 C CA . SER A 1 348 ? 12.049 1.854 -29.856 1.00 28.62 348 SER A CA 1
ATOM 2777 C C . SER A 1 348 ? 10.772 1.433 -30.641 1.00 28.62 348 SER A C 1
ATOM 2779 O O . SER A 1 348 ? 10.741 1.650 -31.852 1.00 28.62 348 SER A O 1
ATOM 2781 N N . GLY A 1 349 ? 9.716 0.947 -29.962 1.00 28.58 349 GLY A N 1
ATOM 2782 C CA . GLY A 1 349 ? 8.339 0.741 -30.487 1.00 28.58 349 GLY A CA 1
ATOM 2783 C C . GLY A 1 349 ? 8.136 -0.486 -31.404 1.00 28.58 349 GLY A C 1
ATOM 2784 O O . GLY A 1 349 ? 9.106 -1.014 -31.930 1.00 28.58 349 GLY A O 1
ATOM 2785 N N . SER A 1 350 ? 6.920 -0.987 -31.687 1.00 28.95 350 SER A N 1
ATOM 2786 C CA . SER A 1 350 ? 5.542 -0.622 -31.264 1.00 28.95 350 SER A CA 1
ATOM 2787 C C . SER A 1 350 ? 4.533 -1.615 -31.920 1.00 28.95 350 SER A C 1
ATOM 2789 O O . SER A 1 350 ? 4.863 -2.108 -32.992 1.00 28.95 350 SER A O 1
ATOM 2791 N N . THR A 1 351 ? 3.295 -1.929 -31.482 1.00 27.70 351 THR A N 1
ATOM 2792 C CA . THR A 1 351 ? 2.503 -1.786 -30.223 1.00 27.70 351 THR A CA 1
ATOM 2793 C C . THR A 1 351 ? 1.148 -2.536 -30.385 1.00 27.70 351 THR A C 1
ATOM 2795 O O . THR A 1 351 ? 0.668 -2.558 -31.513 1.00 27.70 351 THR A O 1
ATOM 2798 N N . VAL A 1 352 ? 0.472 -2.957 -29.285 1.00 29.84 352 VAL A N 1
ATOM 2799 C CA . VAL A 1 352 ? -0.989 -3.329 -29.201 1.00 29.84 352 VAL A CA 1
ATOM 2800 C C . VAL A 1 352 ? -1.370 -4.696 -29.851 1.00 29.84 352 VAL A C 1
ATOM 2802 O O . VAL A 1 352 ? -0.747 -5.080 -30.829 1.00 29.84 352 VAL A O 1
ATOM 2805 N N . ALA A 1 353 ? -2.317 -5.527 -29.368 1.00 28.45 353 ALA A N 1
ATOM 2806 C CA . ALA A 1 353 ? -3.417 -5.376 -28.388 1.00 28.45 353 ALA A CA 1
ATOM 2807 C C . ALA A 1 353 ? -3.505 -6.526 -27.348 1.00 28.45 353 ALA A C 1
ATOM 2809 O O . ALA A 1 353 ? -2.763 -7.500 -27.430 1.00 28.45 353 ALA A O 1
ATOM 2810 N N . LEU A 1 354 ? -4.435 -6.400 -26.390 1.00 30.05 354 LEU A N 1
ATOM 2811 C CA . LEU A 1 354 ? -4.762 -7.408 -25.374 1.00 30.05 354 LEU A CA 1
ATOM 2812 C C . LEU A 1 354 ? -6.096 -8.092 -25.727 1.00 30.05 354 LEU A C 1
ATOM 2814 O O . LEU A 1 354 ? -7.138 -7.445 -25.650 1.00 30.05 354 LEU A O 1
ATOM 2818 N N . ASP A 1 355 ? -6.050 -9.380 -26.059 1.00 26.09 355 ASP A N 1
ATOM 2819 C CA . ASP A 1 355 ? -7.207 -10.285 -26.099 1.00 26.09 355 ASP A CA 1
ATOM 2820 C C . ASP A 1 355 ? -7.023 -11.387 -25.043 1.00 26.09 355 ASP A C 1
ATOM 2822 O O . ASP A 1 355 ? -5.912 -11.626 -24.565 1.00 26.09 355 ASP A O 1
ATOM 2826 N N . THR A 1 356 ? -8.121 -12.042 -24.661 1.00 32.53 356 THR A N 1
ATOM 2827 C CA . THR A 1 356 ? -8.176 -13.108 -23.648 1.00 32.53 356 THR A CA 1
ATOM 2828 C C . THR A 1 356 ? -7.070 -14.151 -23.846 1.00 32.53 356 THR A C 1
ATOM 2830 O O . THR A 1 356 ? -7.109 -14.914 -24.809 1.00 32.53 356 THR A O 1
ATOM 2833 N N . THR A 1 357 ? -6.112 -14.242 -22.916 1.00 33.88 357 THR A N 1
ATOM 2834 C CA . THR A 1 357 ? -4.995 -15.198 -22.994 1.00 33.88 357 THR A CA 1
ATOM 2835 C C . THR A 1 357 ? -5.417 -16.616 -22.622 1.00 33.88 357 THR A C 1
ATOM 2837 O O . THR A 1 357 ? -4.926 -17.212 -21.668 1.00 33.88 357 THR A O 1
ATOM 2840 N N . THR A 1 358 ? -6.260 -17.218 -23.458 1.00 36.03 358 THR A N 1
ATOM 2841 C CA . THR A 1 358 ? -5.919 -18.568 -23.897 1.00 36.03 358 THR A CA 1
ATOM 2842 C C . THR A 1 358 ? -4.721 -18.397 -24.827 1.00 36.03 358 THR A C 1
ATOM 2844 O O . THR A 1 358 ? -4.876 -17.852 -25.918 1.00 36.03 358 THR A O 1
ATOM 2847 N N . VAL A 1 359 ? -3.519 -18.827 -24.426 1.00 37.72 359 VAL A N 1
ATOM 2848 C CA . VAL A 1 359 ? -2.374 -18.895 -25.356 1.00 37.72 359 VAL A CA 1
ATOM 2849 C C . VAL A 1 359 ? -2.560 -20.112 -26.266 1.00 37.72 359 VAL A C 1
ATOM 2851 O O . VAL A 1 359 ? -1.749 -21.027 -26.326 1.00 37.72 359 VAL A O 1
ATOM 2854 N N . THR A 1 360 ? -3.663 -20.114 -27.013 1.00 39.28 360 THR A N 1
ATOM 2855 C CA . THR A 1 360 ? -3.771 -20.869 -28.254 1.00 39.28 360 THR A CA 1
ATOM 2856 C C . THR A 1 360 ? -3.095 -20.029 -29.326 1.00 39.28 360 THR A C 1
ATOM 2858 O O . THR A 1 360 ? -3.737 -19.461 -30.209 1.00 39.28 360 THR A O 1
ATOM 2861 N N . ALA A 1 361 ? -1.764 -19.953 -29.245 1.00 34.62 361 ALA A N 1
ATOM 2862 C CA . ALA A 1 361 ? -0.997 -19.765 -30.459 1.00 34.62 361 ALA A CA 1
ATOM 2863 C C . ALA A 1 361 ? -1.450 -20.886 -31.402 1.00 34.62 361 ALA A C 1
ATOM 2865 O O . ALA A 1 361 ? -1.293 -22.065 -31.078 1.00 34.62 361 ALA A O 1
ATOM 2866 N N . ALA A 1 362 ? -2.086 -20.531 -32.523 1.00 33.53 362 ALA A N 1
ATOM 2867 C CA . ALA A 1 362 ? -2.311 -21.501 -33.585 1.00 33.53 362 ALA A CA 1
ATOM 2868 C C . ALA A 1 362 ? -0.942 -22.133 -33.884 1.00 33.53 362 ALA A C 1
ATOM 2870 O O . ALA A 1 362 ? 0.020 -21.368 -34.012 1.00 33.53 362 ALA A O 1
ATOM 2871 N N . PRO A 1 363 ? -0.820 -23.475 -33.909 1.00 36.09 363 PRO A N 1
ATOM 2872 C CA . PRO A 1 363 ? 0.481 -24.125 -33.974 1.00 36.09 363 PRO A CA 1
ATOM 2873 C C . PRO A 1 363 ? 1.230 -23.565 -35.187 1.00 36.09 363 PRO A C 1
ATOM 2875 O O . PRO A 1 363 ? 0.708 -23.685 -36.301 1.00 36.09 363 PRO A O 1
ATOM 2878 N N . PRO A 1 364 ? 2.386 -22.895 -34.995 1.00 40.34 364 PRO A N 1
ATOM 2879 C CA . PRO A 1 364 ? 3.106 -22.297 -36.105 1.00 40.34 364 PRO A CA 1
ATOM 2880 C C . PRO A 1 364 ? 3.435 -23.410 -37.095 1.00 40.34 364 PRO A C 1
ATOM 2882 O O . PRO A 1 364 ? 3.958 -24.463 -36.723 1.00 40.34 364 PRO A O 1
ATOM 2885 N N . SER A 1 365 ? 3.053 -23.198 -38.350 1.00 45.88 365 SER A N 1
ATOM 2886 C CA . SER A 1 365 ? 3.057 -24.197 -39.413 1.00 45.88 365 SER A CA 1
ATOM 2887 C C . SER A 1 365 ? 4.473 -24.513 -39.892 1.00 45.88 365 SER A C 1
ATOM 2889 O O . SER A 1 365 ? 4.845 -24.165 -41.007 1.00 45.88 365 SER A O 1
ATOM 2891 N N . SER A 1 366 ? 5.280 -25.170 -39.052 1.00 47.31 366 SER A N 1
ATOM 2892 C CA . SER A 1 366 ? 6.694 -25.501 -39.316 1.00 47.31 366 SER A CA 1
ATOM 2893 C C . SER A 1 366 ? 7.543 -24.310 -39.795 1.00 47.31 366 SER A C 1
ATOM 2895 O O . SER A 1 366 ? 8.530 -24.483 -40.509 1.00 47.31 366 SER A O 1
ATOM 2897 N N . ASP A 1 367 ? 7.149 -23.088 -39.433 1.00 50.94 367 ASP A N 1
ATOM 2898 C CA . ASP A 1 367 ? 7.814 -21.875 -39.892 1.00 50.94 367 ASP A CA 1
ATOM 2899 C C . ASP A 1 367 ? 9.079 -21.647 -39.063 1.00 50.94 367 ASP A C 1
ATOM 2901 O O . ASP A 1 367 ? 9.027 -21.236 -37.902 1.00 50.94 367 ASP A O 1
ATOM 2905 N N . ASN A 1 368 ? 10.230 -21.936 -39.676 1.00 60.88 368 ASN A N 1
ATOM 2906 C CA . ASN A 1 368 ? 11.536 -21.665 -39.087 1.00 60.88 368 ASN A CA 1
ATOM 2907 C C . ASN A 1 368 ? 11.633 -20.186 -38.686 1.00 60.88 368 ASN A C 1
ATOM 2909 O O . ASN A 1 368 ? 11.363 -19.285 -39.485 1.00 60.88 368 ASN A O 1
ATOM 2913 N N . MET A 1 369 ? 12.066 -19.924 -37.455 1.00 62.81 369 MET A N 1
ATOM 2914 C CA . MET A 1 369 ? 12.212 -18.566 -36.956 1.00 62.81 369 MET A CA 1
ATOM 2915 C C . MET A 1 369 ? 13.506 -17.953 -37.505 1.00 62.81 369 MET A C 1
ATOM 2917 O O . MET A 1 369 ? 14.609 -18.277 -37.062 1.00 62.81 369 MET A O 1
ATOM 2921 N N . ASP A 1 370 ? 13.369 -17.058 -38.484 1.00 71.75 370 ASP A N 1
ATOM 2922 C CA . ASP A 1 370 ? 14.487 -16.328 -39.089 1.00 71.75 370 ASP A CA 1
ATOM 2923 C C . ASP A 1 370 ? 14.999 -15.210 -38.164 1.00 71.75 370 ASP A C 1
ATOM 2925 O O . ASP A 1 370 ? 14.518 -14.070 -38.176 1.00 71.75 370 ASP A O 1
ATOM 2929 N N . ILE A 1 371 ? 16.037 -15.514 -37.385 1.00 72.12 371 ILE A N 1
ATOM 2930 C CA . ILE A 1 371 ? 16.754 -14.540 -36.559 1.00 72.12 371 ILE A CA 1
ATOM 2931 C C . ILE A 1 371 ? 17.661 -13.697 -37.460 1.00 72.12 371 ILE A C 1
ATOM 2933 O O . ILE A 1 371 ? 18.643 -14.185 -38.024 1.00 72.12 371 ILE A O 1
ATOM 2937 N N . LYS A 1 372 ? 17.353 -12.402 -37.575 1.00 81.06 372 LYS A N 1
ATOM 2938 C CA . LYS A 1 372 ? 18.152 -11.438 -38.347 1.00 81.06 372 LYS A CA 1
ATOM 2939 C C . LYS A 1 372 ? 19.133 -10.706 -37.440 1.00 81.06 372 LYS A C 1
ATOM 2941 O O . LYS A 1 372 ? 18.744 -9.833 -36.666 1.00 81.06 372 LYS A O 1
ATOM 2946 N N . CYS A 1 373 ? 20.418 -11.019 -37.560 1.00 67.62 373 CYS A N 1
ATOM 2947 C CA . CYS A 1 373 ? 21.475 -10.257 -36.906 1.00 67.62 373 CYS A CA 1
ATOM 2948 C C . CYS A 1 373 ? 21.688 -8.946 -37.669 1.00 67.62 373 CYS A C 1
ATOM 2950 O O . CYS A 1 373 ? 22.050 -8.967 -38.847 1.00 67.62 373 CYS A O 1
ATOM 2952 N N . LEU A 1 374 ? 21.473 -7.808 -37.007 1.00 74.88 374 LEU A N 1
ATOM 2953 C CA . LEU A 1 374 ? 21.655 -6.479 -37.595 1.00 74.88 374 LEU A CA 1
ATOM 2954 C C . LEU A 1 374 ? 22.970 -5.837 -37.126 1.00 74.88 374 LEU A C 1
ATOM 2956 O O . LEU A 1 374 ? 23.361 -5.999 -35.970 1.00 74.88 374 LEU A O 1
ATOM 2960 N N . ASN A 1 375 ? 23.640 -5.080 -37.998 1.00 74.94 375 ASN A N 1
ATOM 2961 C CA . ASN A 1 375 ? 24.778 -4.242 -37.604 1.00 74.94 375 ASN A CA 1
ATOM 2962 C C . ASN A 1 375 ? 24.306 -2.946 -36.903 1.00 74.94 375 ASN A C 1
ATOM 2964 O O . ASN A 1 375 ? 23.113 -2.657 -36.790 1.00 74.94 375 ASN A O 1
ATOM 2968 N N . THR A 1 376 ? 25.254 -2.108 -36.481 1.00 70.62 376 THR A N 1
ATOM 2969 C CA . THR A 1 376 ? 24.984 -0.786 -35.884 1.00 70.62 376 THR A CA 1
ATOM 2970 C C . THR A 1 376 ? 24.305 0.216 -36.831 1.00 70.62 376 THR A C 1
ATOM 2972 O O . THR A 1 376 ? 23.738 1.198 -36.354 1.00 70.62 376 THR A O 1
ATOM 2975 N N . ALA A 1 377 ? 24.315 -0.026 -38.146 1.00 82.56 377 ALA A N 1
ATOM 2976 C CA . ALA A 1 377 ? 23.584 0.741 -39.158 1.00 82.56 377 ALA A CA 1
ATOM 2977 C C . ALA A 1 377 ? 22.179 0.170 -39.474 1.00 82.56 377 ALA A C 1
ATOM 2979 O O . ALA A 1 377 ? 21.437 0.780 -40.239 1.00 82.56 377 ALA A O 1
ATOM 2980 N N . LYS A 1 378 ? 21.784 -0.937 -38.822 1.00 72.62 378 LYS A N 1
ATOM 2981 C CA . LYS A 1 378 ? 20.565 -1.739 -39.054 1.00 72.62 378 LYS A CA 1
ATOM 2982 C C . LYS A 1 378 ? 20.544 -2.564 -40.352 1.00 72.62 378 LYS A C 1
ATOM 2984 O O . LYS A 1 378 ? 19.498 -3.119 -40.685 1.00 72.62 378 LYS A O 1
ATOM 2989 N N . ASP A 1 379 ? 21.673 -2.725 -41.040 1.00 82.94 379 ASP A N 1
ATOM 2990 C CA . ASP A 1 379 ? 21.782 -3.674 -42.154 1.00 82.94 379 ASP A CA 1
ATOM 2991 C C . ASP A 1 379 ? 21.799 -5.113 -41.629 1.00 82.94 379 ASP A C 1
ATOM 2993 O O . ASP A 1 379 ? 22.395 -5.403 -40.589 1.00 82.94 379 ASP A O 1
ATOM 2997 N N . THR A 1 380 ? 21.185 -6.035 -42.368 1.00 81.19 380 THR A N 1
ATOM 2998 C CA . THR A 1 380 ? 21.209 -7.466 -42.042 1.00 81.19 380 THR A CA 1
ATOM 2999 C C . THR A 1 380 ? 22.577 -8.070 -42.361 1.00 81.19 380 THR A C 1
ATOM 3001 O O . THR A 1 380 ? 22.976 -8.132 -43.520 1.00 81.19 380 THR A O 1
ATOM 3004 N N . VAL A 1 381 ? 23.285 -8.528 -41.326 1.00 82.44 381 VAL A N 1
ATOM 3005 C CA . VAL A 1 381 ? 24.610 -9.168 -41.412 1.00 82.44 381 VAL A CA 1
ATOM 3006 C C . VAL A 1 381 ? 24.480 -10.666 -41.669 1.00 82.44 381 VAL A C 1
ATOM 3008 O O . VAL A 1 381 ? 25.236 -11.229 -42.456 1.00 82.44 381 VAL A O 1
ATOM 3011 N N . SER A 1 382 ? 23.511 -11.312 -41.020 1.00 80.94 382 SER A N 1
ATOM 3012 C CA . SER A 1 382 ? 23.209 -12.731 -41.207 1.00 80.94 382 SER A CA 1
ATOM 3013 C C . SER A 1 382 ? 21.758 -13.030 -40.847 1.00 80.94 382 SER A C 1
ATOM 3015 O O . SER A 1 382 ? 21.250 -12.506 -39.856 1.00 80.94 382 SER A O 1
ATOM 3017 N N . ASN A 1 383 ? 21.129 -13.922 -41.610 1.00 77.50 383 ASN A N 1
ATOM 3018 C CA . ASN A 1 383 ? 19.892 -14.589 -41.212 1.00 77.50 383 ASN A CA 1
ATOM 3019 C C . ASN A 1 383 ? 20.260 -15.986 -40.712 1.00 77.50 383 ASN A C 1
ATOM 3021 O O . ASN A 1 383 ? 20.900 -16.743 -41.445 1.00 77.50 383 ASN A O 1
ATOM 3025 N N . LEU A 1 384 ? 19.858 -16.320 -39.491 1.00 76.00 384 LEU A N 1
ATOM 3026 C CA . LEU A 1 384 ? 19.938 -17.668 -38.947 1.00 76.00 384 LEU A CA 1
ATOM 3027 C C . LEU A 1 384 ? 18.512 -18.201 -38.813 1.00 76.00 384 LEU A C 1
ATOM 3029 O O . LEU A 1 384 ? 17.744 -17.707 -37.994 1.00 76.00 384 LEU A O 1
ATOM 3033 N N . SER A 1 385 ? 18.165 -19.190 -39.631 1.00 71.12 385 SER A N 1
ATOM 3034 C CA . SER A 1 385 ? 16.880 -19.882 -39.536 1.00 71.12 385 SER A CA 1
ATOM 3035 C C . SER A 1 385 ? 16.986 -20.940 -38.438 1.00 71.12 385 SER A C 1
ATOM 3037 O O . SER A 1 385 ? 17.848 -21.817 -38.522 1.00 71.12 385 SER A O 1
ATOM 3039 N N . MET A 1 386 ? 16.166 -20.838 -37.391 1.00 70.19 386 MET A N 1
ATOM 3040 C CA . MET A 1 386 ? 16.117 -21.811 -36.295 1.00 70.19 386 MET A CA 1
ATOM 3041 C C . MET A 1 386 ? 14.715 -22.408 -36.178 1.00 70.19 386 MET A C 1
ATOM 3043 O O . MET A 1 386 ? 13.738 -21.682 -36.013 1.00 70.19 386 MET A O 1
ATOM 3047 N N . SER A 1 387 ? 14.614 -23.734 -36.231 1.00 67.25 387 SER A N 1
ATOM 3048 C CA . SER A 1 387 ? 13.393 -24.468 -35.896 1.00 67.25 387 SER A CA 1
ATOM 3049 C C . SER A 1 387 ? 13.285 -24.653 -34.378 1.00 67.25 387 SER A C 1
ATOM 3051 O O . SER A 1 387 ? 14.288 -24.933 -33.715 1.00 67.25 387 SER A O 1
ATOM 3053 N N . CYS A 1 388 ? 12.079 -24.542 -33.822 1.00 70.62 388 CYS A N 1
ATOM 3054 C CA . CYS A 1 388 ? 11.809 -25.029 -32.467 1.00 70.62 388 CYS A CA 1
ATOM 3055 C C . CYS A 1 388 ? 11.881 -26.561 -32.463 1.00 70.62 388 CYS A C 1
ATOM 3057 O O . CYS A 1 388 ? 11.448 -27.189 -33.427 1.00 70.62 388 CYS A O 1
ATOM 3059 N N . ASN A 1 389 ? 12.412 -27.171 -31.399 1.00 76.38 389 ASN A N 1
ATOM 3060 C CA . ASN A 1 389 ? 12.446 -28.636 -31.306 1.00 76.38 389 ASN A CA 1
ATOM 3061 C C . ASN A 1 389 ? 11.067 -29.218 -30.967 1.00 76.38 389 ASN A C 1
ATOM 3063 O O . ASN A 1 389 ? 10.796 -30.352 -31.325 1.00 76.38 389 ASN A O 1
ATOM 3067 N N . ALA A 1 390 ? 10.224 -28.457 -30.269 1.00 83.50 390 ALA A N 1
ATOM 3068 C CA . ALA A 1 390 ? 8.834 -28.790 -29.978 1.00 83.50 390 ALA A CA 1
ATOM 3069 C C . ALA A 1 390 ? 8.034 -27.495 -29.781 1.00 83.50 390 ALA A C 1
ATOM 3071 O O . ALA A 1 390 ? 8.600 -26.465 -29.401 1.00 83.50 390 ALA A O 1
ATOM 3072 N N . ALA A 1 391 ? 6.719 -27.546 -29.978 1.00 86.62 391 ALA A N 1
ATOM 3073 C CA . ALA A 1 391 ? 5.824 -26.454 -29.611 1.00 86.62 391 ALA A CA 1
ATOM 3074 C C . ALA A 1 391 ? 5.226 -26.708 -28.217 1.00 86.62 391 ALA A C 1
ATOM 3076 O O . ALA A 1 391 ? 4.524 -27.700 -28.000 1.00 86.62 391 ALA A O 1
ATOM 3077 N N . ILE A 1 392 ? 5.526 -25.798 -27.284 1.00 91.12 392 ILE A N 1
ATOM 3078 C CA . ILE A 1 392 ? 5.115 -25.836 -25.874 1.00 91.12 392 ILE A CA 1
ATOM 3079 C C . ILE A 1 392 ? 3.880 -24.948 -25.689 1.00 91.12 392 ILE A C 1
ATOM 3081 O O . ILE A 1 392 ? 3.933 -23.752 -25.966 1.00 91.12 392 ILE A O 1
ATOM 3085 N N . THR A 1 393 ? 2.784 -25.513 -25.187 1.00 92.56 393 THR A N 1
ATOM 3086 C CA . THR A 1 393 ? 1.582 -24.770 -24.768 1.00 92.56 393 THR A CA 1
ATOM 3087 C C . THR A 1 393 ? 1.377 -24.947 -23.269 1.00 92.56 393 THR A C 1
ATOM 3089 O O . THR A 1 393 ? 1.462 -26.067 -22.774 1.00 92.56 393 THR A O 1
ATOM 3092 N N . ILE A 1 394 ? 1.095 -23.869 -22.539 1.00 94.50 394 ILE A N 1
ATOM 3093 C CA . ILE A 1 394 ? 0.891 -23.902 -21.084 1.00 94.50 394 ILE A CA 1
ATOM 3094 C C . ILE A 1 394 ? -0.543 -23.465 -20.784 1.00 94.50 394 ILE A C 1
ATOM 3096 O O . ILE A 1 394 ? -1.025 -22.479 -21.340 1.00 94.50 394 ILE A O 1
ATOM 3100 N N . VAL A 1 395 ? -1.228 -24.227 -19.931 1.00 94.81 395 VAL A N 1
ATOM 3101 C CA . VAL A 1 395 ? -2.622 -23.998 -19.540 1.00 94.81 395 VAL A CA 1
ATOM 3102 C C . VAL A 1 395 ? -2.733 -24.106 -18.023 1.00 94.81 395 VAL A C 1
ATOM 3104 O O . VAL A 1 395 ? -2.524 -25.183 -17.464 1.00 94.81 395 VAL A O 1
ATOM 3107 N N . ASP A 1 396 ? -3.091 -23.017 -17.346 1.00 92.62 396 ASP A N 1
ATOM 3108 C CA . ASP A 1 396 ? -3.374 -23.052 -15.910 1.00 92.62 396 ASP A CA 1
ATOM 3109 C C . ASP A 1 396 ? -4.563 -23.983 -15.608 1.00 92.62 396 ASP A C 1
ATOM 3111 O O . ASP A 1 396 ? -5.570 -23.997 -16.321 1.00 92.62 396 ASP A O 1
ATOM 3115 N N . GLN A 1 397 ? -4.438 -24.796 -14.559 1.00 90.25 397 GLN A N 1
ATOM 3116 C CA . GLN A 1 397 ? -5.508 -25.665 -14.045 1.00 90.25 397 GLN A CA 1
ATOM 3117 C C . GLN A 1 397 ? -5.993 -25.194 -12.668 1.00 90.25 397 GLN A C 1
ATOM 3119 O O . GLN A 1 397 ? -7.185 -25.269 -12.378 1.00 90.25 397 GLN A O 1
ATOM 3124 N N . ALA A 1 398 ? -5.076 -24.697 -11.835 1.00 90.69 398 ALA A N 1
ATOM 3125 C CA . ALA A 1 398 ? -5.338 -24.112 -10.522 1.00 90.69 398 ALA A CA 1
ATOM 3126 C C . ALA A 1 398 ? -4.239 -23.090 -10.164 1.00 90.69 398 ALA A C 1
ATOM 3128 O O . ALA A 1 398 ? -3.260 -22.949 -10.892 1.00 90.69 398 ALA A O 1
ATOM 3129 N N . GLU A 1 399 ? -4.366 -22.407 -9.021 1.00 89.06 399 GLU A N 1
ATOM 3130 C CA . GLU A 1 399 ? -3.405 -21.387 -8.546 1.00 89.06 399 GLU A CA 1
ATOM 3131 C C . GLU A 1 399 ? -1.954 -21.889 -8.460 1.00 89.06 399 GLU A C 1
ATOM 3133 O O . GLU A 1 399 ? -1.017 -21.122 -8.672 1.00 89.06 399 GLU A O 1
ATOM 3138 N N . THR A 1 400 ? -1.781 -23.179 -8.172 1.00 90.75 400 THR A N 1
ATOM 3139 C CA . THR A 1 400 ? -0.492 -23.855 -7.966 1.00 90.75 400 THR A CA 1
ATOM 3140 C C . THR A 1 400 ? -0.272 -25.010 -8.952 1.00 90.75 400 THR A C 1
ATOM 3142 O O . THR A 1 400 ? 0.564 -25.885 -8.721 1.00 90.75 400 THR A O 1
ATOM 3145 N N . THR A 1 401 ? -1.054 -25.081 -10.038 1.00 92.12 401 THR A N 1
ATOM 3146 C CA . THR A 1 401 ? -1.037 -26.225 -10.965 1.00 92.12 401 THR A CA 1
ATOM 3147 C C . THR A 1 401 ? -1.217 -25.793 -12.412 1.00 92.12 401 THR A C 1
ATOM 3149 O O . THR A 1 401 ? -2.231 -25.189 -12.768 1.00 92.12 401 THR A O 1
ATOM 3152 N N . ILE A 1 402 ? -0.270 -26.183 -13.265 1.00 94.81 402 ILE A N 1
ATOM 3153 C CA . ILE A 1 402 ? -0.312 -25.947 -14.712 1.00 94.81 402 ILE A CA 1
ATOM 3154 C C . ILE A 1 402 ? -0.239 -27.270 -15.475 1.00 94.81 402 ILE A C 1
ATOM 3156 O O . ILE A 1 402 ? 0.382 -28.236 -15.031 1.00 94.81 402 ILE A O 1
ATOM 3160 N N . ASN A 1 403 ? -0.858 -27.308 -16.649 1.00 95.06 403 ASN A N 1
ATOM 3161 C CA . ASN A 1 403 ? -0.739 -28.402 -17.599 1.00 95.06 403 ASN A CA 1
ATOM 3162 C C . ASN A 1 403 ? 0.043 -27.923 -18.826 1.00 95.06 403 ASN A C 1
ATOM 3164 O O . ASN A 1 403 ? -0.303 -26.914 -19.443 1.00 95.06 403 ASN A O 1
ATOM 3168 N N . ILE A 1 404 ? 1.104 -28.645 -19.165 1.00 93.44 404 ILE A N 1
ATOM 3169 C CA . ILE A 1 404 ? 2.060 -28.303 -20.214 1.00 93.44 404 ILE A CA 1
ATOM 3170 C C . ILE A 1 404 ? 1.890 -29.319 -21.334 1.00 93.44 404 ILE A C 1
ATOM 3172 O O . ILE A 1 404 ? 2.095 -30.515 -21.139 1.00 93.44 404 ILE A O 1
ATOM 3176 N N . ILE A 1 405 ? 1.481 -28.846 -22.504 1.00 92.62 405 ILE A N 1
ATOM 3177 C CA . ILE A 1 405 ? 1.222 -29.665 -23.682 1.00 92.62 405 ILE A CA 1
ATOM 3178 C C . ILE A 1 405 ? 2.384 -29.463 -24.651 1.00 92.62 405 ILE A C 1
ATOM 3180 O O . ILE A 1 405 ? 2.568 -28.371 -25.191 1.00 92.62 405 ILE A O 1
ATOM 3184 N N . LEU A 1 406 ? 3.169 -30.517 -24.857 1.00 90.88 406 LEU A N 1
ATOM 3185 C CA . LEU A 1 406 ? 4.222 -30.578 -25.861 1.00 90.88 406 LEU A CA 1
ATOM 3186 C C . LEU A 1 406 ? 3.661 -31.223 -27.129 1.00 90.88 406 LEU A C 1
ATOM 3188 O O . LEU A 1 406 ? 3.038 -32.286 -27.077 1.00 90.88 406 LEU A O 1
ATOM 3192 N N . THR A 1 407 ? 3.907 -30.588 -28.267 1.00 88.38 407 THR A N 1
ATOM 3193 C CA . THR A 1 407 ? 3.512 -31.075 -29.596 1.00 88.38 407 THR A CA 1
ATOM 3194 C C . THR A 1 407 ? 4.733 -31.040 -30.518 1.00 88.38 407 THR A C 1
ATOM 3196 O O . THR A 1 407 ? 5.628 -30.220 -30.300 1.00 88.38 407 THR A O 1
ATOM 3199 N N . GLN A 1 408 ? 4.787 -31.917 -31.529 1.00 81.31 408 GLN A N 1
ATOM 3200 C CA . GLN A 1 408 ? 5.941 -32.045 -32.444 1.00 81.31 408 GLN A CA 1
ATOM 3201 C C . GLN A 1 408 ? 7.255 -32.409 -31.710 1.00 81.31 408 GLN A C 1
ATOM 3203 O O . GLN A 1 408 ? 8.290 -31.793 -31.930 1.00 81.31 408 GLN A O 1
ATOM 3208 N N . VAL A 1 409 ? 7.205 -33.370 -30.776 1.00 82.94 409 VAL A N 1
ATOM 3209 C CA . VAL A 1 409 ? 8.390 -33.857 -30.041 1.00 82.94 409 VAL A CA 1
ATOM 3210 C C . VAL A 1 409 ? 9.008 -35.037 -30.796 1.00 82.94 409 VAL A C 1
ATOM 3212 O O . VAL A 1 409 ? 8.599 -36.182 -30.613 1.00 82.94 409 VAL A O 1
ATOM 3215 N N . ASP A 1 410 ? 10.008 -34.755 -31.629 1.00 79.69 410 ASP A N 1
ATOM 3216 C CA . ASP A 1 410 ? 10.607 -35.735 -32.554 1.00 79.69 410 ASP A CA 1
ATOM 3217 C C . ASP A 1 410 ? 11.749 -36.584 -31.939 1.00 79.69 410 ASP A C 1
ATOM 3219 O O . ASP A 1 410 ? 12.465 -37.287 -32.655 1.00 79.69 410 ASP A O 1
ATOM 3223 N N . PHE A 1 411 ? 11.970 -36.508 -30.621 1.00 80.62 411 PHE A N 1
ATOM 3224 C CA . PHE A 1 411 ? 13.126 -37.094 -29.925 1.00 80.62 411 PHE A CA 1
ATOM 3225 C C . PHE A 1 411 ? 12.724 -38.051 -28.795 1.00 80.62 411 PHE A C 1
ATOM 3227 O O . PHE A 1 411 ? 11.742 -37.838 -28.080 1.00 80.62 411 PHE A O 1
ATOM 3234 N N . GLU A 1 412 ? 13.500 -39.130 -28.644 1.00 79.94 412 GLU A N 1
ATOM 3235 C CA . GLU A 1 412 ? 13.203 -40.203 -27.689 1.00 79.94 412 GLU A CA 1
ATOM 3236 C C . GLU A 1 412 ? 13.444 -39.772 -26.237 1.00 79.94 412 GLU A C 1
ATOM 3238 O O . GLU A 1 412 ? 12.577 -40.026 -25.400 1.00 79.94 412 GLU A O 1
ATOM 3243 N N . ASP A 1 413 ? 14.537 -39.062 -25.953 1.00 84.69 413 ASP A N 1
ATOM 3244 C CA . ASP A 1 413 ? 14.906 -38.631 -24.602 1.00 84.69 413 ASP A CA 1
ATOM 3245 C C . ASP A 1 413 ? 14.720 -37.121 -24.422 1.00 84.69 413 ASP A C 1
ATOM 3247 O O . ASP A 1 413 ? 15.284 -36.307 -25.160 1.00 84.69 413 ASP A O 1
ATOM 3251 N N . TRP A 1 414 ? 13.931 -36.738 -23.416 1.00 89.06 414 TRP A N 1
ATOM 3252 C CA . TRP A 1 414 ? 13.701 -35.343 -23.055 1.00 89.06 414 TRP A CA 1
ATOM 3253 C C . TRP A 1 414 ? 13.486 -35.157 -21.555 1.00 89.06 414 TRP A C 1
ATOM 3255 O O . TRP A 1 414 ? 13.003 -36.046 -20.851 1.00 89.06 414 TRP A O 1
ATOM 3265 N N . ALA A 1 415 ? 13.821 -33.957 -21.090 1.00 90.25 415 ALA A N 1
ATOM 3266 C CA . ALA A 1 415 ? 13.579 -33.503 -19.729 1.00 90.25 415 ALA A CA 1
ATOM 3267 C C . ALA A 1 415 ? 12.979 -32.094 -19.756 1.00 90.25 415 ALA A C 1
ATOM 3269 O O . ALA A 1 415 ? 13.435 -31.227 -20.502 1.00 90.25 415 ALA A O 1
ATOM 3270 N N . LEU A 1 416 ? 11.950 -31.855 -18.951 1.00 91.94 416 LEU A N 1
ATOM 3271 C CA . LEU A 1 416 ? 11.330 -30.547 -18.795 1.00 91.94 416 LEU A CA 1
ATOM 3272 C C . LEU A 1 416 ? 11.829 -29.917 -17.492 1.00 91.94 416 LEU A C 1
ATOM 3274 O O . LEU A 1 416 ? 11.443 -30.354 -16.411 1.00 91.94 416 LEU A O 1
ATOM 3278 N N . VAL A 1 417 ? 12.665 -28.886 -17.584 1.00 92.62 417 VAL A N 1
ATOM 3279 C CA . VAL A 1 417 ? 13.146 -28.141 -16.411 1.00 92.62 417 VAL A CA 1
ATOM 3280 C C . VAL A 1 417 ? 12.339 -26.865 -16.243 1.00 92.62 417 VAL A C 1
ATOM 3282 O O . VAL A 1 417 ? 12.129 -26.130 -17.206 1.00 92.62 417 VAL A O 1
ATOM 3285 N N . TYR A 1 418 ? 11.908 -26.586 -15.017 1.00 94.81 418 TYR A N 1
ATOM 3286 C CA . TYR A 1 418 ? 11.191 -25.366 -14.670 1.00 94.81 418 TYR A CA 1
ATOM 3287 C C . TYR A 1 418 ? 11.738 -24.752 -13.384 1.00 94.81 418 TYR A C 1
ATOM 3289 O O . TYR A 1 418 ? 12.103 -25.465 -12.449 1.00 94.81 418 TYR A O 1
ATOM 3297 N N . PHE A 1 419 ? 11.822 -23.422 -13.355 1.00 94.88 419 PHE A N 1
ATOM 3298 C CA . PHE A 1 419 ? 12.382 -22.689 -12.221 1.00 94.88 419 PHE A CA 1
ATOM 3299 C C . PHE A 1 419 ? 11.799 -21.283 -12.075 1.00 94.88 419 PHE A C 1
ATOM 3301 O O . PHE A 1 419 ? 11.494 -20.630 -13.079 1.00 94.88 419 PHE A O 1
ATOM 3308 N N . SER A 1 420 ? 11.661 -20.809 -10.832 1.00 92.94 420 SER A N 1
ATOM 3309 C CA . SER A 1 420 ? 11.347 -19.401 -10.533 1.00 92.94 420 SER A CA 1
ATOM 3310 C C . SER A 1 420 ? 12.587 -18.570 -10.190 1.00 92.94 420 SER A C 1
ATOM 3312 O O . SER A 1 420 ? 12.617 -17.370 -10.463 1.00 92.94 420 SER A O 1
ATOM 3314 N N . ASP A 1 421 ? 13.622 -19.185 -9.606 1.00 90.00 421 ASP A N 1
ATOM 3315 C CA . ASP A 1 421 ? 14.900 -18.535 -9.297 1.00 90.00 421 ASP A CA 1
ATOM 3316 C C . ASP A 1 421 ? 16.101 -19.501 -9.430 1.00 90.00 421 ASP A C 1
ATOM 3318 O O . ASP A 1 421 ? 15.977 -20.593 -9.977 1.00 90.00 421 ASP A O 1
ATOM 3322 N N . GLU A 1 422 ? 17.291 -19.076 -8.989 1.00 84.06 422 GLU A N 1
ATOM 3323 C CA . GLU A 1 422 ? 18.535 -19.865 -9.065 1.00 84.06 422 GLU A CA 1
ATOM 3324 C C . GLU A 1 422 ? 18.576 -21.062 -8.081 1.00 84.06 422 GLU A C 1
ATOM 3326 O O . GLU A 1 422 ? 19.461 -21.909 -8.202 1.00 84.06 422 GLU A O 1
ATOM 3331 N N . ASN A 1 423 ? 17.650 -21.139 -7.116 1.00 82.81 423 ASN A N 1
ATOM 3332 C CA . ASN A 1 423 ? 17.584 -22.170 -6.073 1.00 82.81 423 ASN A CA 1
ATOM 3333 C C . ASN A 1 423 ? 16.400 -23.140 -6.264 1.00 82.81 423 ASN A C 1
ATOM 3335 O O . ASN A 1 423 ? 16.514 -24.309 -5.902 1.00 82.81 423 ASN A O 1
ATOM 3339 N N . ASP A 1 424 ? 15.279 -22.670 -6.819 1.00 84.94 424 ASP A N 1
ATOM 3340 C CA . ASP A 1 424 ? 14.075 -23.458 -7.118 1.00 84.94 424 ASP A CA 1
ATOM 3341 C C . ASP A 1 424 ? 14.136 -24.053 -8.535 1.00 84.94 424 ASP A C 1
ATOM 3343 O O . ASP A 1 424 ? 13.398 -23.639 -9.427 1.00 84.94 424 ASP A O 1
ATOM 3347 N N . ILE A 1 425 ? 15.059 -24.994 -8.765 1.00 89.06 425 ILE A N 1
ATOM 3348 C CA . ILE A 1 425 ? 15.195 -25.705 -10.047 1.00 89.06 425 ILE A CA 1
ATOM 3349 C C . ILE A 1 425 ? 14.587 -27.101 -9.928 1.00 89.06 425 ILE A C 1
ATOM 3351 O O . ILE A 1 425 ? 15.120 -27.965 -9.232 1.00 89.06 425 ILE A O 1
ATOM 3355 N N . ASN A 1 426 ? 13.511 -27.337 -10.676 1.00 92.12 426 ASN A N 1
ATOM 3356 C CA . ASN A 1 426 ? 12.792 -28.604 -10.714 1.00 92.12 426 ASN A CA 1
ATOM 3357 C C . ASN A 1 426 ? 12.853 -29.224 -12.118 1.00 92.12 426 ASN A C 1
ATOM 3359 O O . ASN A 1 426 ? 13.018 -28.522 -13.118 1.00 92.12 426 ASN A O 1
ATOM 3363 N N . CYS A 1 427 ? 12.724 -30.549 -12.201 1.00 90.81 427 CYS A N 1
ATOM 3364 C CA . CYS A 1 427 ? 12.830 -31.306 -13.448 1.00 90.81 427 CYS A CA 1
ATOM 3365 C C . CYS A 1 427 ? 11.757 -32.401 -13.518 1.00 90.81 427 CYS A C 1
ATOM 3367 O O . CYS A 1 427 ? 11.549 -33.125 -12.545 1.00 90.81 427 CYS A O 1
ATOM 3369 N N . VAL A 1 428 ? 11.120 -32.549 -14.680 1.00 87.75 428 VAL A N 1
ATOM 3370 C CA . VAL A 1 428 ? 10.292 -33.704 -15.042 1.00 87.75 428 VAL A CA 1
ATOM 3371 C C . VAL A 1 428 ? 10.979 -34.438 -16.187 1.00 87.75 428 VAL A C 1
ATOM 3373 O O . VAL A 1 428 ? 10.977 -33.978 -17.329 1.00 87.75 428 VAL A O 1
ATOM 3376 N N . GLU A 1 429 ? 11.576 -35.581 -15.877 1.00 88.00 429 GLU A N 1
ATOM 3377 C CA . GLU A 1 429 ? 12.138 -36.493 -16.873 1.00 88.00 429 GLU A CA 1
ATOM 3378 C C . GLU A 1 429 ? 11.036 -37.401 -17.434 1.00 88.00 429 GLU A C 1
ATOM 3380 O O . GLU A 1 429 ? 10.062 -37.731 -16.749 1.00 88.00 429 GLU A O 1
ATOM 3385 N N . LYS A 1 430 ? 11.178 -37.813 -18.696 1.00 81.94 430 LYS A N 1
ATOM 3386 C CA . LYS A 1 430 ? 10.278 -38.786 -19.320 1.00 81.94 430 LYS A CA 1
ATOM 3387 C C . LYS A 1 430 ? 10.356 -40.125 -18.573 1.00 81.94 430 LYS A C 1
ATOM 3389 O O . LYS A 1 430 ? 11.377 -40.804 -18.627 1.00 81.94 430 LYS A O 1
ATOM 3394 N N . GLU A 1 431 ? 9.271 -40.544 -17.916 1.00 71.31 431 GLU A N 1
ATOM 3395 C CA . GLU A 1 431 ? 9.210 -41.897 -17.349 1.00 71.31 431 GLU A CA 1
ATOM 3396 C C . GLU A 1 431 ? 9.321 -42.962 -18.454 1.00 71.31 431 GLU A C 1
ATOM 3398 O O . GLU A 1 431 ? 8.662 -42.880 -19.491 1.00 71.31 431 GLU A O 1
ATOM 3403 N N . ASP A 1 432 ? 10.101 -44.006 -18.167 1.00 52.19 432 ASP A N 1
ATOM 3404 C CA . ASP A 1 432 ? 10.576 -45.075 -19.066 1.00 52.19 432 ASP A CA 1
ATOM 3405 C C . ASP A 1 432 ? 9.477 -46.072 -19.531 1.00 52.19 432 ASP A C 1
ATOM 3407 O O . ASP A 1 432 ? 9.691 -47.274 -19.704 1.00 52.19 432 ASP A O 1
ATOM 3411 N N . LYS A 1 433 ? 8.227 -45.606 -19.650 1.00 46.59 433 LYS A N 1
ATOM 3412 C CA . LYS A 1 433 ? 7.041 -46.427 -19.921 1.00 46.59 433 LYS A CA 1
ATOM 3413 C C . LYS A 1 433 ? 6.651 -46.346 -21.393 1.00 46.59 433 LYS A C 1
ATOM 3415 O O . LYS A 1 433 ? 6.255 -45.304 -21.905 1.00 46.59 433 LYS A O 1
ATOM 3420 N N . SER A 1 434 ? 6.716 -47.512 -22.030 1.00 39.66 434 SER A N 1
ATOM 3421 C CA . SER A 1 434 ? 6.504 -47.854 -23.443 1.00 39.66 434 SER A CA 1
ATOM 3422 C C . SER A 1 434 ? 5.112 -47.543 -24.032 1.00 39.66 434 SER A C 1
ATOM 3424 O O . SER A 1 434 ? 4.462 -48.399 -24.632 1.00 39.66 434 SER A O 1
ATOM 3426 N N . VAL A 1 435 ? 4.653 -46.299 -23.906 1.00 43.47 435 VAL A N 1
ATOM 3427 C CA . VAL A 1 435 ? 3.445 -45.790 -24.563 1.00 43.47 435 VAL A CA 1
ATOM 3428 C C . VAL A 1 435 ? 3.838 -45.161 -25.899 1.00 43.47 435 VAL A C 1
ATOM 3430 O O . VAL A 1 435 ? 4.669 -44.258 -25.947 1.00 43.47 435 VAL A O 1
ATOM 3433 N N . GLN A 1 436 ? 3.238 -45.624 -26.999 1.00 49.44 436 GLN A N 1
ATOM 3434 C CA . GLN A 1 436 ? 3.337 -44.919 -28.278 1.00 49.44 436 GLN A CA 1
ATOM 3435 C C . GLN A 1 436 ? 2.485 -43.648 -28.201 1.00 49.44 436 GLN A C 1
ATOM 3437 O O . GLN A 1 436 ? 1.257 -43.721 -28.190 1.00 49.44 436 GLN A O 1
ATOM 3442 N N . PHE A 1 437 ? 3.141 -42.493 -28.115 1.00 54.19 437 PHE A N 1
ATOM 3443 C CA . PHE A 1 437 ? 2.478 -41.194 -28.092 1.00 54.19 437 PHE A CA 1
ATOM 3444 C C . PHE A 1 437 ? 2.029 -40.816 -29.503 1.00 54.19 437 PHE A C 1
ATOM 3446 O O . PHE A 1 437 ? 2.849 -40.480 -30.353 1.00 54.19 437 PHE A O 1
ATOM 3453 N N . THR A 1 438 ? 0.721 -40.852 -29.750 1.00 52.47 438 THR A N 1
ATOM 3454 C CA . THR A 1 438 ? 0.131 -40.182 -30.912 1.00 52.47 438 THR A CA 1
ATOM 3455 C C . THR A 1 438 ? -0.098 -38.705 -30.590 1.00 52.47 438 THR A C 1
ATOM 3457 O O . THR A 1 438 ? -0.943 -38.355 -29.764 1.00 52.47 438 THR A O 1
ATOM 3460 N N . ASP A 1 439 ? 0.666 -37.873 -31.290 1.00 68.50 439 ASP A N 1
ATOM 3461 C CA . ASP A 1 439 ? 0.529 -36.432 -31.526 1.00 68.50 439 ASP A CA 1
ATOM 3462 C C . ASP A 1 439 ? 0.840 -35.450 -30.373 1.00 68.50 439 ASP A C 1
ATOM 3464 O O . ASP A 1 439 ? 1.610 -34.519 -30.612 1.00 68.50 439 ASP A O 1
ATOM 3468 N N . ASN A 1 440 ? 0.346 -35.635 -29.138 1.00 84.31 440 ASN A N 1
ATOM 3469 C CA . ASN A 1 440 ? 0.564 -34.665 -28.039 1.00 84.31 440 ASN A CA 1
ATOM 3470 C C . ASN A 1 440 ? 0.972 -35.326 -26.703 1.00 84.31 440 ASN A C 1
ATOM 3472 O O . ASN A 1 440 ? 0.363 -36.309 -26.281 1.00 84.31 440 ASN A O 1
ATOM 3476 N N . ILE A 1 441 ? 1.931 -34.730 -25.981 1.00 87.50 441 ILE A N 1
ATOM 3477 C CA . ILE A 1 441 ? 2.329 -35.121 -24.613 1.00 87.50 441 ILE A CA 1
ATOM 3478 C C . ILE A 1 441 ? 1.811 -34.069 -23.624 1.00 87.50 441 ILE A C 1
ATOM 3480 O O . ILE A 1 441 ? 2.152 -32.898 -23.753 1.00 87.50 441 ILE A O 1
ATOM 3484 N N . SER A 1 442 ? 1.026 -34.463 -22.617 1.00 88.56 442 SER A N 1
ATOM 3485 C CA . SER A 1 442 ? 0.561 -33.569 -21.541 1.00 88.56 442 SER A CA 1
ATOM 3486 C C . SER A 1 442 ? 1.254 -33.870 -20.211 1.00 88.56 442 SER A C 1
ATOM 3488 O O . SER A 1 442 ? 1.177 -34.998 -19.723 1.00 88.56 442 SER A O 1
ATOM 3490 N N . ILE A 1 443 ? 1.878 -32.859 -19.610 1.00 91.31 443 ILE A N 1
ATOM 3491 C CA . ILE A 1 443 ? 2.621 -32.927 -18.349 1.00 91.31 443 ILE A CA 1
ATOM 3492 C C . ILE A 1 443 ? 1.943 -31.996 -17.343 1.00 91.31 443 ILE A C 1
ATOM 3494 O O . ILE A 1 443 ? 1.907 -30.784 -17.544 1.00 91.31 443 ILE A O 1
ATOM 3498 N N . THR A 1 444 ? 1.419 -32.539 -16.246 1.00 91.88 444 THR A N 1
ATOM 3499 C CA . THR A 1 444 ? 0.850 -31.726 -15.162 1.00 91.88 444 THR A CA 1
ATOM 3500 C C . THR A 1 444 ? 1.919 -31.440 -14.114 1.00 91.88 444 THR A C 1
ATOM 3502 O O . THR A 1 444 ? 2.494 -32.370 -13.550 1.00 91.88 444 THR A O 1
ATOM 3505 N N . VAL A 1 445 ? 2.177 -30.159 -13.855 1.00 92.62 445 VAL A N 1
ATOM 3506 C CA . VAL A 1 445 ? 3.118 -29.687 -12.834 1.00 92.62 445 VAL A CA 1
ATOM 3507 C C . VAL A 1 445 ? 2.313 -29.105 -11.676 1.00 92.62 445 VAL A C 1
ATOM 3509 O O . VAL A 1 445 ? 1.560 -28.147 -11.861 1.00 92.62 445 VAL A O 1
ATOM 3512 N N . ASN A 1 446 ? 2.464 -29.714 -10.501 1.00 92.69 446 ASN A N 1
ATOM 3513 C CA . ASN A 1 446 ? 1.789 -29.340 -9.257 1.00 92.69 446 ASN A CA 1
ATOM 3514 C C . ASN A 1 446 ? 2.728 -28.529 -8.346 1.00 92.69 446 ASN A C 1
ATOM 3516 O O . ASN A 1 446 ? 3.905 -28.356 -8.658 1.00 92.69 446 ASN A O 1
ATOM 3520 N N . ASP A 1 447 ? 2.201 -28.082 -7.203 1.00 90.00 447 ASP A N 1
ATOM 3521 C CA . ASP A 1 447 ? 2.949 -27.462 -6.097 1.00 90.00 447 ASP A CA 1
ATOM 3522 C C . ASP A 1 447 ? 3.768 -26.210 -6.477 1.00 90.00 447 ASP A C 1
ATOM 3524 O O . ASP A 1 447 ? 4.713 -25.829 -5.787 1.00 90.00 447 ASP A O 1
ATOM 3528 N N . LEU A 1 448 ? 3.370 -25.522 -7.553 1.00 92.38 448 LEU A N 1
ATOM 3529 C CA . LEU A 1 448 ? 3.959 -24.247 -7.963 1.00 92.38 448 LEU A CA 1
ATOM 3530 C C . LEU A 1 448 ? 3.537 -23.113 -7.029 1.00 92.38 448 LEU A C 1
ATOM 3532 O O . LEU A 1 448 ? 2.416 -23.089 -6.519 1.00 92.38 448 LEU A O 1
ATOM 3536 N N . SER A 1 449 ? 4.393 -22.104 -6.877 1.00 92.44 449 SER A N 1
ATOM 3537 C CA . SER A 1 449 ? 3.995 -20.867 -6.201 1.00 92.44 449 SER A CA 1
ATOM 3538 C C . SER A 1 449 ? 2.984 -20.094 -7.057 1.00 92.44 449 SER A C 1
ATOM 3540 O O . SER A 1 449 ? 3.213 -19.847 -8.244 1.00 92.44 449 SER A O 1
ATOM 3542 N N . CYS A 1 450 ? 1.862 -19.689 -6.462 1.00 92.19 450 CYS A N 1
ATOM 3543 C CA . CYS A 1 450 ? 0.895 -18.793 -7.100 1.00 92.19 450 CYS A CA 1
ATOM 3544 C C . CYS A 1 450 ? 1.484 -17.379 -7.276 1.00 92.19 450 CYS A C 1
ATOM 3546 O O . CYS A 1 450 ? 2.457 -17.008 -6.615 1.00 92.19 450 CYS A O 1
ATOM 3548 N N . ALA A 1 451 ? 0.922 -16.597 -8.202 1.00 91.25 451 ALA A N 1
ATOM 3549 C CA . ALA A 1 451 ? 1.390 -15.260 -8.586 1.00 91.25 451 ALA A CA 1
ATOM 3550 C C . ALA A 1 451 ? 2.908 -15.157 -8.887 1.00 91.25 451 ALA A C 1
ATOM 3552 O O . ALA A 1 451 ? 3.521 -14.117 -8.646 1.00 91.25 451 ALA A O 1
ATOM 3553 N N . THR A 1 452 ? 3.520 -16.231 -9.391 1.00 92.50 452 THR A N 1
ATOM 3554 C CA . THR A 1 452 ? 4.973 -16.357 -9.568 1.00 92.50 452 THR A CA 1
ATOM 3555 C C . THR A 1 452 ? 5.313 -16.608 -11.035 1.00 92.50 452 THR A C 1
ATOM 3557 O O . THR A 1 452 ? 4.632 -17.358 -11.736 1.00 92.50 452 THR A O 1
ATOM 3560 N N . SER A 1 453 ? 6.378 -15.962 -11.515 1.00 95.31 453 SER A N 1
ATOM 3561 C CA . SER A 1 453 ? 6.909 -16.190 -12.863 1.00 95.31 453 SER A CA 1
ATOM 3562 C C . SER A 1 453 ? 7.839 -17.399 -12.866 1.00 95.31 453 SER A C 1
ATOM 3564 O O . SER A 1 453 ? 8.835 -17.406 -12.148 1.00 95.31 453 SER A O 1
ATOM 3566 N N . TYR A 1 454 ? 7.536 -18.380 -13.709 1.00 95.88 454 TYR A N 1
ATOM 3567 C CA . TYR A 1 454 ? 8.362 -19.553 -13.967 1.00 95.88 454 TYR A CA 1
ATOM 3568 C C . TYR A 1 454 ? 8.918 -19.505 -15.393 1.00 95.88 454 TYR A C 1
ATOM 3570 O O . TYR A 1 454 ? 8.223 -19.118 -16.335 1.00 95.88 454 TYR A O 1
ATOM 3578 N N . VAL A 1 455 ? 10.166 -19.932 -15.569 1.00 95.31 455 VAL A N 1
ATOM 3579 C CA . VAL A 1 455 ? 10.740 -20.239 -16.885 1.00 95.31 455 VAL A CA 1
ATOM 3580 C C . VAL A 1 455 ? 10.729 -21.751 -17.051 1.00 95.31 455 VAL A C 1
ATOM 3582 O O . VAL A 1 455 ? 11.261 -22.466 -16.207 1.00 95.31 455 VAL A O 1
ATOM 3585 N N . ILE A 1 456 ? 10.108 -22.231 -18.126 1.00 94.88 456 ILE A N 1
ATOM 3586 C CA . ILE A 1 456 ? 9.917 -23.651 -18.433 1.00 94.88 456 ILE A CA 1
ATOM 3587 C C . ILE A 1 456 ? 10.679 -23.960 -19.720 1.00 94.88 456 ILE A C 1
ATOM 3589 O O . ILE A 1 456 ? 10.354 -23.420 -20.775 1.00 94.88 456 ILE A O 1
ATOM 3593 N N . CYS A 1 457 ? 11.692 -24.818 -19.637 1.00 93.69 457 CYS A N 1
ATOM 3594 C CA . CYS A 1 457 ? 12.589 -25.178 -20.730 1.00 93.69 457 CYS A CA 1
ATOM 3595 C C . CYS A 1 457 ? 12.523 -26.675 -21.044 1.00 93.69 457 CYS A C 1
ATOM 3597 O O . CYS A 1 457 ? 12.682 -27.512 -20.154 1.00 93.69 457 CYS A O 1
ATOM 3599 N N . LEU A 1 458 ? 12.383 -27.019 -22.325 1.00 92.62 458 LEU A N 1
ATOM 3600 C CA . LEU A 1 458 ? 12.528 -28.395 -22.798 1.00 92.62 458 LEU A CA 1
ATOM 3601 C C . LEU A 1 458 ? 13.990 -28.677 -23.178 1.00 92.62 458 LEU A C 1
ATOM 3603 O O . LEU A 1 458 ? 14.563 -28.011 -24.047 1.00 92.62 458 LEU A O 1
ATOM 3607 N N . LEU A 1 459 ? 14.593 -29.663 -22.518 1.00 90.88 459 LEU A N 1
ATOM 3608 C CA . LEU A 1 459 ? 15.954 -30.143 -22.744 1.00 90.88 459 LEU A CA 1
ATOM 3609 C C . LEU A 1 459 ? 15.949 -31.438 -23.563 1.00 90.88 459 LEU A C 1
ATOM 3611 O O . LEU A 1 459 ? 15.139 -32.335 -23.334 1.00 90.88 459 LEU A O 1
ATOM 3615 N N . GLN A 1 460 ? 16.922 -31.531 -24.462 1.00 87.75 460 GLN A N 1
ATOM 3616 C CA . GLN A 1 460 ? 17.277 -32.692 -25.270 1.00 87.75 460 GLN A CA 1
ATOM 3617 C C . GLN A 1 460 ? 18.782 -32.936 -25.068 1.00 87.75 460 GLN A C 1
ATOM 3619 O O . GLN A 1 460 ? 19.582 -32.022 -25.270 1.00 87.75 460 GLN A O 1
ATOM 3624 N N . ASP A 1 461 ? 19.188 -34.129 -24.626 1.00 83.62 461 ASP A N 1
ATOM 3625 C CA . ASP A 1 461 ? 20.600 -34.489 -24.380 1.00 83.62 461 ASP A CA 1
ATOM 3626 C C . ASP A 1 461 ? 21.386 -33.471 -23.514 1.00 83.62 461 ASP A C 1
ATOM 3628 O O . ASP A 1 461 ? 22.516 -33.083 -23.835 1.00 83.62 461 ASP A O 1
ATOM 3632 N N . ASN A 1 462 ? 20.777 -32.989 -22.421 1.00 79.38 462 ASN A N 1
ATOM 3633 C CA . ASN A 1 462 ? 21.304 -31.923 -21.546 1.00 79.38 462 ASN A CA 1
ATOM 3634 C C . ASN A 1 462 ? 21.615 -30.586 -22.254 1.00 79.38 462 ASN A C 1
ATOM 3636 O O . ASN A 1 462 ? 22.395 -29.770 -21.757 1.00 79.38 462 ASN A O 1
ATOM 3640 N N . LYS A 1 463 ? 20.999 -30.332 -23.411 1.00 81.88 463 LYS A N 1
ATOM 3641 C CA . LYS A 1 463 ? 21.064 -29.065 -24.146 1.00 81.88 463 LYS A CA 1
ATOM 3642 C C . LYS A 1 463 ? 19.654 -28.560 -24.408 1.00 81.88 463 LYS A C 1
ATOM 3644 O O . LYS A 1 463 ? 18.709 -29.330 -24.521 1.00 81.88 463 LYS A O 1
ATOM 3649 N N . THR A 1 464 ? 19.496 -27.250 -24.517 1.00 81.38 464 THR A N 1
ATOM 3650 C CA . THR A 1 464 ? 18.222 -26.645 -24.904 1.00 81.38 464 THR A CA 1
ATOM 3651 C C . THR A 1 464 ? 18.477 -25.515 -25.893 1.00 81.38 464 THR A C 1
ATOM 3653 O O . THR A 1 464 ? 19.484 -24.808 -25.796 1.00 81.38 464 THR A O 1
ATOM 3656 N N . SER A 1 465 ? 17.594 -25.375 -26.881 1.00 77.69 465 SER A N 1
ATOM 3657 C CA . SER A 1 465 ? 17.552 -24.174 -27.711 1.00 77.69 465 SER A CA 1
ATOM 3658 C C . SER A 1 465 ? 16.976 -23.034 -26.866 1.00 77.69 465 SER A C 1
ATOM 3660 O O . SER A 1 465 ? 15.997 -23.269 -26.159 1.00 77.69 465 SER A O 1
ATOM 3662 N N . PRO A 1 466 ? 17.469 -21.787 -26.975 1.00 72.50 466 PRO A N 1
ATOM 3663 C CA . PRO A 1 466 ? 16.827 -20.635 -26.334 1.00 72.50 466 PRO A CA 1
ATOM 3664 C C . PRO A 1 466 ? 15.344 -20.466 -26.710 1.00 72.50 466 PRO A C 1
ATOM 3666 O O . PRO A 1 466 ? 14.601 -19.824 -25.978 1.00 72.50 466 PRO A O 1
ATOM 3669 N N . LEU A 1 467 ? 14.918 -21.048 -27.840 1.00 78.69 467 LEU A N 1
ATOM 3670 C CA . LEU A 1 467 ? 13.533 -21.055 -28.323 1.00 78.69 467 LEU A CA 1
ATOM 3671 C C . LEU A 1 467 ? 12.655 -22.151 -27.684 1.00 78.69 467 LEU A C 1
ATOM 3673 O O . LEU A 1 467 ? 11.437 -22.092 -27.805 1.00 78.69 467 LEU A O 1
ATOM 3677 N N . ASN A 1 468 ? 13.249 -23.126 -26.987 1.00 86.38 468 ASN A N 1
ATOM 3678 C CA . ASN A 1 468 ? 12.528 -24.181 -26.261 1.00 86.38 468 ASN A CA 1
ATOM 3679 C C . ASN A 1 468 ? 12.246 -23.791 -24.795 1.00 86.38 468 ASN A C 1
ATOM 3681 O O . ASN A 1 468 ? 11.865 -24.648 -23.998 1.00 86.38 468 ASN A O 1
ATOM 3685 N N . CYS A 1 469 ? 12.475 -22.526 -24.430 1.00 91.62 469 CYS A N 1
ATOM 3686 C CA . CYS A 1 469 ? 12.191 -21.963 -23.115 1.00 91.62 469 CYS A CA 1
ATOM 3687 C C . CYS A 1 469 ? 11.042 -20.954 -23.212 1.00 91.62 469 CYS A C 1
ATOM 3689 O O . CYS A 1 469 ? 11.136 -19.972 -23.949 1.00 91.62 469 CYS A O 1
ATOM 3691 N N . LEU A 1 470 ? 9.982 -21.166 -22.434 1.00 92.75 470 LEU A N 1
ATOM 3692 C CA . LEU A 1 470 ? 8.810 -20.299 -22.368 1.00 92.75 470 LEU A CA 1
ATOM 3693 C C . LEU A 1 470 ? 8.624 -19.785 -20.935 1.00 92.75 470 LEU A C 1
ATOM 3695 O O . LEU A 1 470 ? 8.648 -20.556 -19.977 1.00 92.75 470 LEU A O 1
ATOM 3699 N N . SER A 1 471 ? 8.445 -18.474 -20.782 1.00 93.44 471 SER A N 1
ATOM 3700 C CA . SER A 1 471 ? 8.082 -17.862 -19.501 1.00 93.44 471 SER A CA 1
ATOM 3701 C C . SER A 1 471 ? 6.569 -17.908 -19.300 1.00 93.44 471 SER A C 1
ATOM 3703 O O . SER A 1 471 ? 5.832 -17.433 -20.166 1.00 93.44 471 SER A O 1
ATOM 3705 N N . HIS A 1 472 ? 6.119 -18.389 -18.145 1.00 95.00 472 HIS A N 1
ATOM 3706 C CA . HIS A 1 472 ? 4.714 -18.388 -17.734 1.00 95.00 472 HIS A CA 1
ATOM 3707 C C . HIS A 1 472 ? 4.554 -17.734 -16.363 1.00 95.00 472 HIS A C 1
ATOM 3709 O O . HIS A 1 472 ? 5.441 -17.834 -15.519 1.00 95.00 472 HIS A O 1
ATOM 3715 N N . HIS A 1 473 ? 3.426 -17.071 -16.130 1.00 94.81 473 HIS A N 1
ATOM 3716 C CA . HIS A 1 473 ? 3.104 -16.459 -14.844 1.00 94.81 473 HIS A CA 1
ATOM 3717 C C . HIS A 1 473 ? 1.870 -17.152 -14.275 1.00 94.81 473 HIS A C 1
ATOM 3719 O O . HIS A 1 473 ? 0.800 -17.071 -14.875 1.00 94.81 473 HIS A O 1
ATOM 3725 N N . THR A 1 474 ? 2.004 -17.808 -13.122 1.00 93.81 474 THR A N 1
ATOM 3726 C CA . THR A 1 474 ? 0.890 -18.536 -12.498 1.00 93.81 474 THR A CA 1
ATOM 3727 C C . THR A 1 474 ? -0.245 -17.595 -12.086 1.00 93.81 474 THR A C 1
ATOM 3729 O O . THR A 1 474 ? -0.052 -16.387 -11.882 1.00 93.81 474 THR A O 1
ATOM 3732 N N . LEU A 1 475 ? -1.455 -18.146 -11.965 1.00 90.94 475 LEU A N 1
ATOM 3733 C CA . LEU A 1 475 ? -2.633 -17.404 -11.511 1.00 90.94 475 LEU A CA 1
ATOM 3734 C C . LEU A 1 475 ? -2.397 -16.741 -10.144 1.00 90.94 475 LEU A C 1
ATOM 3736 O O . LEU A 1 475 ? -1.610 -17.209 -9.321 1.00 90.94 475 LEU A O 1
ATOM 3740 N N . HIS A 1 476 ? -3.089 -15.628 -9.895 1.00 89.00 476 HIS A N 1
ATOM 3741 C CA . HIS A 1 476 ? -3.037 -14.964 -8.594 1.00 89.00 476 HIS A CA 1
ATOM 3742 C C . HIS A 1 476 ? -3.598 -15.866 -7.489 1.00 89.00 476 HIS A C 1
ATOM 3744 O O . HIS A 1 476 ? -4.573 -16.582 -7.706 1.00 89.00 476 HIS A O 1
ATOM 3750 N N . CYS A 1 477 ? -3.001 -15.787 -6.300 1.00 86.69 477 CYS A N 1
ATOM 3751 C CA . CYS A 1 477 ? -3.488 -16.465 -5.105 1.00 86.69 477 CYS A CA 1
ATOM 3752 C C . CYS A 1 477 ? -4.853 -15.862 -4.704 1.00 86.69 477 CYS A C 1
ATOM 3754 O O . CYS A 1 477 ? -4.893 -14.814 -4.057 1.00 86.69 477 CYS A O 1
ATOM 3756 N N . THR A 1 478 ? -5.976 -16.460 -5.117 1.00 77.62 478 THR A N 1
ATOM 3757 C CA . THR A 1 478 ? -7.322 -16.024 -4.687 1.00 77.62 478 THR A CA 1
ATOM 3758 C C . THR A 1 478 ? -7.667 -16.600 -3.320 1.00 77.62 478 THR A C 1
ATOM 3760 O O . THR A 1 478 ? -8.457 -16.025 -2.569 1.00 77.62 478 THR A O 1
ATOM 3763 N N . THR A 1 479 ? -7.004 -17.694 -2.944 1.00 55.62 479 THR A N 1
ATOM 3764 C CA . THR A 1 479 ? -7.038 -18.197 -1.581 1.00 55.62 479 THR A CA 1
ATOM 3765 C C . THR A 1 479 ? -6.157 -17.343 -0.666 1.00 55.62 479 THR A C 1
ATOM 3767 O O . THR A 1 479 ? -4.926 -17.380 -0.715 1.00 55.62 479 THR A O 1
ATOM 3770 N N . VAL A 1 480 ? -6.794 -16.628 0.271 1.00 49.75 480 VAL A N 1
ATOM 3771 C CA . VAL A 1 480 ? -6.153 -16.268 1.545 1.00 49.75 480 VAL A CA 1
ATOM 3772 C C . VAL A 1 480 ? -5.954 -17.572 2.313 1.00 49.75 480 VAL A C 1
ATOM 3774 O O . VAL A 1 480 ? -6.697 -17.899 3.239 1.00 49.75 480 VAL A O 1
ATOM 3777 N N . VAL A 1 481 ? -4.953 -18.352 1.898 1.00 47.16 481 VAL A N 1
ATOM 3778 C CA . VAL A 1 481 ? -4.405 -19.414 2.728 1.00 47.16 481 VAL A CA 1
ATOM 3779 C C . VAL A 1 481 ? -3.810 -18.693 3.924 1.00 47.16 481 VAL A C 1
ATOM 3781 O O . VAL A 1 481 ? -2.689 -18.183 3.892 1.00 47.16 481 VAL A O 1
ATOM 3784 N N . SER A 1 482 ? -4.586 -18.661 5.003 1.00 45.09 482 SER A N 1
ATOM 3785 C CA . SER A 1 482 ? -4.059 -18.636 6.354 1.00 45.09 482 SER A CA 1
ATOM 3786 C C . SER A 1 482 ? -3.097 -19.814 6.452 1.00 45.09 482 SER A C 1
ATOM 3788 O O . SER A 1 482 ? -3.505 -20.934 6.756 1.00 45.09 482 SER A O 1
ATOM 3790 N N . ARG A 1 483 ? -1.835 -19.564 6.080 1.00 43.41 483 ARG A N 1
ATOM 3791 C CA . ARG A 1 483 ? -0.719 -20.494 6.201 1.00 43.41 483 ARG A CA 1
ATOM 3792 C C . ARG A 1 483 ? -0.664 -20.817 7.679 1.00 43.41 483 ARG A C 1
ATOM 3794 O O . ARG A 1 483 ? -0.202 -19.972 8.449 1.00 43.41 483 ARG A O 1
ATOM 3801 N N . SER A 1 484 ? -1.254 -21.957 8.045 1.00 47.31 484 SER A N 1
ATOM 3802 C CA . SER A 1 484 ? -1.517 -22.344 9.426 1.00 47.31 484 SER A CA 1
ATOM 3803 C C . SER A 1 484 ? -0.231 -22.136 10.182 1.00 47.31 484 SER A C 1
ATOM 3805 O O . SER A 1 484 ? 0.791 -22.744 9.847 1.00 47.31 484 SER A O 1
ATOM 3807 N N . SER A 1 485 ? -0.243 -21.151 11.080 1.00 55.03 485 SER A N 1
ATOM 3808 C CA . SER A 1 485 ? 1.004 -20.682 11.673 1.00 55.03 485 SER A CA 1
ATOM 3809 C C . SER A 1 485 ? 1.691 -21.885 12.312 1.00 55.03 485 SER A C 1
ATOM 3811 O O . SER A 1 485 ? 1.007 -22.778 12.809 1.00 55.03 485 SER A O 1
ATOM 3813 N N . TRP A 1 486 ? 3.024 -21.938 12.332 1.00 65.25 486 TRP A N 1
ATOM 3814 C CA . TRP A 1 486 ? 3.737 -23.060 12.968 1.00 65.25 486 TRP A CA 1
ATOM 3815 C C . TRP A 1 486 ? 3.222 -23.336 14.399 1.00 65.25 486 TRP A C 1
ATOM 3817 O O . TRP A 1 486 ? 3.207 -24.475 14.871 1.00 65.25 486 TRP A O 1
ATOM 3827 N N . PHE A 1 487 ? 2.717 -22.284 15.055 1.00 57.44 487 PHE A N 1
ATOM 3828 C CA . PHE A 1 487 ? 2.001 -22.344 16.317 1.00 57.44 487 PHE A CA 1
ATOM 3829 C C . PHE A 1 487 ? 0.681 -23.132 16.278 1.00 57.44 487 PHE A C 1
ATOM 3831 O O . PHE A 1 487 ? 0.428 -23.831 17.242 1.00 57.44 487 PHE A O 1
ATOM 3838 N N . GLU A 1 488 ? -0.155 -23.085 15.236 1.00 63.34 488 GLU A N 1
ATOM 3839 C CA . GLU A 1 488 ? -1.373 -23.914 15.149 1.00 63.34 488 GLU A CA 1
ATOM 3840 C C . GLU A 1 488 ? -1.038 -25.406 15.079 1.00 63.34 488 GLU A C 1
ATOM 3842 O O . GLU A 1 488 ? -1.524 -26.165 15.922 1.00 63.34 488 GLU A O 1
ATOM 3847 N N . GLU A 1 489 ? -0.149 -25.813 14.163 1.00 74.94 489 GLU A N 1
ATOM 3848 C CA . GLU A 1 489 ? 0.286 -27.213 14.015 1.00 74.94 489 GLU A CA 1
ATOM 3849 C C . GLU A 1 489 ? 0.897 -27.777 15.308 1.00 74.94 489 GLU A C 1
ATOM 3851 O O . GLU A 1 489 ? 0.693 -28.943 15.648 1.00 74.94 489 GLU A O 1
ATOM 3856 N N . ASN A 1 490 ? 1.622 -26.943 16.061 1.00 78.62 490 ASN A N 1
ATOM 3857 C CA . ASN A 1 490 ? 2.357 -27.356 17.259 1.00 78.62 490 ASN A CA 1
ATOM 3858 C C . ASN A 1 490 ? 1.708 -26.892 18.578 1.00 78.62 490 ASN A C 1
ATOM 3860 O O . ASN A 1 490 ? 2.240 -27.173 19.655 1.00 78.62 490 ASN A O 1
ATOM 3864 N N . SER A 1 491 ? 0.547 -26.230 18.528 1.00 79.06 491 SER A N 1
ATOM 3865 C CA . SER A 1 491 ? -0.118 -25.573 19.671 1.00 79.06 491 SER A CA 1
ATOM 3866 C C . SER A 1 491 ? -0.318 -26.526 20.844 1.00 79.06 491 SER A C 1
ATOM 3868 O O . SER A 1 491 ? 0.083 -26.241 21.972 1.00 79.06 491 SER A O 1
ATOM 3870 N N . VAL A 1 492 ? -0.881 -27.702 20.568 1.00 83.62 492 VAL A N 1
ATOM 3871 C CA . VAL A 1 492 ? -1.152 -28.756 21.554 1.00 83.62 492 VAL A CA 1
ATOM 3872 C C . VAL A 1 492 ? 0.142 -29.263 22.200 1.00 83.62 492 VAL A C 1
ATOM 3874 O O . VAL A 1 492 ? 0.170 -29.525 23.405 1.00 83.62 492 VAL A O 1
ATOM 3877 N N . LEU A 1 493 ? 1.233 -29.361 21.436 1.00 83.38 493 LEU A N 1
ATOM 3878 C CA . LEU A 1 493 ? 2.535 -29.806 21.934 1.00 83.38 493 LEU A CA 1
ATOM 3879 C C . LEU A 1 493 ? 3.172 -28.728 22.825 1.00 83.38 493 LEU A C 1
ATOM 3881 O O . LEU A 1 493 ? 3.596 -29.027 23.938 1.00 83.38 493 LEU A O 1
ATOM 3885 N N . ILE A 1 494 ? 3.143 -27.461 22.407 1.00 83.81 494 ILE A N 1
ATOM 3886 C CA . ILE A 1 494 ? 3.655 -26.320 23.185 1.00 83.81 494 ILE A CA 1
ATOM 3887 C C . ILE A 1 494 ? 2.865 -26.144 24.494 1.00 83.81 494 ILE A C 1
ATOM 3889 O O . ILE A 1 494 ? 3.457 -26.009 25.568 1.00 83.81 494 ILE A O 1
ATOM 3893 N N . ILE A 1 495 ? 1.529 -26.201 24.438 1.00 84.75 495 ILE A N 1
ATOM 3894 C CA . ILE A 1 495 ? 0.648 -26.063 25.610 1.00 84.75 495 ILE A CA 1
ATOM 3895 C C . ILE A 1 495 ? 0.828 -27.247 26.574 1.00 84.75 495 ILE A C 1
ATOM 3897 O O . ILE A 1 495 ? 0.879 -27.049 27.793 1.00 84.75 495 ILE A O 1
ATOM 3901 N N . SER A 1 496 ? 0.973 -28.474 26.064 1.00 83.25 496 SER A N 1
ATOM 3902 C CA . SER A 1 496 ? 1.224 -29.649 26.911 1.00 83.25 496 SER A CA 1
ATOM 3903 C C . SER A 1 496 ? 2.619 -29.627 27.550 1.00 83.25 496 SER A C 1
ATOM 3905 O O . SER A 1 496 ? 2.723 -29.860 28.755 1.00 83.25 496 SER A O 1
ATOM 3907 N N . LEU A 1 497 ? 3.680 -29.246 26.826 1.00 86.50 497 LEU A N 1
ATOM 3908 C CA . LEU A 1 497 ? 5.011 -29.076 27.427 1.00 86.50 497 LEU A CA 1
ATOM 3909 C C . LEU A 1 497 ? 5.019 -27.966 28.489 1.00 86.50 497 LEU A C 1
ATOM 3911 O O . LEU A 1 497 ? 5.570 -28.151 29.576 1.00 86.50 497 LEU A O 1
ATOM 3915 N N . GLY A 1 498 ? 4.374 -26.831 28.200 1.00 86.56 498 GLY A N 1
ATOM 3916 C CA . GLY A 1 498 ? 4.272 -25.696 29.117 1.00 86.56 498 GLY A CA 1
ATOM 3917 C C . GLY A 1 498 ? 3.528 -26.046 30.408 1.00 86.56 498 GLY A C 1
ATOM 3918 O O . GLY A 1 498 ? 4.014 -25.761 31.505 1.00 86.56 498 GLY A O 1
ATOM 3919 N N . THR A 1 499 ? 2.383 -26.728 30.307 1.00 86.75 499 THR A N 1
ATOM 3920 C CA . THR A 1 499 ? 1.610 -27.165 31.485 1.00 86.75 499 THR A CA 1
ATOM 3921 C C . THR A 1 499 ? 2.347 -28.223 32.310 1.00 86.75 499 THR A C 1
ATOM 3923 O O . THR A 1 499 ? 2.390 -28.103 33.537 1.00 86.75 499 THR A O 1
ATOM 3926 N N . VAL A 1 500 ? 3.005 -29.202 31.675 1.00 90.50 500 VAL A N 1
ATOM 3927 C CA . VAL A 1 500 ? 3.857 -30.185 32.373 1.00 90.50 500 VAL A CA 1
ATOM 3928 C C . VAL A 1 500 ? 5.032 -29.499 33.080 1.00 90.50 500 VAL A C 1
ATOM 3930 O O . VAL A 1 500 ?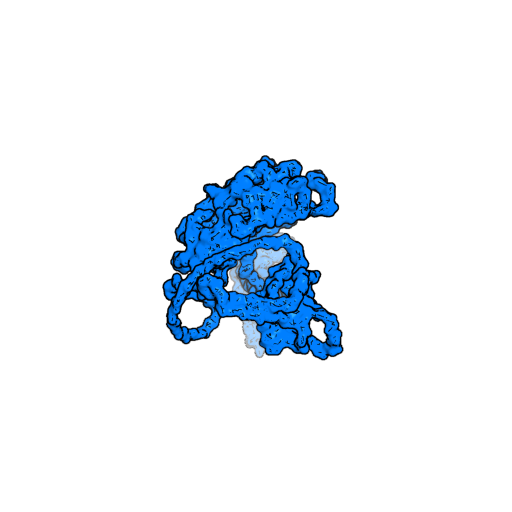 5.297 -29.794 34.247 1.00 90.50 500 VAL A O 1
ATOM 3933 N N . GLY A 1 501 ? 5.690 -28.537 32.425 1.00 89.25 501 GLY A N 1
ATOM 3934 C CA . GLY A 1 501 ? 6.768 -27.744 33.018 1.00 89.25 501 GLY A CA 1
ATOM 3935 C C . GLY A 1 501 ? 6.320 -26.985 34.270 1.00 89.25 501 GLY A C 1
ATOM 3936 O O . GLY A 1 501 ? 6.960 -27.090 35.317 1.00 89.25 501 GLY A O 1
ATOM 3937 N N . ILE A 1 502 ? 5.183 -26.282 34.202 1.00 87.75 502 ILE A N 1
ATOM 3938 C CA . ILE A 1 502 ? 4.606 -25.553 35.345 1.00 87.75 502 ILE A CA 1
ATOM 3939 C C . ILE A 1 502 ? 4.312 -26.503 36.515 1.00 87.75 502 ILE A C 1
ATOM 3941 O O . ILE A 1 502 ? 4.705 -26.215 37.648 1.00 87.75 502 ILE A O 1
ATOM 3945 N N . LEU A 1 503 ? 3.672 -27.650 36.261 1.00 87.44 503 LEU A N 1
ATOM 3946 C CA . LEU A 1 503 ? 3.368 -28.641 37.301 1.00 87.44 503 LEU A CA 1
ATOM 3947 C C . LEU A 1 503 ? 4.639 -29.185 37.970 1.00 87.44 503 LEU A C 1
ATOM 3949 O O . LEU A 1 503 ? 4.682 -29.322 39.195 1.00 87.44 503 LEU A O 1
ATOM 3953 N N . LEU A 1 504 ? 5.693 -29.436 37.190 1.00 92.06 504 LEU A N 1
ATOM 3954 C CA . LEU A 1 504 ? 6.974 -29.929 37.693 1.00 92.06 504 LEU A CA 1
ATOM 3955 C C . LEU A 1 504 ? 7.687 -28.874 38.560 1.00 92.06 504 LEU A C 1
ATOM 3957 O O . LEU A 1 504 ? 8.171 -29.201 39.647 1.00 92.06 504 LEU A O 1
ATOM 3961 N N . PHE A 1 505 ? 7.672 -27.595 38.163 1.00 89.62 505 PHE A N 1
ATOM 3962 C CA . PHE A 1 505 ? 8.189 -26.501 38.996 1.00 89.62 505 PHE A CA 1
ATOM 3963 C C . PHE A 1 505 ? 7.392 -26.308 40.296 1.00 89.62 505 PHE A C 1
ATOM 3965 O O . PHE A 1 505 ? 7.994 -26.090 41.351 1.00 89.62 505 PHE A O 1
ATOM 3972 N N . VAL A 1 506 ? 6.059 -26.434 40.261 1.00 90.25 506 VAL A N 1
ATOM 3973 C CA . VAL A 1 506 ? 5.214 -26.376 41.469 1.00 90.25 506 VAL A CA 1
ATOM 3974 C C . VAL A 1 506 ? 5.534 -27.535 42.419 1.00 90.25 506 VAL A C 1
ATOM 3976 O O . VAL A 1 506 ? 5.701 -27.308 43.620 1.00 90.25 506 VAL A O 1
ATOM 3979 N N . ALA A 1 507 ? 5.697 -28.756 41.901 1.00 89.44 507 ALA A N 1
ATOM 3980 C CA . ALA A 1 507 ? 6.072 -29.923 42.698 1.00 89.44 507 ALA A CA 1
ATOM 3981 C C . ALA A 1 507 ? 7.458 -29.762 43.353 1.00 89.44 507 ALA A C 1
ATOM 3983 O O . ALA A 1 507 ? 7.603 -30.000 44.555 1.00 89.44 507 ALA A O 1
ATOM 3984 N N . LEU A 1 508 ? 8.462 -29.286 42.604 1.00 92.25 508 LEU A N 1
ATOM 3985 C CA . LEU A 1 508 ? 9.798 -28.995 43.140 1.00 92.25 508 LEU A CA 1
ATOM 3986 C C . LEU A 1 508 ? 9.773 -27.883 44.201 1.00 92.25 508 LEU A C 1
ATOM 3988 O O . LEU A 1 508 ? 10.420 -28.014 45.240 1.00 92.25 508 LEU A O 1
ATOM 3992 N N . GLY A 1 509 ? 8.992 -26.818 43.991 1.00 89.44 509 GLY A N 1
ATOM 3993 C CA . GLY A 1 509 ? 8.793 -25.751 44.978 1.00 89.44 509 GLY A CA 1
ATOM 3994 C C . GLY A 1 509 ? 8.129 -26.249 46.270 1.00 89.44 509 GLY A C 1
ATOM 3995 O O . GLY A 1 509 ? 8.561 -25.900 47.374 1.00 89.44 509 GLY A O 1
ATOM 3996 N N . GLY A 1 510 ? 7.127 -27.125 46.148 1.00 89.88 510 GLY A N 1
ATOM 3997 C CA . GLY A 1 510 ? 6.498 -27.823 47.273 1.00 89.88 510 GLY A CA 1
ATOM 3998 C C . GLY A 1 510 ? 7.485 -28.711 48.039 1.00 89.88 510 GLY A C 1
ATOM 3999 O O . GLY A 1 510 ? 7.594 -28.608 49.260 1.00 89.88 510 GLY A O 1
ATOM 4000 N N . GLY A 1 511 ? 8.277 -29.521 47.330 1.00 90.25 511 GLY A N 1
ATOM 4001 C CA . GLY A 1 511 ? 9.324 -30.356 47.927 1.00 90.25 511 GLY A CA 1
ATOM 4002 C C . GLY A 1 511 ? 10.406 -29.545 48.649 1.00 90.25 511 GLY A C 1
ATOM 4003 O O . GLY A 1 511 ? 10.765 -29.860 49.783 1.00 90.25 511 GLY A O 1
ATOM 4004 N N . ALA A 1 512 ? 10.884 -28.455 48.041 1.00 89.62 512 ALA A N 1
ATOM 4005 C CA . ALA A 1 512 ? 11.889 -27.579 48.639 1.00 89.62 512 ALA A CA 1
ATOM 4006 C C . ALA A 1 512 ? 11.364 -26.864 49.895 1.00 89.62 512 ALA A C 1
ATOM 4008 O O . ALA A 1 512 ? 12.045 -26.831 50.922 1.00 89.62 512 ALA A O 1
ATOM 4009 N N . THR A 1 513 ? 10.139 -26.327 49.853 1.00 83.94 513 THR A N 1
ATOM 4010 C CA . THR A 1 513 ? 9.516 -25.703 51.032 1.00 83.94 513 THR A CA 1
ATOM 4011 C C . THR A 1 513 ? 9.273 -26.722 52.145 1.00 83.94 513 THR A C 1
ATOM 4013 O O . THR A 1 513 ? 9.614 -26.440 53.294 1.00 83.94 513 THR A O 1
ATOM 4016 N N . TYR A 1 514 ? 8.805 -27.931 51.825 1.00 89.62 514 TYR A N 1
ATOM 4017 C CA . TYR A 1 514 ? 8.678 -29.028 52.787 1.00 89.62 514 TYR A CA 1
ATOM 4018 C C . TYR A 1 514 ? 10.024 -29.400 53.432 1.00 89.62 514 TYR A C 1
ATOM 4020 O O . TYR A 1 514 ? 10.117 -29.453 54.658 1.00 89.62 514 TYR A O 1
ATOM 4028 N N . ALA A 1 515 ? 11.090 -29.573 52.643 1.00 87.81 515 ALA A N 1
ATOM 4029 C CA . ALA A 1 515 ? 12.426 -29.895 53.151 1.00 87.81 515 ALA A CA 1
ATOM 4030 C C . ALA A 1 515 ? 12.997 -28.791 54.064 1.00 87.81 515 ALA A C 1
ATOM 4032 O O . ALA A 1 515 ? 13.589 -29.085 55.106 1.00 87.81 515 ALA A O 1
ATOM 4033 N N . ILE A 1 516 ? 12.774 -27.514 53.728 1.00 86.88 516 ILE A N 1
ATOM 4034 C CA . ILE A 1 516 ? 13.156 -26.374 54.579 1.00 86.88 516 ILE A CA 1
ATOM 4035 C C . ILE A 1 516 ? 12.401 -26.415 55.915 1.00 86.88 516 ILE A C 1
ATOM 4037 O O . ILE A 1 516 ? 13.014 -26.242 56.970 1.00 86.88 516 ILE A O 1
ATOM 4041 N N . LEU A 1 517 ? 11.089 -26.674 55.889 1.00 81.81 517 LEU A N 1
ATOM 4042 C CA . LEU A 1 517 ? 10.263 -26.777 57.095 1.00 81.81 517 LEU A CA 1
ATOM 4043 C C . LEU A 1 517 ? 10.653 -27.988 57.958 1.00 81.81 517 LEU A C 1
ATOM 4045 O O . LEU A 1 517 ? 10.715 -27.862 59.180 1.00 81.81 517 LEU A O 1
ATOM 4049 N N . TRP A 1 518 ? 11.003 -29.117 57.335 1.00 86.75 518 TRP A N 1
ATOM 4050 C CA . TRP A 1 518 ? 11.496 -30.323 58.006 1.00 86.75 518 TRP A CA 1
ATOM 4051 C C . TRP A 1 518 ? 12.847 -30.095 58.702 1.00 86.75 518 TRP A C 1
ATOM 4053 O O . TRP A 1 518 ? 13.031 -30.488 59.852 1.00 86.75 518 TRP A O 1
ATOM 4063 N N . HIS A 1 519 ? 13.786 -29.396 58.053 1.00 83.31 519 HIS A N 1
ATOM 4064 C CA . HIS A 1 519 ? 15.078 -29.048 58.658 1.00 83.31 519 HIS A CA 1
ATOM 4065 C C . HIS A 1 519 ? 15.009 -27.887 59.669 1.00 83.31 519 HIS A C 1
ATOM 4067 O O . HIS A 1 519 ? 15.919 -27.729 60.489 1.00 83.31 519 HIS A O 1
ATOM 4073 N N . ARG A 1 520 ? 13.962 -27.050 59.631 1.00 81.31 520 ARG A N 1
ATOM 4074 C CA . ARG A 1 520 ? 13.769 -25.898 60.533 1.00 81.31 520 ARG A CA 1
ATOM 4075 C C . ARG A 1 520 ? 12.335 -25.850 61.098 1.00 81.31 520 ARG A C 1
ATOM 4077 O O . ARG A 1 520 ? 11.648 -24.841 60.922 1.00 81.31 520 ARG A O 1
ATOM 4084 N N . PRO A 1 521 ? 11.890 -26.857 61.878 1.00 77.19 521 PRO A N 1
ATOM 4085 C CA . PRO A 1 521 ? 10.517 -26.916 62.399 1.00 77.19 521 PRO A CA 1
ATOM 4086 C C . PRO A 1 521 ? 10.172 -25.739 63.330 1.00 77.19 521 PRO A C 1
ATOM 4088 O O . PRO A 1 521 ? 9.011 -25.355 63.464 1.00 77.19 521 PRO A O 1
ATOM 4091 N N . SER A 1 522 ? 11.182 -25.082 63.911 1.00 72.38 522 SER A N 1
ATOM 4092 C CA . SER A 1 522 ? 11.021 -23.853 64.698 1.00 72.38 522 SER A CA 1
ATOM 4093 C C . SER A 1 522 ? 10.475 -22.652 63.912 1.00 72.38 522 SER A C 1
ATOM 4095 O O . SER A 1 522 ? 10.134 -21.647 64.530 1.00 72.38 522 SER A O 1
ATOM 4097 N N . TRP A 1 523 ? 10.372 -22.724 62.579 1.00 70.38 523 TRP A N 1
ATOM 4098 C CA . TRP A 1 523 ? 9.745 -21.681 61.759 1.00 70.38 523 TRP A CA 1
ATOM 4099 C C . TRP A 1 523 ? 8.210 -21.756 61.748 1.00 70.38 523 TRP A C 1
ATOM 4101 O O . TRP A 1 523 ? 7.569 -20.716 61.590 1.00 70.38 523 TRP A O 1
ATOM 4111 N N . LEU A 1 524 ? 7.634 -22.950 61.954 1.00 68.25 524 LEU A N 1
ATOM 4112 C CA . LEU A 1 524 ? 6.184 -23.166 62.095 1.00 68.25 524 LEU A CA 1
ATOM 4113 C C . LEU A 1 524 ? 5.696 -22.929 63.525 1.00 68.25 524 LEU A C 1
ATOM 4115 O O . LEU A 1 524 ? 4.547 -22.540 63.727 1.00 68.25 524 LEU A O 1
ATOM 4119 N N . CYS A 1 525 ? 6.571 -23.110 64.516 1.00 65.12 525 CYS A N 1
ATOM 4120 C CA . CYS A 1 525 ? 6.300 -22.700 65.888 1.00 65.12 525 CYS A CA 1
ATOM 4121 C C . CYS A 1 525 ? 6.158 -21.173 65.957 1.00 65.12 525 CYS A C 1
ATOM 4123 O O . CYS A 1 525 ? 7.141 -20.438 66.088 1.00 65.12 525 CYS A O 1
ATOM 4125 N N . GLY A 1 526 ? 4.911 -20.701 65.880 1.00 59.34 526 GLY A N 1
ATOM 4126 C CA . GLY A 1 526 ? 4.553 -19.311 66.125 1.00 59.34 526 GLY A CA 1
ATOM 4127 C C . GLY A 1 526 ? 5.171 -18.811 67.432 1.00 59.34 526 GLY A C 1
ATOM 4128 O O . GLY A 1 526 ? 5.295 -19.554 68.404 1.00 59.34 526 GLY A O 1
ATOM 4129 N N . SER A 1 527 ? 5.596 -17.547 67.436 1.00 56.78 527 SER A N 1
ATOM 4130 C CA . SER A 1 527 ? 6.305 -16.910 68.552 1.00 56.78 527 SER A CA 1
ATOM 4131 C C . SER A 1 527 ? 5.638 -17.205 69.906 1.00 56.78 527 SER A C 1
ATOM 4133 O O . SER A 1 527 ? 4.618 -16.601 70.239 1.00 56.78 527 SER A O 1
ATOM 4135 N N . ASN A 1 528 ? 6.278 -18.049 70.728 1.00 54.84 528 ASN A N 1
ATOM 4136 C CA . ASN A 1 528 ? 5.833 -18.478 72.069 1.00 54.84 528 ASN A CA 1
ATOM 4137 C C . ASN A 1 528 ? 5.679 -17.336 73.104 1.00 54.84 528 ASN A C 1
ATOM 4139 O O . ASN A 1 528 ? 5.416 -17.586 74.281 1.00 54.84 528 ASN A O 1
ATOM 4143 N N . ARG A 1 529 ? 5.859 -16.081 72.679 1.00 58.50 529 ARG A N 1
ATOM 4144 C CA . ARG A 1 529 ? 5.755 -14.856 73.485 1.00 58.50 529 ARG A CA 1
ATOM 4145 C C . ARG A 1 529 ? 4.321 -14.436 73.798 1.00 58.50 529 ARG A C 1
ATOM 4147 O O . ARG A 1 529 ? 4.141 -13.585 74.662 1.00 58.50 529 ARG A O 1
ATOM 4154 N N . LEU A 1 530 ? 3.333 -15.023 73.120 1.00 56.03 530 LEU A N 1
ATOM 4155 C CA . LEU A 1 530 ? 1.911 -14.865 73.417 1.00 56.03 530 LEU A CA 1
ATOM 4156 C C . LEU A 1 530 ? 1.379 -16.156 74.039 1.00 56.03 530 LEU A C 1
ATOM 4158 O O . LEU A 1 530 ? 1.131 -17.138 73.343 1.00 56.03 530 LEU A O 1
ATOM 4162 N N . LYS A 1 531 ? 1.183 -16.138 75.358 1.00 56.84 531 LYS A N 1
ATOM 4163 C CA . LYS A 1 531 ? 0.421 -17.166 76.074 1.00 56.84 531 LYS A CA 1
ATOM 4164 C C . LYS A 1 531 ? -0.840 -16.525 76.650 1.00 56.84 531 LYS A C 1
ATOM 4166 O O . LYS A 1 531 ? -0.765 -15.462 77.266 1.00 56.84 531 LYS A O 1
ATOM 4171 N N . ARG A 1 532 ? -1.996 -17.166 76.461 1.00 57.41 532 ARG A N 1
ATOM 4172 C CA . ARG A 1 532 ? -3.180 -16.881 77.287 1.00 57.41 532 ARG A CA 1
ATOM 4173 C C . ARG A 1 532 ? -2.985 -17.528 78.656 1.00 57.41 532 ARG A C 1
ATOM 4175 O O . ARG A 1 532 ? -2.397 -18.607 78.737 1.00 57.41 532 ARG A O 1
ATOM 4182 N N . ALA A 1 533 ? -3.459 -16.868 79.709 1.00 60.28 533 ALA A N 1
ATOM 4183 C CA . ALA A 1 533 ? -3.340 -17.375 81.075 1.00 60.28 533 ALA A CA 1
ATOM 4184 C C . ALA A 1 533 ? -4.266 -18.581 81.331 1.00 60.28 533 ALA A C 1
ATOM 4186 O O . ALA A 1 533 ? -3.884 -19.505 82.043 1.00 60.28 533 ALA A O 1
ATOM 4187 N N . ALA A 1 534 ? -5.442 -18.600 80.697 1.00 66.56 534 ALA A N 1
ATOM 4188 C CA . ALA A 1 534 ? -6.356 -19.740 80.628 1.00 66.56 534 ALA A CA 1
ATOM 4189 C C . ALA A 1 534 ? -6.953 -19.851 79.210 1.00 66.56 534 ALA A C 1
ATOM 4191 O O . ALA A 1 534 ? -6.840 -18.915 78.417 1.00 66.56 534 ALA A O 1
ATOM 4192 N N . ARG A 1 535 ? -7.597 -20.978 78.863 1.00 56.28 535 ARG A N 1
ATOM 4193 C CA . ARG A 1 535 ? -8.209 -21.157 77.524 1.00 56.28 535 ARG A CA 1
ATOM 4194 C C . ARG A 1 535 ? -9.231 -20.062 77.194 1.00 56.28 535 ARG A C 1
ATOM 4196 O O . ARG A 1 535 ? -9.222 -19.558 76.068 1.00 56.28 535 ARG A O 1
ATOM 4203 N N . ASP A 1 536 ? -9.983 -19.639 78.207 1.00 60.66 536 ASP A N 1
ATOM 4204 C CA . ASP A 1 536 ? -11.136 -18.742 78.079 1.00 60.66 536 ASP A CA 1
ATOM 4205 C C . ASP A 1 536 ? -10.842 -17.302 78.555 1.00 60.66 536 ASP A C 1
ATOM 4207 O O . ASP A 1 536 ? -11.732 -16.457 78.593 1.00 60.66 536 ASP A O 1
ATOM 4211 N N . SER A 1 537 ? -9.588 -16.982 78.910 1.00 56.81 537 SER A N 1
ATOM 4212 C CA . SER A 1 537 ? -9.212 -15.624 79.327 1.00 56.81 537 SER A CA 1
ATOM 4213 C C . SER A 1 537 ? -8.993 -14.704 78.120 1.00 56.81 537 SER A C 1
ATOM 4215 O O . SER A 1 537 ? -8.097 -14.954 77.307 1.00 56.81 537 SER A O 1
ATOM 4217 N N . LEU A 1 538 ? -9.729 -13.588 78.059 1.00 63.25 538 LEU A N 1
ATOM 4218 C CA . LEU A 1 538 ? -9.532 -12.511 77.070 1.00 63.25 538 LEU A CA 1
ATOM 4219 C C . LEU A 1 538 ? -8.159 -11.815 77.182 1.00 63.25 538 LEU A C 1
ATOM 4221 O O . LEU A 1 538 ? -7.702 -11.183 76.233 1.00 63.25 538 LEU A O 1
ATOM 4225 N N . THR A 1 539 ? -7.466 -11.964 78.311 1.00 50.84 539 THR A N 1
ATOM 4226 C CA . THR A 1 539 ? -6.142 -11.386 78.552 1.00 50.84 539 THR A CA 1
ATOM 4227 C C . THR A 1 539 ? -5.022 -12.200 77.886 1.00 50.84 539 THR A C 1
ATOM 4229 O O . THR A 1 539 ? -4.724 -13.341 78.252 1.00 50.84 539 THR A O 1
ATOM 4232 N N . MET A 1 540 ? -4.351 -11.589 76.904 1.00 60.03 540 MET A N 1
ATOM 4233 C CA . MET A 1 540 ? -3.093 -12.090 76.339 1.00 60.03 540 MET A CA 1
ATOM 4234 C C . MET A 1 540 ? -1.899 -11.526 77.109 1.00 60.03 540 MET A C 1
ATOM 4236 O O . MET A 1 540 ? -1.784 -10.316 77.289 1.00 60.03 540 MET A O 1
ATOM 4240 N N . LEU A 1 541 ? -0.983 -12.401 77.530 1.00 60.97 541 LEU A N 1
ATOM 4241 C CA . LEU A 1 541 ? 0.189 -12.016 78.310 1.00 60.97 541 LEU A CA 1
ATOM 4242 C C . LEU A 1 541 ? 1.434 -12.062 77.417 1.00 60.97 541 LEU A C 1
ATOM 4244 O O . LEU A 1 541 ? 1.823 -13.122 76.919 1.00 60.97 541 LEU A O 1
ATOM 4248 N N . LEU A 1 542 ? 2.022 -10.887 77.182 1.00 58.06 542 LEU A N 1
ATOM 4249 C CA . LEU A 1 542 ? 3.131 -10.686 76.250 1.00 58.06 542 LEU A CA 1
ATOM 4250 C C . LEU A 1 542 ? 4.454 -10.653 77.028 1.00 58.06 542 LEU A C 1
ATOM 4252 O O . LEU A 1 542 ? 4.753 -9.698 77.745 1.00 58.06 542 LEU A O 1
ATOM 4256 N N . LEU A 1 543 ? 5.229 -11.736 76.935 1.00 60.31 543 LEU A N 1
ATOM 4257 C CA . LEU A 1 543 ? 6.445 -11.913 77.735 1.00 60.31 543 LEU A CA 1
ATOM 4258 C C . LEU A 1 543 ? 7.624 -11.087 77.176 1.00 60.31 543 LEU A C 1
ATOM 4260 O O . LEU A 1 543 ? 7.925 -11.188 75.981 1.00 60.31 543 LEU A O 1
ATOM 4264 N N . PRO A 1 544 ? 8.329 -10.296 78.013 1.00 57.12 544 PRO A N 1
ATOM 4265 C CA . PRO A 1 544 ? 9.446 -9.474 77.564 1.00 57.12 544 PRO A CA 1
ATOM 4266 C C . PRO A 1 544 ? 10.661 -10.319 77.152 1.00 57.12 544 PRO A C 1
ATOM 4268 O O . PRO A 1 544 ? 11.008 -11.324 77.774 1.00 57.12 544 PRO A O 1
ATOM 4271 N N . GLN A 1 545 ? 11.348 -9.845 76.112 1.00 54.91 545 GLN A N 1
ATOM 4272 C CA . GLN A 1 545 ? 12.400 -10.546 75.364 1.00 54.91 545 GLN A CA 1
ATOM 4273 C C . GLN A 1 545 ? 13.585 -11.068 76.202 1.00 54.91 545 GLN A C 1
ATOM 4275 O O . GLN A 1 545 ? 14.236 -12.031 75.803 1.00 54.91 545 GLN A O 1
ATOM 4280 N N . ASN A 1 546 ? 13.851 -10.486 77.373 1.00 54.31 546 ASN A N 1
ATOM 4281 C CA . ASN A 1 546 ? 15.042 -10.802 78.168 1.00 54.31 546 ASN A CA 1
ATOM 4282 C C . ASN A 1 546 ? 14.911 -12.076 79.029 1.00 54.31 546 ASN A C 1
ATOM 4284 O O . ASN A 1 546 ? 15.871 -12.454 79.695 1.00 54.31 546 ASN A O 1
ATOM 4288 N N . TYR A 1 547 ? 13.760 -12.762 79.023 1.00 53.41 547 TYR A N 1
ATOM 4289 C CA . TYR A 1 547 ? 13.567 -13.981 79.826 1.00 53.41 547 TYR A CA 1
ATOM 4290 C C . TYR A 1 547 ? 14.036 -15.279 79.131 1.00 53.41 547 TYR A C 1
ATOM 4292 O O . TYR A 1 547 ? 14.328 -16.270 79.801 1.00 53.41 547 TYR A O 1
ATOM 4300 N N . GLU A 1 548 ? 14.163 -15.294 77.796 1.00 52.16 548 GLU A N 1
ATOM 4301 C CA . GLU A 1 548 ? 14.506 -16.514 77.035 1.00 52.16 548 GLU A CA 1
ATOM 4302 C C . GLU A 1 548 ? 15.971 -16.965 77.235 1.00 52.16 548 GLU A C 1
ATOM 4304 O O . GLU A 1 548 ? 16.253 -18.166 77.218 1.00 52.16 548 GLU A O 1
ATOM 4309 N N . GLN A 1 549 ? 16.905 -16.039 77.497 1.00 54.66 549 GLN A N 1
ATOM 4310 C CA . GLN A 1 549 ? 18.334 -16.358 77.670 1.00 54.66 549 GLN A CA 1
ATOM 4311 C C . GLN A 1 549 ? 18.645 -17.174 78.940 1.00 54.66 549 GLN A C 1
ATOM 4313 O O . GLN A 1 549 ? 19.553 -18.010 78.920 1.00 54.66 549 GLN A O 1
ATOM 4318 N N . ASN A 1 550 ? 17.881 -17.001 80.024 1.00 54.09 550 ASN A N 1
ATOM 4319 C CA . ASN A 1 550 ? 18.106 -17.742 81.272 1.00 54.09 550 ASN A CA 1
ATOM 4320 C C . ASN A 1 550 ? 17.527 -19.166 81.238 1.00 54.09 550 ASN A C 1
ATOM 4322 O O . ASN A 1 550 ? 18.095 -20.074 81.840 1.00 54.09 550 ASN A O 1
ATOM 4326 N N . ILE A 1 551 ? 16.446 -19.402 80.487 1.00 56.22 551 ILE A N 1
ATOM 4327 C CA . ILE A 1 551 ? 15.844 -20.741 80.381 1.00 56.22 551 ILE A CA 1
ATOM 4328 C C . ILE A 1 551 ? 16.675 -21.641 79.451 1.00 56.22 551 ILE A C 1
ATOM 4330 O O . ILE A 1 551 ? 16.985 -22.775 79.814 1.00 56.22 551 ILE A O 1
ATOM 4334 N N . TYR A 1 552 ? 17.124 -21.137 78.296 1.00 52.72 552 TYR A N 1
ATOM 4335 C CA . TYR A 1 552 ? 17.970 -21.928 77.390 1.00 52.72 552 TYR A CA 1
ATOM 4336 C C . TYR A 1 552 ? 19.358 -22.238 77.970 1.00 52.72 552 TYR A C 1
ATOM 4338 O O . TYR A 1 552 ? 19.889 -23.323 77.731 1.00 52.72 552 TYR A O 1
ATOM 4346 N N . SER A 1 553 ? 19.943 -21.334 78.764 1.00 56.00 553 SER A N 1
ATOM 4347 C CA . SER A 1 553 ? 21.211 -21.606 79.454 1.00 56.00 553 SER A CA 1
ATOM 4348 C C . SER A 1 553 ? 21.053 -22.602 80.611 1.00 56.00 553 SER A C 1
ATOM 4350 O O . SER A 1 553 ? 21.931 -23.446 80.790 1.00 56.00 553 SER A O 1
ATOM 4352 N N . ALA A 1 554 ? 19.926 -22.591 81.333 1.00 53.69 554 ALA A N 1
ATOM 4353 C CA . ALA A 1 554 ? 19.609 -23.608 82.338 1.00 53.69 554 ALA A CA 1
ATOM 4354 C C . ALA A 1 554 ? 19.417 -25.005 81.716 1.00 53.69 554 ALA A C 1
ATOM 4356 O O . ALA A 1 554 ? 20.043 -25.966 82.164 1.00 53.69 554 ALA A O 1
ATOM 4357 N N . ILE A 1 555 ? 18.634 -25.119 80.635 1.00 55.56 555 ILE A N 1
ATOM 4358 C CA . ILE A 1 555 ? 18.406 -26.399 79.940 1.00 55.56 555 ILE A CA 1
ATOM 4359 C C . ILE A 1 555 ? 19.718 -26.948 79.357 1.00 55.56 555 ILE A C 1
ATOM 4361 O O . ILE A 1 555 ? 19.998 -28.135 79.510 1.00 55.56 555 ILE A O 1
ATOM 4365 N N . ARG A 1 556 ? 20.573 -26.092 78.772 1.00 51.47 556 ARG A N 1
ATOM 4366 C CA . ARG A 1 556 ? 21.886 -26.501 78.239 1.00 51.47 556 ARG A CA 1
ATOM 4367 C C . ARG A 1 556 ? 22.860 -26.973 79.328 1.00 51.47 556 ARG A C 1
ATOM 4369 O O . ARG A 1 556 ? 23.683 -27.844 79.060 1.00 51.47 556 ARG A O 1
ATOM 4376 N N . ARG A 1 557 ? 22.763 -26.445 80.557 1.00 52.59 557 ARG A N 1
ATOM 4377 C CA . ARG A 1 557 ? 23.522 -26.962 81.713 1.00 52.59 557 ARG A CA 1
ATOM 4378 C C . ARG A 1 557 ? 23.000 -28.325 82.180 1.00 52.59 557 ARG A C 1
ATOM 4380 O O . ARG A 1 557 ? 23.813 -29.187 82.493 1.00 52.59 557 ARG A O 1
ATOM 4387 N N . MET A 1 558 ? 21.683 -28.557 82.163 1.00 52.41 558 MET A N 1
ATOM 4388 C CA . MET A 1 558 ? 21.112 -29.867 82.517 1.00 52.41 558 MET A CA 1
ATOM 4389 C C . MET A 1 558 ? 21.464 -30.967 81.505 1.00 52.41 558 MET A C 1
ATOM 4391 O O . MET A 1 558 ? 21.765 -32.084 81.918 1.00 52.41 558 MET A O 1
ATOM 4395 N N . THR A 1 559 ? 21.481 -30.680 80.196 1.00 51.78 559 THR A N 1
ATOM 4396 C CA . THR A 1 559 ? 21.916 -31.672 79.193 1.00 51.78 559 THR A CA 1
ATOM 4397 C C . THR A 1 559 ? 23.419 -31.933 79.223 1.00 51.78 559 THR A C 1
ATOM 4399 O O . THR A 1 559 ? 23.815 -33.085 79.080 1.00 51.78 559 THR A O 1
ATOM 4402 N N . ALA A 1 560 ? 24.254 -30.922 79.489 1.00 51.97 560 ALA A N 1
ATOM 4403 C CA . ALA A 1 560 ? 25.692 -31.131 79.684 1.00 51.97 560 ALA A CA 1
ATOM 4404 C C . ALA A 1 560 ? 25.999 -31.996 80.923 1.00 51.97 560 ALA A C 1
ATOM 4406 O O . ALA A 1 560 ? 26.862 -32.864 80.868 1.00 51.97 560 ALA A O 1
ATOM 4407 N N . MET A 1 561 ? 25.260 -31.811 82.024 1.00 48.88 561 MET A N 1
ATOM 4408 C CA . MET A 1 561 ? 25.459 -32.585 83.256 1.00 48.88 561 MET A CA 1
ATOM 4409 C C . MET A 1 561 ? 24.971 -34.043 83.141 1.00 48.88 561 MET A C 1
ATOM 4411 O O . MET A 1 561 ? 25.469 -34.910 83.852 1.00 48.88 561 MET A O 1
ATOM 4415 N N . ARG A 1 562 ? 24.049 -34.345 82.212 1.00 42.66 562 ARG A N 1
ATOM 4416 C CA . ARG A 1 562 ? 23.608 -35.723 81.915 1.00 42.66 562 ARG A CA 1
ATOM 4417 C C . ARG A 1 562 ? 24.579 -36.526 81.043 1.00 42.66 562 ARG A C 1
ATOM 4419 O O . ARG A 1 562 ? 24.473 -37.742 81.036 1.00 42.66 562 ARG A O 1
ATOM 4426 N N . LEU A 1 563 ? 25.502 -35.862 80.345 1.00 49.75 563 LEU A N 1
ATOM 4427 C CA . LEU A 1 563 ? 26.531 -36.476 79.488 1.00 49.75 563 LEU A CA 1
ATOM 4428 C C . LEU A 1 563 ? 27.877 -36.691 80.208 1.00 49.75 563 LEU A C 1
ATOM 4430 O O . LEU A 1 563 ? 28.858 -37.056 79.574 1.00 49.75 563 LEU A O 1
ATOM 4434 N N . ALA A 1 564 ? 27.928 -36.435 81.519 1.00 48.28 564 ALA A N 1
ATOM 4435 C CA . ALA A 1 564 ? 29.107 -36.627 82.370 1.00 48.28 564 ALA A CA 1
ATOM 4436 C C . ALA A 1 564 ? 28.910 -37.723 83.442 1.00 48.28 564 ALA A C 1
ATOM 4438 O O . ALA A 1 564 ? 29.744 -37.862 84.333 1.00 48.28 564 ALA A O 1
ATOM 4439 N N . ILE A 1 565 ? 27.787 -38.457 83.396 1.00 51.28 565 ILE A N 1
ATOM 4440 C CA . ILE A 1 565 ? 27.413 -39.527 84.351 1.00 51.28 565 ILE A CA 1
ATOM 4441 C C . ILE A 1 565 ? 26.995 -40.812 83.583 1.00 51.28 565 ILE A C 1
ATOM 4443 O O . ILE A 1 565 ? 26.336 -41.701 84.115 1.00 51.28 565 ILE A O 1
ATOM 4447 N N . THR A 1 566 ? 27.393 -40.912 82.312 1.00 42.25 566 THR A N 1
ATOM 4448 C CA . THR A 1 566 ? 27.315 -42.102 81.444 1.00 42.25 566 THR A CA 1
ATOM 4449 C C . THR A 1 566 ? 28.552 -42.134 80.568 1.00 42.25 566 THR A C 1
ATOM 4451 O O . THR A 1 566 ? 29.198 -43.196 80.514 1.00 42.25 566 THR A O 1
#

Mean predicted aligned error: 21.6 Å

Foldseek 3Di:
DDDDDDDFDDPDDDDDDDDPDPDDDPPPCPCVCVVVVVVVVVVVVLCVVVVPDPVPPPPPPPPVVCPPADEDEDDPVDPDQLVVSVVVDPDADEHAYAYECDEDVVLEAALVSVDDDHAYAEYHYENYARAYYDFCSQLYPNNCNHAYYAAYAYAYAEAALRRNANVQQHAEYHAHHPHQDHQAHQNCQNVQAHHAEYAHAHRHDPPHADALCSNHNPAANARYAYYHHENAANDAEAEEDSQVSDQNYAEYEHALRQYQEYHYACPPSRNVRYAEYHHENYNHPDDDLNVQVPPPPHHHHYHHYDHDPPDDDDPPVSVVSVVVNPDDDDDDDDDDDDDDDDDDDDDDDDDDDDDPPPPPPPPPPQQFDFDFDADPVRDGPDTDGHTAQWDWGWAAPDQFKIKIKTFNNPDDWKKKWKAQDPVRIDIDTDPPDPDDDDTIDIDMDGRHHGQTKMWIAMDDPNDGDPNRIDIDGGHHCPDPPPVPPPCNVCVVVSVVVVVVVVVVVVVVVVVVVVVVCVVCVVVVVDDPQWDDPDPPDPTTHGDDPVPPVVVVVVVVVVVVVVVVVD